Protein AF-0000000084739191 (afdb_homodimer)

Sequence (730 aa):
MHKKDISELDMKRKKHVYAQLKCGALFIYESDQEYDDCKSILPVHNYQISIYSPSEHVTFGRSTFLHLTSSENDEEYYITCERAVDKEDWYFGLIAAATVNDLEPVEMMDSTQFDPVDMQLLISTIQQDADYRQVQWLNAIVGRFFLSMYKTKLIHEYVQDKVSKKIKKANLPGLLGEVHIQSVDIGHSIPFITQPKLLSLTPEGDLLAEAFVDYSGLFRVVIQTDCSYSLIRVPLILSVTLQQLHGKFLFKMKPPPSNRCWIGFYELPNMKWEIIPVISDKQIKLNMITNAIEAKIREFILENMVLPNMDDFPFYPSHGKGGIFGQRVPRPSQSEGKKKQQRGSDVLLTHLIPRIAIERIQLLKMHKKDISELDMKRKKHVYAQLKCGALFIYESDQEYDDCKSILPVHNYQISIYSPSEHVTFGRSTFLHLTSSENDEEYYITCERAVDKEDWYFGLIAAATVNDLEPVEMMDSTQFDPVDMQLLISTIQQDADYRQVQWLNAIVGRFFLSMYKTKLIHEYVQDKVSKKIKKANLPGLLGEVHIQSVDIGHSIPFITQPKLLSLTPEGDLLAEAFVDYSGLFRVVIQTDCSYSLIRVPLILSVTLQQLHGKFLFKMKPPPSNRCWIGFYELPNMKWEIIPVISDKQIKLNMITNAIEAKIREFILENMVLPNMDDFPFYPSHGKGGIFGQRVPRPSQSEGKKKQQRGSDVLLTHLIPRIAIERIQLLK

Organism: Rhizopus delema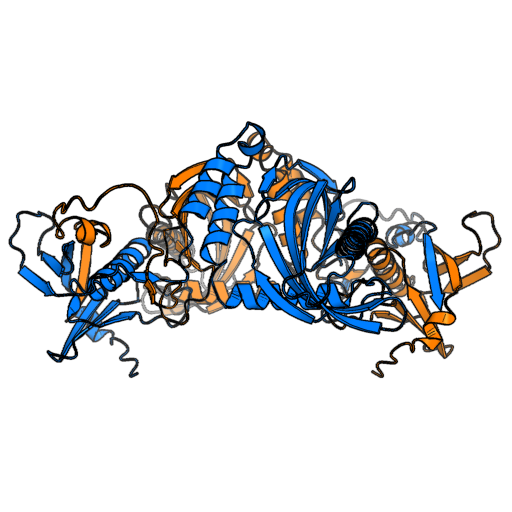r (strain RA 99-880 / ATCC MYA-4621 / FGSC 9543 / NRRL 43880) (NCBI:txid246409)

Foldseek 3Di:
DDPPPCPPVNVVVDDDWDWDDDPLKIFTHRDPPPPGDGPDIGNLLQWDWDWDDPDPVCRLPQSIWIWTAGPVPRDIDTDHDPDSVVSVVVRVSSVVSNPPDVPDPDDDDDQQQADPVLVVVLVVVCPDDPQNVVCSVVSSVVFVVCRNGQRPPVVQVVVVVVVVVVVVVAPDDPQKADKDWDGWRQFSTDKDWTDKDWDDADPQGKTKIKTKIKDARWTKIWIWIWGDDPNDTDIWIKIKTWGIWIFMKMWIDDGPQAQKIKMATQDQIDTDMDMDTDDDPDPPPVVVVVVSRVVSVSVRNCQAHHPVHIDIGGPDDPVPVNGDDDDDDDDPPPDDDDDDPPPDPPVPVVVVDDDDPDDDDDDDD/DDPPPCPPVNVVVDDDWDWDDDPLKIFTHRDPPPPGDGPDIGNLLQWDWDWDDPDPVCRLPQSIWIWTAGPVPRDIDTDHDPDSVVSVVVRVSSVVSNPPDVPDPDDDDDQQQADPVLVVVLVVVCPDDPQNVVCSVVSSVVFVVCRNGQRPPVVQVVVVVVVLVVVVVADDPPQKADKDWDGWRQFSTDKDWTDKDWDDADPQGKTKIKTKIKDARWIKIWIWIWGDDPNDTDIWIKIKTWGIWIFMKMWIDDGPQAQKIKMATQDQIDTDMDMDTDDDPDPPPVVVVVVSRVVSVSVRNCQAHHPVHIDIGGPDDPVPVNGDDDDDDDDPDPDDDDDDPPDDPPVPVVVVDDDDPDDDDDDDD

Structure (mmCIF, N/CA/C/O backbone):
data_AF-0000000084739191-model_v1
#
loop_
_entity.id
_entity.type
_entity.pdbx_description
1 polymer 'SMP-LTD domain-containing protein'
#
loop_
_atom_site.group_PDB
_atom_site.id
_atom_site.type_symbol
_atom_site.label_atom_id
_atom_site.label_alt_id
_atom_site.label_comp_id
_atom_site.label_asym_id
_atom_site.label_entity_id
_atom_site.label_seq_id
_atom_site.pdbx_PDB_ins_code
_atom_site.Cartn_x
_atom_site.Cartn_y
_atom_site.Cartn_z
_atom_site.occupancy
_atom_site.B_iso_or_equiv
_atom_site.auth_seq_id
_atom_site.auth_comp_id
_atom_site.auth_asym_id
_atom_site.auth_atom_id
_atom_site.pdbx_PDB_model_num
ATOM 1 N N . MET A 1 1 ? -2.135 -31.172 14.703 1 27.92 1 MET A N 1
ATOM 2 C CA . MET A 1 1 ? -2.336 -31.625 13.336 1 27.92 1 MET A CA 1
ATOM 3 C C . MET A 1 1 ? -1.02 -32.094 12.719 1 27.92 1 MET A C 1
ATOM 5 O O . MET A 1 1 ? -0.045 -31.344 12.68 1 27.92 1 MET A O 1
ATOM 9 N N . HIS A 1 2 ? -0.715 -33.25 12.656 1 31.91 2 HIS A N 1
ATOM 10 C CA . HIS A 1 2 ? 0.502 -33.906 12.18 1 31.91 2 HIS A CA 1
ATOM 11 C C . HIS A 1 2 ? 0.861 -33.438 10.773 1 31.91 2 HIS A C 1
ATOM 13 O O . HIS A 1 2 ? 0.021 -33.5 9.867 1 31.91 2 HIS A O 1
ATOM 19 N N . LYS A 1 3 ? 1.729 -32.594 10.586 1 43.78 3 LYS A N 1
ATOM 20 C CA . LYS A 1 3 ? 2.471 -32.156 9.406 1 43.78 3 LYS A CA 1
ATOM 21 C C . LYS A 1 3 ? 2.928 -33.344 8.578 1 43.78 3 LYS A C 1
ATOM 23 O O . LYS A 1 3 ? 3.98 -33.938 8.852 1 43.78 3 LYS A O 1
ATOM 28 N N . LYS A 1 4 ? 2.191 -34.281 8.156 1 45.31 4 LYS A N 1
ATOM 29 C CA . LYS A 1 4 ? 2.873 -35.312 7.383 1 45.31 4 LYS A CA 1
ATOM 30 C C . LYS A 1 4 ? 3.514 -34.719 6.129 1 45.31 4 LYS A C 1
ATOM 32 O O . LYS A 1 4 ? 2.814 -34.25 5.238 1 45.31 4 LYS A O 1
ATOM 37 N N . ASP A 1 5 ? 4.617 -34.156 6.273 1 49.94 5 ASP A N 1
ATOM 38 C CA . ASP A 1 5 ? 5.48 -33.844 5.145 1 49.94 5 ASP A CA 1
ATOM 39 C C . ASP A 1 5 ? 5.457 -34.938 4.086 1 49.94 5 ASP A C 1
ATOM 41 O O . ASP A 1 5 ? 5.691 -36.094 4.391 1 49.94 5 ASP A O 1
ATOM 45 N N . ILE A 1 6 ? 4.586 -34.812 3.143 1 55.22 6 ILE A N 1
ATOM 46 C CA . ILE A 1 6 ? 4.625 -35.75 2.045 1 55.22 6 ILE A CA 1
ATOM 47 C C . ILE A 1 6 ? 6.074 -36.031 1.654 1 55.22 6 ILE A C 1
ATOM 49 O O . ILE A 1 6 ? 6.812 -35.125 1.292 1 55.22 6 ILE A O 1
ATOM 53 N N . SER A 1 7 ? 6.645 -37.062 2.193 1 54.34 7 SER A N 1
ATOM 54 C CA . SER A 1 7 ? 8.008 -37.5 1.909 1 54.34 7 SER A CA 1
ATOM 55 C C . SER A 1 7 ? 8.273 -37.531 0.407 1 54.34 7 SER A C 1
ATOM 57 O O . SER A 1 7 ? 7.332 -37.594 -0.389 1 54.34 7 SER A O 1
ATOM 59 N N . GLU A 1 8 ? 9.445 -37.188 -0.06 1 54.12 8 GLU A N 1
ATOM 60 C CA . GLU A 1 8 ? 9.922 -37.344 -1.433 1 54.12 8 GLU A CA 1
ATOM 61 C C . GLU A 1 8 ? 9.438 -38.656 -2.039 1 54.12 8 GLU A C 1
ATOM 63 O O . GLU A 1 8 ? 9.148 -38.75 -3.236 1 54.12 8 GLU A O 1
ATOM 68 N N . LEU A 1 9 ? 9.375 -39.656 -1.271 1 49.91 9 LEU A N 1
ATOM 69 C CA . LEU A 1 9 ? 8.953 -40.969 -1.725 1 49.91 9 LEU A CA 1
ATOM 70 C C . LEU A 1 9 ? 7.48 -40.969 -2.111 1 49.91 9 LEU A C 1
ATOM 72 O O . LEU A 1 9 ? 7.086 -41.625 -3.076 1 49.91 9 LEU A O 1
ATOM 76 N N . ASP A 1 10 ? 6.781 -40.219 -1.425 1 56.94 10 ASP A N 1
ATOM 77 C CA . ASP A 1 10 ? 5.352 -40.156 -1.72 1 56.94 10 ASP A CA 1
ATOM 78 C C . ASP A 1 10 ? 5.098 -39.375 -3.012 1 56.94 10 ASP A C 1
ATOM 80 O O . ASP A 1 10 ? 4.164 -39.688 -3.752 1 56.94 10 ASP A O 1
ATOM 84 N N . MET A 1 11 ? 5.988 -38.562 -3.322 1 58.5 11 MET A N 1
ATOM 85 C CA . MET A 1 11 ? 5.848 -37.719 -4.516 1 58.5 11 MET A CA 1
ATOM 86 C C . MET A 1 11 ? 5.98 -38.562 -5.781 1 58.5 11 MET A C 1
ATOM 88 O O . MET A 1 11 ? 5.41 -38.219 -6.82 1 58.5 11 MET A O 1
ATOM 92 N N . LYS A 1 12 ? 6.805 -39.688 -5.688 1 58.34 12 LYS A N 1
ATOM 93 C CA . LYS A 1 12 ? 7.012 -40.594 -6.828 1 58.34 12 LYS A CA 1
ATOM 94 C C . LYS A 1 12 ? 5.742 -41.375 -7.16 1 58.34 12 LYS A C 1
ATOM 96 O O . LYS A 1 12 ? 5.602 -41.875 -8.266 1 58.34 12 LYS A O 1
ATOM 101 N N . ARG A 1 13 ? 4.836 -41.281 -6.355 1 61.75 13 ARG A N 1
ATOM 102 C CA . ARG A 1 13 ? 3.621 -42.062 -6.57 1 61.75 13 ARG A CA 1
ATOM 103 C C . ARG A 1 13 ? 2.51 -41.188 -7.152 1 61.75 13 ARG A C 1
ATOM 105 O O . ARG A 1 13 ? 1.376 -41.656 -7.309 1 61.75 13 ARG A O 1
ATOM 112 N N . LYS A 1 14 ? 2.873 -40.062 -7.656 1 70 14 LYS A N 1
ATOM 113 C CA . LYS A 1 14 ? 1.876 -39.156 -8.234 1 70 14 LYS A CA 1
ATOM 114 C C . LYS A 1 14 ? 1.436 -39.656 -9.617 1 70 14 LYS A C 1
ATOM 116 O O . LYS A 1 14 ? 2.266 -40.062 -10.43 1 70 14 LYS A O 1
ATOM 121 N N . LYS A 1 15 ? 0.111 -39.781 -9.766 1 79.44 15 LYS A N 1
ATOM 122 C CA . LYS A 1 15 ? -0.451 -40.125 -11.062 1 79.44 15 LYS A CA 1
ATOM 123 C C . LYS A 1 15 ? -1.064 -38.906 -11.742 1 79.44 15 LYS A C 1
ATOM 125 O O . LYS A 1 15 ? -1.77 -38.125 -11.102 1 79.44 15 LYS A O 1
ATOM 130 N N . HIS A 1 16 ? -0.727 -38.719 -12.922 1 83.19 16 HIS A N 1
ATOM 131 C CA . HIS A 1 16 ? -1.353 -37.688 -13.727 1 83.19 16 HIS A CA 1
ATOM 132 C C . HIS A 1 16 ? -2.738 -38.125 -14.195 1 83.19 16 HIS A C 1
ATOM 134 O O . HIS A 1 16 ? -2.896 -39.188 -14.789 1 83.19 16 HIS A O 1
ATOM 140 N N . VAL A 1 17 ? -3.688 -37.344 -13.789 1 83.44 17 VAL A N 1
ATOM 141 C CA . VAL A 1 17 ? -5.055 -37.656 -14.188 1 83.44 17 VAL A CA 1
ATOM 142 C C . VAL A 1 17 ? -5.762 -36.406 -14.664 1 83.44 17 VAL A C 1
ATOM 144 O O . VAL A 1 17 ? -5.246 -35.281 -14.508 1 83.44 17 VAL A O 1
ATOM 147 N N . TYR A 1 18 ? -6.855 -36.625 -15.398 1 85.44 18 TYR A N 1
ATOM 148 C CA . TYR A 1 18 ? -7.766 -35.562 -15.75 1 85.44 18 TYR A CA 1
ATOM 149 C C . TYR A 1 18 ? -8.992 -35.562 -14.844 1 85.44 18 TYR A C 1
ATOM 151 O O . TYR A 1 18 ? -9.531 -36.625 -14.523 1 85.44 18 TYR A O 1
ATOM 159 N N . ALA A 1 19 ? -9.227 -34.375 -14.367 1 87.69 19 ALA A N 1
ATOM 160 C CA . ALA A 1 19 ? -10.328 -34.312 -13.414 1 87.69 19 ALA A CA 1
ATOM 161 C C . ALA A 1 19 ? -11.289 -33.188 -13.758 1 87.69 19 ALA A C 1
ATOM 163 O O . ALA A 1 19 ? -10.906 -32.219 -14.422 1 87.69 19 ALA A O 1
ATOM 164 N N . GLN A 1 20 ? -12.531 -33.406 -13.359 1 87 20 GLN A N 1
ATOM 165 C CA . GLN A 1 20 ? -13.594 -32.406 -13.523 1 87 20 GLN A CA 1
ATOM 166 C C . GLN A 1 20 ? -14.469 -32.344 -12.273 1 87 20 GLN A C 1
ATOM 168 O O . GLN A 1 20 ? -14.781 -33.344 -11.664 1 87 20 GLN A O 1
ATOM 173 N N . LEU A 1 21 ? -14.688 -31.109 -11.93 1 86.94 21 LEU A N 1
ATOM 174 C CA . LEU A 1 21 ? -15.594 -30.906 -10.805 1 86.94 21 LEU A CA 1
ATOM 175 C C . LEU A 1 21 ? -16.984 -30.547 -11.297 1 86.94 21 LEU A C 1
ATOM 177 O O . LEU A 1 21 ? -17.172 -29.5 -11.945 1 86.94 21 LEU A O 1
ATOM 181 N N . LYS A 1 22 ? -17.922 -31.438 -11.047 1 83.12 22 LYS A N 1
ATOM 182 C CA . LYS A 1 22 ? -19.297 -31.234 -11.477 1 83.12 22 LYS A CA 1
ATOM 183 C C . LYS A 1 22 ? -20.281 -31.781 -10.438 1 83.12 22 LYS A C 1
ATOM 185 O O . LYS A 1 22 ? -20.062 -32.844 -9.859 1 83.12 22 LYS A O 1
ATOM 190 N N . CYS A 1 23 ? -21.359 -31.078 -10.219 1 78.06 23 CYS A N 1
ATOM 191 C CA . CYS A 1 23 ? -22.469 -31.484 -9.359 1 78.06 23 CYS A CA 1
ATOM 192 C C . CYS A 1 23 ? -21.953 -31.906 -7.984 1 78.06 23 CYS A C 1
ATOM 194 O O . CYS A 1 23 ? -22.359 -32.938 -7.449 1 78.06 23 CYS A O 1
ATOM 196 N N . GLY A 1 24 ? -20.922 -31.281 -7.492 1 81.94 24 GLY A N 1
ATOM 197 C CA . GLY A 1 24 ? -20.422 -31.516 -6.141 1 81.94 24 GLY A CA 1
ATOM 198 C C . GLY A 1 24 ? -19.5 -32.719 -6.035 1 81.94 24 GLY A C 1
ATOM 199 O O . GLY A 1 24 ? -19.125 -33.125 -4.934 1 81.94 24 GLY A O 1
ATOM 200 N N . ALA A 1 25 ? -19.234 -33.312 -7.156 1 86.75 25 ALA A N 1
ATOM 201 C CA . ALA A 1 25 ? -18.359 -34.5 -7.16 1 86.75 25 ALA A CA 1
ATOM 202 C C . ALA A 1 25 ? -17.156 -34.281 -8.062 1 86.75 25 ALA A C 1
ATOM 204 O O . ALA A 1 25 ? -17.219 -33.5 -9.031 1 86.75 25 ALA A O 1
ATOM 205 N N . LEU A 1 26 ? -16.109 -34.938 -7.676 1 88.62 26 LEU A N 1
ATOM 206 C CA . LEU A 1 26 ? -14.891 -34.906 -8.469 1 88.62 26 LEU A CA 1
ATOM 207 C C . LEU A 1 26 ? -14.805 -36.125 -9.391 1 88.62 26 LEU A C 1
ATOM 209 O O . LEU A 1 26 ? -14.703 -37.25 -8.93 1 88.62 26 LEU A O 1
ATOM 213 N N . PHE A 1 27 ? -14.898 -35.812 -10.703 1 87.25 27 PHE A N 1
ATOM 214 C CA . PHE A 1 27 ? -14.789 -36.875 -11.711 1 87.25 27 PHE A CA 1
ATOM 215 C C . PHE A 1 27 ? -13.352 -37.031 -12.188 1 87.25 27 PHE A C 1
ATOM 217 O O . PHE A 1 27 ? -12.719 -36.062 -12.594 1 87.25 27 PHE A O 1
ATOM 224 N N . ILE A 1 28 ? -12.836 -38.156 -12.102 1 87.06 28 ILE A N 1
ATOM 225 C CA . ILE A 1 28 ? -11.453 -38.438 -12.484 1 87.06 28 ILE A CA 1
ATOM 226 C C . ILE A 1 28 ? -11.422 -39.25 -13.766 1 87.06 28 ILE A C 1
ATOM 228 O O . ILE A 1 28 ? -12.078 -40.312 -13.852 1 87.06 28 ILE A O 1
ATOM 232 N N . TYR A 1 29 ? -10.742 -38.719 -14.734 1 85 29 TYR A N 1
ATOM 233 C CA . TYR A 1 29 ? -10.625 -39.375 -16.031 1 85 29 TYR A CA 1
ATOM 234 C C . TYR A 1 29 ? -9.188 -39.781 -16.312 1 85 29 TYR A C 1
ATOM 236 O O . TYR A 1 29 ? -8.25 -39.188 -15.758 1 85 29 TYR A O 1
ATOM 244 N N . GLU A 1 30 ? -8.953 -40.719 -17.172 1 78.25 30 GLU A N 1
ATOM 245 C CA . GLU A 1 30 ? -7.609 -41.094 -17.594 1 78.25 30 GLU A CA 1
ATOM 246 C C . GLU A 1 30 ? -7.117 -40.219 -18.75 1 78.25 30 GLU A C 1
ATOM 248 O O . GLU A 1 30 ? -5.914 -40.031 -18.906 1 78.25 30 GLU A O 1
ATOM 253 N N . SER A 1 31 ? -8.07 -39.812 -19.594 1 77 31 SER A N 1
ATOM 254 C CA . SER A 1 31 ? -7.711 -38.969 -20.734 1 77 31 SER A CA 1
ATOM 255 C C . SER A 1 31 ? -8.531 -37.688 -20.766 1 77 31 SER A C 1
ATOM 257 O O . SER A 1 31 ? -9.477 -37.531 -19.984 1 77 31 SER A O 1
ATOM 259 N N . ASP A 1 32 ? -8.039 -36.781 -21.531 1 72 32 ASP A N 1
ATOM 260 C CA . ASP A 1 32 ? -8.688 -35.469 -21.625 1 72 32 ASP A CA 1
ATOM 261 C C . ASP A 1 32 ? -9.984 -35.562 -22.422 1 72 32 ASP A C 1
ATOM 263 O O . ASP A 1 32 ? -10.719 -34.562 -22.531 1 72 32 ASP A O 1
ATOM 267 N N . GLN A 1 33 ? -10.281 -36.688 -23.047 1 67.31 33 GLN A N 1
ATOM 268 C CA . GLN A 1 33 ? -11.5 -36.812 -23.844 1 67.31 33 GLN A CA 1
ATOM 269 C C . GLN A 1 33 ? -12.703 -37.094 -22.953 1 67.31 33 GLN A C 1
ATOM 271 O O . GLN A 1 33 ? -12.656 -38 -22.109 1 67.31 33 GLN A O 1
ATOM 276 N N . GLU A 1 34 ? -13.547 -36.125 -22.766 1 60.5 34 GLU A N 1
ATOM 277 C CA . GLU A 1 34 ? -14.742 -36.188 -21.922 1 60.5 34 GLU A CA 1
ATOM 278 C C . GLU A 1 34 ? -15.43 -37.562 -22.031 1 60.5 34 GLU A C 1
ATOM 280 O O . GLU A 1 34 ? -16 -38.031 -21.062 1 60.5 34 GLU A O 1
ATOM 285 N N . TYR A 1 35 ? -15.422 -38 -23.297 1 56.03 35 TYR A N 1
ATOM 286 C CA . TYR A 1 35 ? -16.234 -39.188 -23.578 1 56.03 35 TYR A CA 1
ATOM 287 C C . TYR A 1 35 ? -15.547 -40.438 -23.078 1 56.03 35 TYR A C 1
ATOM 289 O O . TYR A 1 35 ? -16.109 -41.531 -23.172 1 56.03 35 TYR A O 1
ATOM 297 N N . ASP A 1 36 ? -14.352 -40.156 -22.547 1 62.34 36 ASP A N 1
ATOM 298 C CA . ASP A 1 36 ? -13.711 -41.375 -22.062 1 62.34 36 ASP A CA 1
ATOM 299 C C . ASP A 1 36 ? -14.266 -41.781 -20.703 1 62.34 36 ASP A C 1
ATOM 301 O O . ASP A 1 36 ? -14.82 -40.938 -19.969 1 62.34 36 ASP A O 1
ATOM 305 N N . ASP A 1 37 ? -14.258 -43.031 -20.344 1 70.69 37 ASP A N 1
ATOM 306 C CA . ASP A 1 37 ? -14.828 -43.719 -19.172 1 70.69 37 ASP A CA 1
ATOM 307 C C . ASP A 1 37 ? -14.289 -43.094 -17.875 1 70.69 37 ASP A C 1
ATOM 309 O O . ASP A 1 37 ? -13.07 -43 -17.688 1 70.69 37 ASP A O 1
ATOM 313 N N . CYS A 1 38 ? -15.117 -42.375 -17.203 1 79.56 38 CYS A N 1
ATOM 314 C CA . CYS A 1 38 ? -14.867 -41.906 -15.844 1 79.56 38 CYS A CA 1
ATOM 315 C C . CYS A 1 38 ? -14.336 -43.062 -14.984 1 79.56 38 CYS A C 1
ATOM 317 O O . CYS A 1 38 ? -14.992 -44.094 -14.852 1 79.56 38 CYS A O 1
ATOM 319 N N . LYS A 1 39 ? -13.125 -42.938 -14.547 1 82 39 LYS A N 1
ATOM 320 C CA . LYS A 1 39 ? -12.492 -44 -13.758 1 82 39 LYS A CA 1
ATOM 321 C C . LYS A 1 39 ? -13.047 -44.031 -12.336 1 82 39 LYS A C 1
ATOM 323 O O . LYS A 1 39 ? -13.273 -45.094 -11.773 1 82 39 LYS A O 1
ATOM 328 N N . SER A 1 40 ? -13.141 -42.844 -11.828 1 86 40 SER A N 1
ATOM 329 C CA . SER A 1 40 ? -13.586 -42.781 -10.438 1 86 40 SER A CA 1
ATOM 330 C C . SER A 1 40 ? -14.352 -41.5 -10.156 1 86 40 SER A C 1
ATOM 332 O O . SER A 1 40 ? -14.125 -40.469 -10.812 1 86 40 SER A O 1
ATOM 334 N N . ILE A 1 41 ? -15.266 -41.594 -9.266 1 87.44 41 ILE A N 1
ATOM 335 C CA . ILE A 1 41 ? -16.031 -40.469 -8.812 1 87.44 41 ILE A CA 1
ATOM 336 C C . ILE A 1 41 ? -15.883 -40.312 -7.301 1 87.44 41 ILE A C 1
ATOM 338 O O . ILE A 1 41 ? -16.141 -41.25 -6.543 1 87.44 41 ILE A O 1
ATOM 342 N N . LEU A 1 42 ? -15.422 -39.188 -6.93 1 87.75 42 LEU A N 1
ATOM 343 C CA . LEU A 1 42 ? -15.281 -38.906 -5.504 1 87.75 42 LEU A CA 1
ATOM 344 C C . LEU A 1 42 ? -16.344 -37.906 -5.031 1 87.75 42 LEU A C 1
ATOM 346 O O . LEU A 1 42 ? -16.359 -36.75 -5.445 1 87.75 42 LEU A O 1
ATOM 350 N N . PRO A 1 43 ? -17.25 -38.375 -4.207 1 88.31 43 PRO A N 1
ATOM 351 C CA . PRO A 1 43 ? -18.203 -37.438 -3.633 1 88.31 43 PRO A CA 1
ATOM 352 C C . PRO A 1 43 ? -17.547 -36.469 -2.66 1 88.31 43 PRO A C 1
ATOM 354 O O . PRO A 1 43 ? -17.328 -36.812 -1.497 1 88.31 43 PRO A O 1
ATOM 357 N N . VAL A 1 44 ? -17.391 -35.25 -3.031 1 88.75 44 VAL A N 1
ATOM 358 C CA . VAL A 1 44 ? -16.578 -34.281 -2.328 1 88.75 44 VAL A CA 1
ATOM 359 C C . VAL A 1 44 ? -17.25 -33.906 -1.01 1 88.75 44 VAL A C 1
ATOM 361 O O . VAL A 1 44 ? -16.578 -33.469 -0.061 1 88.75 44 VAL A O 1
ATOM 364 N N . HIS A 1 45 ? -18.562 -34.031 -0.928 1 86.5 45 HIS A N 1
ATOM 365 C CA . HIS A 1 45 ? -19.297 -33.656 0.274 1 86.5 45 HIS A CA 1
ATOM 366 C C . HIS A 1 45 ? -18.859 -34.5 1.469 1 86.5 45 HIS A C 1
ATOM 368 O O . HIS A 1 45 ? -19.094 -34.125 2.619 1 86.5 45 HIS A O 1
ATOM 374 N N . ASN A 1 46 ? -18.266 -35.656 1.225 1 87.12 46 ASN A N 1
ATOM 375 C CA . ASN A 1 46 ? -17.828 -36.562 2.295 1 87.12 46 ASN A CA 1
ATOM 376 C C . ASN A 1 46 ? -16.406 -36.25 2.732 1 87.12 46 ASN A C 1
ATOM 378 O O . ASN A 1 46 ? -15.859 -36.906 3.615 1 87.12 46 ASN A O 1
ATOM 382 N N . TYR A 1 47 ? -15.883 -35.281 2.148 1 90.31 47 TYR A N 1
ATOM 383 C CA . TYR A 1 47 ? -14.477 -35 2.422 1 90.31 47 TYR A CA 1
ATOM 384 C C . TYR A 1 47 ? -14.281 -33.625 3.029 1 90.31 47 TYR A C 1
ATOM 386 O O . TYR A 1 47 ? -15.047 -32.688 2.742 1 90.31 47 TYR A O 1
ATOM 394 N N . GLN A 1 48 ? -13.258 -33.562 3.908 1 90.81 48 GLN A N 1
ATOM 395 C CA . GLN A 1 48 ? -12.758 -32.25 4.383 1 90.81 48 GLN A CA 1
ATOM 396 C C . GLN A 1 48 ? -11.578 -31.781 3.539 1 90.81 48 GLN A C 1
ATOM 398 O O . GLN A 1 48 ? -10.625 -32.531 3.314 1 90.81 48 GLN A O 1
ATOM 403 N N . ILE A 1 49 ? -11.766 -30.609 3.074 1 92.62 49 ILE A N 1
ATOM 404 C CA . ILE A 1 49 ? -10.742 -30.062 2.188 1 92.62 49 ILE A CA 1
ATOM 405 C C . ILE A 1 49 ? -9.836 -29.125 2.969 1 92.62 49 ILE A C 1
ATOM 407 O O . ILE A 1 49 ? -10.32 -28.25 3.701 1 92.62 49 ILE A O 1
ATOM 411 N N . SER A 1 50 ? -8.531 -29.281 2.826 1 92.19 50 SER A N 1
ATOM 412 C CA . SER A 1 50 ? -7.574 -28.406 3.496 1 92.19 50 SER A CA 1
ATOM 413 C C . SER A 1 50 ? -6.32 -28.219 2.648 1 92.19 50 SER A C 1
ATOM 415 O O . SER A 1 50 ? -6.109 -28.938 1.667 1 92.19 50 SER A O 1
ATOM 417 N N . ILE A 1 51 ? -5.625 -27.172 2.945 1 91.38 51 ILE A N 1
ATOM 418 C CA . ILE A 1 51 ? -4.367 -26.875 2.268 1 91.38 51 ILE A CA 1
ATOM 419 C C . ILE A 1 51 ? -3.281 -26.578 3.301 1 91.38 51 ILE A C 1
ATOM 421 O O . ILE A 1 51 ? -3.553 -25.984 4.344 1 91.38 51 ILE A O 1
ATOM 425 N N . TYR A 1 52 ? -2.209 -27.141 3.045 1 82.56 52 TYR A N 1
ATOM 426 C CA . TYR A 1 52 ? -1.089 -26.781 3.912 1 82.56 52 TYR A CA 1
ATOM 427 C C . TYR A 1 52 ? -0.399 -25.516 3.428 1 82.56 52 TYR A C 1
ATOM 429 O O . TYR A 1 52 ? 0.187 -25.5 2.344 1 82.56 52 TYR A O 1
ATOM 437 N N . SER A 1 53 ? -0.567 -24.5 4.145 1 79.75 53 SER A N 1
ATOM 438 C CA . SER A 1 53 ? -0.026 -23.188 3.768 1 79.75 53 SER A CA 1
ATOM 439 C C . SER A 1 53 ? 0.903 -22.641 4.848 1 79.75 53 SER A C 1
ATOM 441 O O . SER A 1 53 ? 0.469 -21.906 5.734 1 79.75 53 SER A O 1
ATOM 443 N N . PRO A 1 54 ? 2.238 -22.984 4.777 1 75.19 54 PRO A N 1
ATOM 444 C CA . PRO A 1 54 ? 3.158 -22.453 5.785 1 75.19 54 PRO A CA 1
ATOM 445 C C . PRO A 1 54 ? 3.312 -20.938 5.703 1 75.19 54 PRO A C 1
ATOM 447 O O . PRO A 1 54 ? 3.58 -20.281 6.715 1 75.19 54 PRO A O 1
ATOM 450 N N . SER A 1 55 ? 3.205 -20.406 4.508 1 81.88 55 SER A N 1
ATOM 451 C CA . SER A 1 55 ? 3.279 -18.969 4.289 1 81.88 55 SER A CA 1
ATOM 452 C C . SER A 1 55 ? 2.363 -18.531 3.148 1 81.88 55 SER A C 1
ATOM 454 O O . SER A 1 55 ? 2.082 -19.328 2.24 1 81.88 55 SER A O 1
ATOM 456 N N . GLU A 1 56 ? 1.922 -17.266 3.213 1 84.12 56 GLU A N 1
ATOM 457 C CA . GLU A 1 56 ? 0.991 -16.75 2.215 1 84.12 56 GLU A CA 1
ATOM 458 C C . GLU A 1 56 ? 1.607 -16.781 0.82 1 84.12 56 GLU A C 1
ATOM 460 O O . GLU A 1 56 ? 0.901 -16.969 -0.173 1 84.12 56 GLU A O 1
ATOM 465 N N . HIS A 1 57 ? 2.873 -16.766 0.788 1 77.06 57 HIS A N 1
ATOM 466 C CA . HIS A 1 57 ? 3.539 -16.578 -0.498 1 77.06 57 HIS A CA 1
ATOM 467 C C . HIS A 1 57 ? 3.711 -17.906 -1.219 1 77.06 57 HIS A C 1
ATOM 469 O O . HIS A 1 57 ? 3.992 -17.938 -2.42 1 77.06 57 HIS A O 1
ATOM 475 N N . VAL A 1 58 ? 3.449 -19.016 -0.484 1 80.69 58 VAL A N 1
ATOM 476 C CA . VAL A 1 58 ? 3.645 -20.312 -1.115 1 80.69 58 VAL A CA 1
ATOM 477 C C . VAL A 1 58 ? 2.348 -21.125 -1.054 1 80.69 58 VAL A C 1
ATOM 479 O O . VAL A 1 58 ? 2.35 -22.328 -1.287 1 80.69 58 VAL A O 1
ATOM 482 N N . THR A 1 59 ? 1.337 -20.453 -0.793 1 88 59 THR A N 1
ATOM 483 C CA . THR A 1 59 ? 0.082 -21.156 -0.533 1 88 59 THR A CA 1
ATOM 484 C C . THR A 1 59 ? -0.324 -22 -1.733 1 88 59 THR A C 1
ATOM 486 O O . THR A 1 59 ? -0.668 -23.172 -1.581 1 88 59 THR A O 1
ATOM 489 N N . PHE A 1 60 ? -0.194 -21.5 -2.92 1 90.31 60 PHE A N 1
ATOM 490 C CA . PHE A 1 60 ? -0.631 -22.25 -4.094 1 90.31 60 PHE A CA 1
ATOM 491 C C . PHE A 1 60 ? 0.555 -22.594 -4.984 1 90.31 60 PHE A C 1
ATOM 493 O O . PHE A 1 60 ? 0.393 -22.812 -6.188 1 90.31 60 PHE A O 1
ATOM 500 N N . GLY A 1 61 ? 1.639 -22.656 -4.324 1 84.06 61 GLY A N 1
ATOM 501 C CA . GLY A 1 61 ? 2.842 -23 -5.062 1 84.06 61 GLY A CA 1
ATOM 502 C C . GLY A 1 61 ? 2.83 -24.422 -5.582 1 84.06 61 GLY A C 1
ATOM 503 O O . GLY A 1 61 ? 1.974 -25.234 -5.195 1 84.06 61 GLY A O 1
ATOM 504 N N . ARG A 1 62 ? 3.736 -24.766 -6.332 1 77.31 62 ARG A N 1
ATOM 505 C CA . ARG A 1 62 ? 3.816 -26.062 -6.992 1 77.31 62 ARG A CA 1
ATOM 506 C C . ARG A 1 62 ? 4.02 -27.188 -5.977 1 77.31 62 ARG A C 1
ATOM 508 O O . ARG A 1 62 ? 3.557 -28.312 -6.18 1 77.31 62 ARG A O 1
ATOM 515 N N . SER A 1 63 ? 4.625 -26.844 -4.918 1 77.94 63 SER A N 1
ATOM 516 C CA . SER A 1 63 ? 4.957 -27.859 -3.928 1 77.94 63 SER A CA 1
ATOM 517 C C . SER A 1 63 ? 3.811 -28.062 -2.939 1 77.94 63 SER A C 1
ATOM 519 O O . SER A 1 63 ? 3.854 -28.969 -2.111 1 77.94 63 SER A O 1
ATOM 521 N N . THR A 1 64 ? 2.855 -27.297 -3.055 1 85.62 64 THR A N 1
ATOM 522 C CA . THR A 1 64 ? 1.74 -27.391 -2.119 1 85.62 64 THR A CA 1
ATOM 523 C C . THR A 1 64 ? 0.665 -28.328 -2.654 1 85.62 64 THR A C 1
ATOM 525 O O . THR A 1 64 ? 0.4 -28.359 -3.859 1 85.62 64 THR A O 1
ATOM 528 N N . PHE A 1 65 ? 0.066 -29.109 -1.733 1 88.88 65 PHE A N 1
ATOM 529 C CA . PHE A 1 65 ? -0.968 -30.078 -2.109 1 88.88 65 PHE A CA 1
ATOM 530 C C . PHE A 1 65 ? -2.293 -29.734 -1.438 1 88.88 65 PHE A C 1
ATOM 532 O O . PHE A 1 65 ? -2.314 -29.281 -0.292 1 88.88 65 PHE A O 1
ATOM 539 N N . LEU A 1 66 ? -3.309 -29.953 -2.199 1 92.19 66 LEU A N 1
ATOM 540 C CA . LEU A 1 66 ? -4.641 -29.969 -1.607 1 92.19 66 LEU A CA 1
ATOM 541 C C . LEU A 1 66 ? -4.926 -31.297 -0.929 1 92.19 66 LEU A C 1
ATOM 543 O O . LEU A 1 66 ? -4.629 -32.375 -1.488 1 92.19 66 LEU A O 1
ATOM 547 N N . HIS A 1 67 ? -5.457 -31.203 0.219 1 92.75 67 HIS A N 1
ATOM 548 C CA . HIS A 1 67 ? -5.66 -32.406 1.019 1 92.75 67 HIS A CA 1
ATOM 549 C C . HIS A 1 67 ? -7.148 -32.688 1.223 1 92.75 67 HIS A C 1
ATOM 551 O O . HIS A 1 67 ? -7.883 -31.828 1.719 1 92.75 67 HIS A O 1
ATOM 557 N N . LEU A 1 68 ? -7.586 -33.844 0.742 1 91.5 68 LEU A N 1
ATOM 558 C CA . LEU A 1 68 ? -8.945 -34.312 0.96 1 91.5 68 LEU A CA 1
ATOM 559 C C . LEU A 1 68 ? -8.969 -35.469 1.958 1 91.5 68 LEU A C 1
ATOM 561 O O . LEU A 1 68 ? -8.32 -36.5 1.737 1 91.5 68 LEU A O 1
ATOM 565 N N . THR A 1 69 ? -9.656 -35.219 3.043 1 91.75 69 THR A N 1
ATOM 566 C CA . THR A 1 69 ? -9.719 -36.25 4.07 1 91.75 69 THR A CA 1
ATOM 567 C C . THR A 1 69 ? -11.172 -36.625 4.363 1 91.75 69 THR A C 1
ATOM 569 O O . THR A 1 69 ? -12.031 -35.75 4.477 1 91.75 69 THR A O 1
ATOM 572 N N . SER A 1 70 ? -11.398 -37.906 4.352 1 88.62 70 SER A N 1
ATOM 573 C CA . SER A 1 70 ? -12.719 -38.406 4.715 1 88.62 70 SER A CA 1
ATOM 574 C C . SER A 1 70 ? -12.695 -39.062 6.078 1 88.62 70 SER A C 1
ATOM 576 O O . SER A 1 70 ? -11.867 -39.969 6.32 1 88.62 70 SER A O 1
ATOM 578 N N . SER A 1 71 ? -13.477 -38.625 6.973 1 78.69 71 SER A N 1
ATOM 579 C CA . SER A 1 71 ? -13.555 -39.25 8.289 1 78.69 71 SER A CA 1
ATOM 580 C C . SER A 1 71 ? -14.312 -40.594 8.227 1 78.69 71 SER A C 1
ATOM 582 O O . SER A 1 71 ? -14.086 -41.469 9.047 1 78.69 71 SER A O 1
ATOM 584 N N . GLU A 1 72 ? -15.219 -40.75 7.266 1 81.06 72 GLU A N 1
ATOM 585 C CA . GLU A 1 72 ? -16.078 -41.906 7.172 1 81.06 72 GLU A CA 1
ATOM 586 C C . GLU A 1 72 ? -15.305 -43.125 6.652 1 81.06 72 GLU A C 1
ATOM 588 O O . GLU A 1 72 ? -15.453 -44.219 7.172 1 81.06 72 GLU A O 1
ATOM 593 N N . ASN A 1 73 ? -14.484 -42.938 5.668 1 78.81 73 ASN A N 1
ATOM 594 C CA . ASN A 1 73 ? -13.828 -44.062 5 1 78.81 73 ASN A CA 1
ATOM 595 C C . ASN A 1 73 ? -12.328 -44.094 5.277 1 78.81 73 ASN A C 1
ATOM 597 O O . ASN A 1 73 ? -11.609 -44.938 4.762 1 78.81 73 ASN A O 1
ATOM 601 N N . ASP A 1 74 ? -11.797 -43.25 6.098 1 81.94 74 ASP A N 1
ATOM 602 C CA . ASP A 1 74 ? -10.375 -43.125 6.418 1 81.94 74 ASP A CA 1
ATOM 603 C C . ASP A 1 74 ? -9.531 -43 5.148 1 81.94 74 ASP A C 1
ATOM 605 O O . ASP A 1 74 ? -8.484 -43.656 5.035 1 81.94 74 ASP A O 1
ATOM 609 N N . GLU A 1 75 ? -10.109 -42.438 4.117 1 86.69 75 GLU A N 1
ATOM 610 C CA . GLU A 1 75 ? -9.383 -42.219 2.867 1 86.69 75 GLU A CA 1
ATOM 611 C C . GLU A 1 75 ? -8.812 -40.812 2.801 1 86.69 75 GLU A C 1
ATOM 613 O O . GLU A 1 75 ? -9.422 -39.875 3.316 1 86.69 75 GLU A O 1
ATOM 618 N N . GLU A 1 76 ? -7.582 -40.75 2.227 1 88.38 76 GLU A N 1
ATOM 619 C CA . GLU A 1 76 ? -6.918 -39.469 2.049 1 88.38 76 GLU A CA 1
ATOM 620 C C . GLU A 1 76 ? -6.422 -39.312 0.615 1 88.38 76 GLU A C 1
ATOM 622 O O . GLU A 1 76 ? -5.883 -40.25 0.023 1 88.38 76 GLU A O 1
ATOM 627 N N . TYR A 1 77 ? -6.754 -38.188 0.059 1 88.25 77 TYR A N 1
ATOM 628 C CA . TYR A 1 77 ? -6.277 -37.844 -1.279 1 88.25 77 TYR A CA 1
ATOM 629 C C . TYR A 1 77 ? -5.492 -36.531 -1.271 1 88.25 77 TYR A C 1
ATOM 631 O O . TYR A 1 77 ? -5.797 -35.625 -0.498 1 88.25 77 TYR A O 1
ATOM 639 N N . TYR A 1 78 ? -4.457 -36.5 -2.086 1 89.38 78 TYR A N 1
ATOM 640 C CA . TYR A 1 78 ? -3.682 -35.281 -2.311 1 89.38 78 TYR A CA 1
ATOM 641 C C . TYR A 1 78 ? -3.727 -34.875 -3.777 1 89.38 78 TYR A C 1
ATOM 643 O O . TYR A 1 78 ? -3.51 -35.688 -4.668 1 89.38 78 TYR A O 1
ATOM 651 N N . ILE A 1 79 ? -4.086 -33.594 -3.951 1 89.31 79 ILE A N 1
ATOM 652 C CA . ILE A 1 79 ? -4.223 -33.094 -5.309 1 89.31 79 ILE A CA 1
ATOM 653 C C . ILE A 1 79 ? -3.256 -31.922 -5.523 1 89.31 79 ILE A C 1
ATOM 655 O O . ILE A 1 79 ? -3.088 -31.078 -4.641 1 89.31 79 ILE A O 1
ATOM 659 N N . THR A 1 80 ? -2.586 -31.891 -6.668 1 87.62 80 THR A N 1
ATOM 660 C CA . THR A 1 80 ? -1.775 -30.734 -7.039 1 87.62 80 THR A CA 1
ATOM 661 C C . THR A 1 80 ? -1.952 -30.406 -8.516 1 87.62 80 THR A C 1
ATOM 663 O O . THR A 1 80 ? -2.414 -31.25 -9.297 1 87.62 80 THR A O 1
ATOM 666 N N . CYS A 1 81 ? -1.744 -29.125 -8.805 1 85.56 81 CYS A N 1
ATOM 667 C CA . CYS A 1 81 ? -1.85 -28.594 -10.164 1 85.56 81 CYS A CA 1
ATOM 668 C C . CYS A 1 81 ? -0.518 -28.031 -10.633 1 85.56 81 CYS A C 1
ATOM 670 O O . CYS A 1 81 ? 0.324 -27.656 -9.812 1 85.56 81 CYS A O 1
ATOM 672 N N . GLU A 1 82 ? -0.454 -28.031 -11.93 1 83.12 82 GLU A N 1
ATOM 673 C CA . GLU A 1 82 ? 0.763 -27.469 -12.508 1 83.12 82 GLU A CA 1
ATOM 674 C C . GLU A 1 82 ? 0.833 -25.953 -12.297 1 83.12 82 GLU A C 1
ATOM 676 O O . GLU A 1 82 ? 1.901 -25.406 -12 1 83.12 82 GLU A O 1
ATOM 681 N N . ARG A 1 83 ? -0.292 -25.375 -12.414 1 89.19 83 ARG A N 1
ATOM 682 C CA . ARG A 1 83 ? -0.336 -23.922 -12.289 1 89.19 83 ARG A CA 1
ATOM 683 C C . ARG A 1 83 ? -0.99 -23.5 -10.977 1 89.19 83 ARG A C 1
ATOM 685 O O . ARG A 1 83 ? -2.051 -24.016 -10.617 1 89.19 83 ARG A O 1
ATOM 692 N N . ALA A 1 84 ? -0.299 -22.531 -10.383 1 91.19 84 ALA A N 1
ATOM 693 C CA . ALA A 1 84 ? -0.796 -22.047 -9.094 1 91.19 84 ALA A CA 1
ATOM 694 C C . ALA A 1 84 ? -2.18 -21.422 -9.242 1 91.19 84 ALA A C 1
ATOM 696 O O . ALA A 1 84 ? -3.043 -21.594 -8.383 1 91.19 84 ALA A O 1
ATOM 697 N N . VAL A 1 85 ? -2.354 -20.688 -10.312 1 93.25 85 VAL A N 1
ATOM 698 C CA . VAL A 1 85 ? -3.605 -19.984 -10.555 1 93.25 85 VAL A CA 1
ATOM 699 C C . VAL A 1 85 ? -4.754 -20.984 -10.656 1 93.25 85 VAL A C 1
ATOM 701 O O . VAL A 1 85 ? -5.848 -20.734 -10.148 1 93.25 85 VAL A O 1
ATOM 704 N N . ASP A 1 86 ? -4.574 -22.141 -11.25 1 92.81 86 ASP A N 1
ATOM 705 C CA . ASP A 1 86 ? -5.578 -23.203 -11.375 1 92.81 86 ASP A CA 1
ATOM 706 C C . ASP A 1 86 ? -5.801 -23.906 -10.039 1 92.81 86 ASP A C 1
ATOM 708 O O . ASP A 1 86 ? -6.922 -24.312 -9.727 1 92.81 86 ASP A O 1
ATOM 712 N N . LYS A 1 87 ? -4.719 -24.078 -9.352 1 92.75 87 LYS A N 1
ATOM 713 C CA . LYS A 1 87 ? -4.816 -24.734 -8.055 1 92.75 87 LYS A CA 1
ATOM 714 C C . LYS A 1 87 ? -5.77 -23.984 -7.125 1 92.75 87 LYS A C 1
ATOM 716 O O . LYS A 1 87 ? -6.52 -24.609 -6.367 1 92.75 87 LYS A O 1
ATOM 721 N N . GLU A 1 88 ? -5.664 -22.641 -7.137 1 94.06 88 GLU A N 1
ATOM 722 C CA . GLU A 1 88 ? -6.602 -21.859 -6.344 1 94.06 88 GLU A CA 1
ATOM 723 C C . GLU A 1 88 ? -8.047 -22.172 -6.727 1 94.06 88 GLU A C 1
ATOM 725 O O . GLU A 1 88 ? -8.898 -22.328 -5.855 1 94.06 88 GLU A O 1
ATOM 730 N N . ASP A 1 89 ? -8.289 -22.266 -8.047 1 93.31 89 ASP A N 1
ATOM 731 C CA . ASP A 1 89 ? -9.633 -22.578 -8.523 1 93.31 89 ASP A CA 1
ATOM 732 C C . ASP A 1 89 ? -10.102 -23.938 -8.016 1 93.31 89 ASP A C 1
ATOM 734 O O . ASP A 1 89 ? -11.242 -24.094 -7.582 1 93.31 89 ASP A O 1
ATOM 738 N N . TRP A 1 90 ? -9.227 -24.844 -8.094 1 92.12 90 TRP A N 1
ATOM 739 C CA . TRP A 1 90 ? -9.547 -26.188 -7.617 1 92.12 90 TRP A CA 1
ATOM 740 C C . TRP A 1 90 ? -9.844 -26.188 -6.121 1 92.12 90 TRP A C 1
ATOM 742 O O . TRP A 1 90 ? -10.812 -26.797 -5.676 1 92.12 90 TRP A O 1
ATOM 752 N N . TYR A 1 91 ? -9.047 -25.516 -5.441 1 93.75 91 TYR A N 1
ATOM 753 C CA . TYR A 1 91 ? -9.203 -25.469 -3.99 1 93.75 91 TYR A CA 1
ATOM 754 C C . TYR A 1 91 ? -10.555 -24.891 -3.6 1 93.75 91 TYR A C 1
ATOM 756 O O . TYR A 1 91 ? -11.32 -25.516 -2.867 1 93.75 91 TYR A O 1
ATOM 764 N N . PHE A 1 92 ? -10.828 -23.75 -4.113 1 92.81 92 PHE A N 1
ATOM 765 C CA . PHE A 1 92 ? -12.086 -23.094 -3.762 1 92.81 92 PHE A CA 1
ATOM 766 C C . PHE A 1 92 ? -13.273 -23.844 -4.348 1 92.81 92 PHE A C 1
ATOM 768 O O . PHE A 1 92 ? -14.352 -23.875 -3.742 1 92.81 92 PHE A O 1
ATOM 775 N N . GLY A 1 93 ? -13.062 -24.406 -5.508 1 91 93 GLY A N 1
ATOM 776 C CA . GLY A 1 93 ? -14.117 -25.25 -6.074 1 91 93 GLY A CA 1
ATOM 777 C C . GLY A 1 93 ? -14.445 -26.453 -5.215 1 91 93 GLY A C 1
ATOM 778 O O . GLY A 1 93 ? -15.617 -26.781 -5.02 1 91 93 GLY A O 1
ATOM 779 N N . LEU A 1 94 ? -13.453 -27.078 -4.758 1 91.38 94 LEU A N 1
ATOM 780 C CA . LEU A 1 94 ? -13.625 -28.25 -3.906 1 91.38 94 LEU A CA 1
ATOM 781 C C . LEU A 1 94 ? -14.297 -27.875 -2.59 1 91.38 94 LEU A C 1
ATOM 783 O O . LEU A 1 94 ? -15.172 -28.594 -2.105 1 91.38 94 LEU A O 1
ATOM 787 N N . ILE A 1 95 ? -13.859 -26.766 -2.066 1 90.81 95 ILE A N 1
ATOM 788 C CA . ILE A 1 95 ? -14.461 -26.281 -0.824 1 90.81 95 ILE A CA 1
ATOM 789 C C . ILE A 1 95 ? -15.945 -26.031 -1.04 1 90.81 95 ILE A C 1
ATOM 791 O O . ILE A 1 95 ? -16.781 -26.422 -0.218 1 90.81 95 ILE A O 1
ATOM 795 N N . ALA A 1 96 ? -16.266 -25.344 -2.059 1 87.5 96 ALA A N 1
ATOM 796 C CA . ALA A 1 96 ? -17.656 -25.047 -2.379 1 87.5 96 ALA A CA 1
ATOM 797 C C . ALA A 1 96 ? -18.469 -26.328 -2.549 1 87.5 96 ALA A C 1
ATOM 799 O O . ALA A 1 96 ? -19.609 -26.406 -2.07 1 87.5 96 ALA A O 1
ATOM 800 N N . ALA A 1 97 ? -17.906 -27.281 -3.217 1 86.5 97 ALA A N 1
ATOM 801 C CA . ALA A 1 97 ? -18.578 -28.562 -3.455 1 86.5 97 ALA A CA 1
ATOM 802 C C . ALA A 1 97 ? -18.797 -29.328 -2.15 1 86.5 97 ALA A C 1
ATOM 804 O O . ALA A 1 97 ? -19.797 -30.016 -1.984 1 86.5 97 ALA A O 1
ATOM 805 N N . ALA A 1 98 ? -17.875 -29.172 -1.305 1 87.38 98 ALA A N 1
ATOM 806 C CA . ALA A 1 98 ? -17.953 -29.875 -0.032 1 87.38 98 ALA A CA 1
ATOM 807 C C . ALA A 1 98 ? -18.984 -29.25 0.893 1 87.38 98 ALA A C 1
ATOM 809 O O . ALA A 1 98 ? -19.547 -29.922 1.764 1 87.38 98 ALA A O 1
ATOM 810 N N . THR A 1 99 ? -19.141 -28 0.785 1 80.31 99 THR A N 1
ATOM 811 C CA . THR A 1 99 ? -20.016 -27.266 1.693 1 80.31 99 THR A CA 1
ATOM 812 C C . THR A 1 99 ? -21.453 -27.297 1.201 1 80.31 99 THR A C 1
ATOM 814 O O . THR A 1 99 ? -22.391 -27.109 1.984 1 80.31 99 THR A O 1
ATOM 817 N N . VAL A 1 100 ? -21.656 -27.5 -0.093 1 68.56 100 VAL A N 1
ATOM 818 C CA . VAL A 1 100 ? -23 -27.5 -0.646 1 68.56 100 VAL A CA 1
ATOM 819 C C . VAL A 1 100 ? -23.828 -28.625 -0.026 1 68.56 100 VAL A C 1
ATOM 821 O O . VAL A 1 100 ? -23.422 -29.781 -0.06 1 68.56 100 VAL A O 1
ATOM 824 N N . ASN A 1 101 ? -24.469 -28.25 1.071 1 60.97 101 ASN A N 1
ATOM 825 C CA . ASN A 1 101 ? -25.453 -29.172 1.626 1 60.97 101 ASN A CA 1
ATOM 826 C C . ASN A 1 101 ? -26.844 -28.922 1.054 1 60.97 101 ASN A C 1
ATOM 828 O O . ASN A 1 101 ? -27.438 -27.859 1.274 1 60.97 101 ASN A O 1
ATOM 832 N N . ASP A 1 102 ? -27.172 -29.766 0.014 1 55.44 102 ASP A N 1
ATOM 833 C CA . ASP A 1 102 ? -28.469 -29.688 -0.669 1 55.44 102 ASP A CA 1
ATOM 834 C C . ASP A 1 102 ? -29.609 -29.609 0.333 1 55.44 102 ASP A C 1
ATOM 836 O O . ASP A 1 102 ? -30.734 -29.234 -0.023 1 55.44 102 ASP A O 1
ATOM 840 N N . LEU A 1 103 ? -29.25 -29.969 1.581 1 56.38 103 LEU A N 1
ATOM 841 C CA . LEU A 1 103 ? -30.391 -30.062 2.492 1 56.38 103 LEU A CA 1
ATOM 842 C C . LEU A 1 103 ? -30.672 -28.719 3.158 1 56.38 103 LEU A C 1
ATOM 844 O O . LEU A 1 103 ? -31.656 -28.578 3.891 1 56.38 103 LEU A O 1
ATOM 848 N N . GLU A 1 104 ? -29.75 -27.734 2.91 1 60.81 104 GLU A N 1
ATOM 849 C CA . GLU A 1 104 ? -30.016 -26.484 3.619 1 60.81 104 GLU A CA 1
ATOM 850 C C . GLU A 1 104 ? -31.031 -25.641 2.867 1 60.81 104 GLU A C 1
ATOM 852 O O . GLU A 1 104 ? -30.875 -25.375 1.674 1 60.81 104 GLU A O 1
ATOM 857 N N . PRO A 1 105 ? -32.25 -25.391 3.4 1 61.81 105 PRO A N 1
ATOM 858 C CA . PRO A 1 105 ? -33.344 -24.625 2.789 1 61.81 105 PRO A CA 1
ATOM 859 C C . PRO A 1 105 ? -32.938 -23.203 2.418 1 61.81 105 PRO A C 1
ATOM 861 O O . PRO A 1 105 ? -33.531 -22.609 1.514 1 61.81 105 PRO A O 1
ATOM 864 N N . VAL A 1 106 ? -31.891 -22.656 3.162 1 66.25 106 VAL A N 1
ATOM 865 C CA . VAL A 1 106 ? -31.516 -21.266 2.941 1 66.25 106 VAL A CA 1
ATOM 866 C C . VAL A 1 106 ? -30.109 -21.203 2.357 1 66.25 106 VAL A C 1
ATOM 868 O O . VAL A 1 106 ? -29.219 -21.938 2.787 1 66.25 106 VAL A O 1
ATOM 871 N N . GLU A 1 107 ? -30.047 -20.453 1.239 1 76 107 GLU A N 1
ATOM 872 C CA . GLU A 1 107 ? -28.734 -20.234 0.642 1 76 107 GLU A CA 1
ATOM 873 C C . GLU A 1 107 ? -27.797 -19.5 1.599 1 76 107 GLU A C 1
ATOM 875 O O . GLU A 1 107 ? -28.141 -18.422 2.09 1 76 107 GLU A O 1
ATOM 880 N N . MET A 1 108 ? -26.766 -20.094 1.912 1 80.94 108 MET A N 1
ATOM 881 C CA . MET A 1 108 ? -25.812 -19.5 2.838 1 80.94 108 MET A CA 1
ATOM 882 C C . MET A 1 108 ? -24.672 -18.828 2.082 1 80.94 108 MET A C 1
ATOM 884 O O . MET A 1 108 ? -24.328 -19.234 0.966 1 80.94 108 MET A O 1
ATOM 888 N N . MET A 1 109 ? -24.234 -17.719 2.615 1 82.12 109 MET A N 1
ATOM 889 C CA . MET A 1 109 ? -23.078 -17.031 2.031 1 82.12 109 MET A CA 1
ATOM 890 C C . MET A 1 109 ? -22.047 -16.688 3.104 1 82.12 109 MET A C 1
ATOM 892 O O . MET A 1 109 ? -22.359 -16.688 4.293 1 82.12 109 MET A O 1
ATOM 896 N N . ASP A 1 110 ? -20.875 -16.516 2.621 1 90.19 110 ASP A N 1
ATOM 897 C CA . ASP A 1 110 ? -19.812 -16.094 3.525 1 90.19 110 ASP A CA 1
ATOM 898 C C . ASP A 1 110 ? -19.969 -14.617 3.889 1 90.19 110 ASP A C 1
ATOM 900 O O . ASP A 1 110 ? -20.156 -13.773 3.012 1 90.19 110 ASP A O 1
ATOM 904 N N . SER A 1 111 ? -19.797 -14.234 5.102 1 90.81 111 SER A N 1
ATOM 905 C CA . SER A 1 111 ? -20.047 -12.891 5.617 1 90.81 111 SER A CA 1
ATOM 906 C C . SER A 1 111 ? -19.016 -11.898 5.098 1 90.81 111 SER A C 1
ATOM 908 O O . SER A 1 111 ? -19.234 -10.688 5.133 1 90.81 111 SER A O 1
ATOM 910 N N . THR A 1 112 ? -17.891 -12.406 4.605 1 92.62 112 THR A N 1
ATOM 911 C CA . THR A 1 112 ? -16.812 -11.508 4.191 1 92.62 112 THR A CA 1
ATOM 912 C C . THR A 1 112 ? -16.938 -11.172 2.709 1 92.62 112 THR A C 1
ATOM 914 O O . THR A 1 112 ? -16.234 -10.289 2.209 1 92.62 112 THR A O 1
ATOM 917 N N . GLN A 1 113 ? -17.812 -11.836 2.068 1 92.88 113 GLN A N 1
ATOM 918 C CA . GLN A 1 113 ? -18.016 -11.539 0.653 1 92.88 113 GLN A CA 1
ATOM 919 C C . GLN A 1 113 ? -18.688 -10.188 0.463 1 92.88 113 GLN A C 1
ATOM 921 O O . GLN A 1 113 ? -19.547 -9.797 1.261 1 92.88 113 GLN A O 1
ATOM 926 N N . PHE A 1 114 ? -18.297 -9.523 -0.582 1 95.06 114 PHE A N 1
ATOM 927 C CA . PHE A 1 114 ? -18.859 -8.195 -0.813 1 95.06 114 PHE A CA 1
ATOM 928 C C . PHE A 1 114 ? -20.328 -8.297 -1.196 1 95.06 114 PHE A C 1
ATOM 930 O O . PHE A 1 114 ? -20.766 -9.32 -1.713 1 95.06 114 PHE A O 1
ATOM 937 N N . ASP A 1 115 ? -21.047 -7.211 -0.969 1 93.62 115 ASP A N 1
ATOM 938 C CA . ASP A 1 115 ? -22.438 -7.105 -1.403 1 93.62 115 ASP A CA 1
ATOM 939 C C . ASP A 1 115 ? -22.531 -6.887 -2.912 1 93.62 115 ASP A C 1
ATOM 941 O O . ASP A 1 115 ? -21.859 -6.008 -3.457 1 93.62 115 ASP A O 1
ATOM 945 N N . PRO A 1 116 ? -23.344 -7.688 -3.561 1 93.62 116 PRO A N 1
ATOM 946 C CA . PRO A 1 116 ? -23.484 -7.531 -5.012 1 93.62 116 PRO A CA 1
ATOM 947 C C . PRO A 1 116 ? -23.844 -6.105 -5.418 1 93.62 116 PRO A C 1
ATOM 949 O O . PRO A 1 116 ? -23.375 -5.625 -6.457 1 93.62 116 PRO A O 1
ATOM 952 N N . VAL A 1 117 ? -24.578 -5.438 -4.602 1 94.5 117 VAL A N 1
ATOM 953 C CA . VAL A 1 117 ? -24.969 -4.066 -4.902 1 94.5 117 VAL A CA 1
ATOM 954 C C . VAL A 1 117 ? -23.75 -3.158 -4.91 1 94.5 117 VAL A C 1
ATOM 956 O O . VAL A 1 117 ? -23.641 -2.252 -5.738 1 94.5 117 VAL A O 1
ATOM 959 N N . ASP A 1 118 ? -22.875 -3.395 -3.994 1 95.94 118 ASP A N 1
ATOM 960 C CA . ASP A 1 118 ? -21.656 -2.582 -3.922 1 95.94 118 ASP A CA 1
ATOM 961 C C . ASP A 1 118 ? -20.781 -2.797 -5.152 1 95.94 118 ASP A C 1
ATOM 963 O O . ASP A 1 118 ? -20.203 -1.845 -5.68 1 95.94 118 ASP A O 1
ATOM 967 N N . MET A 1 119 ? -20.688 -4.023 -5.602 1 96.25 119 MET A N 1
ATOM 968 C CA . MET A 1 119 ? -19.922 -4.336 -6.812 1 96.25 119 MET A CA 1
ATOM 969 C C . MET A 1 119 ? -20.562 -3.674 -8.031 1 96.25 119 MET A C 1
ATOM 971 O O . MET A 1 119 ? -19.859 -3.119 -8.875 1 96.25 119 MET A O 1
ATOM 975 N N . GLN A 1 120 ? -21.828 -3.742 -8.086 1 95.62 120 GLN A N 1
ATOM 976 C CA . GLN A 1 120 ? -22.531 -3.102 -9.188 1 95.62 120 GLN A CA 1
ATOM 977 C C . GLN A 1 120 ? -22.297 -1.594 -9.195 1 95.62 120 GLN A C 1
ATOM 979 O O . GLN A 1 120 ? -22.141 -0.987 -10.258 1 95.62 120 GLN A O 1
ATOM 984 N N . LEU A 1 121 ? -22.281 -1.055 -8.039 1 94.62 121 LEU A N 1
ATOM 985 C CA . LEU A 1 121 ? -22.016 0.374 -7.918 1 94.62 121 LEU A CA 1
ATOM 986 C C . LEU A 1 121 ? -20.609 0.708 -8.406 1 94.62 121 LEU A C 1
ATOM 988 O O . LEU A 1 121 ? -20.422 1.7 -9.117 1 94.62 121 LEU A O 1
ATOM 992 N N . LEU A 1 122 ? -19.672 -0.058 -8.062 1 95.5 122 LEU A N 1
ATOM 993 C CA . LEU A 1 122 ? -18.312 0.135 -8.531 1 95.5 122 LEU A CA 1
ATOM 994 C C . LEU A 1 122 ? -18.25 0.082 -10.055 1 95.5 122 LEU A C 1
ATOM 996 O O . LEU A 1 122 ? -17.688 0.978 -10.695 1 95.5 122 LEU A O 1
ATOM 1000 N N . ILE A 1 123 ? -18.875 -0.935 -10.609 1 95.44 123 ILE A N 1
ATOM 1001 C CA . ILE A 1 123 ? -18.875 -1.131 -12.062 1 95.44 123 ILE A CA 1
ATOM 1002 C C . ILE A 1 123 ? -19.5 0.075 -12.75 1 95.44 123 ILE A C 1
ATOM 1004 O O . ILE A 1 123 ? -18.969 0.593 -13.727 1 95.44 123 ILE A O 1
ATOM 1008 N N . SER A 1 124 ? -20.562 0.534 -12.211 1 92.56 124 SER A N 1
ATOM 1009 C CA . SER A 1 124 ? -21.281 1.667 -12.797 1 92.56 124 SER A CA 1
ATOM 1010 C C . SER A 1 124 ? -20.469 2.951 -12.672 1 92.56 124 SER A C 1
ATOM 1012 O O . SER A 1 124 ? -20.438 3.766 -13.602 1 92.56 124 SER A O 1
ATOM 1014 N N . THR A 1 125 ? -19.844 3.109 -11.57 1 89.94 125 THR A N 1
ATOM 1015 C CA . THR A 1 125 ? -19.094 4.332 -11.305 1 89.94 125 THR A CA 1
ATOM 1016 C C . THR A 1 125 ? -17.906 4.453 -12.242 1 89.94 125 THR A C 1
ATOM 1018 O O . THR A 1 125 ? -17.625 5.527 -12.781 1 89.94 125 THR A O 1
ATOM 1021 N N . ILE A 1 126 ? -17.203 3.404 -12.453 1 90.12 126 ILE A N 1
ATOM 1022 C CA . ILE A 1 126 ? -15.984 3.473 -13.25 1 90.12 126 ILE A CA 1
ATOM 1023 C C . ILE A 1 126 ? -16.328 3.652 -14.719 1 90.12 126 ILE A C 1
ATOM 1025 O O . ILE A 1 126 ? -15.477 4.016 -15.531 1 90.12 126 ILE A O 1
ATOM 1029 N N . GLN A 1 127 ? -17.516 3.287 -15.086 1 86.81 127 GLN A N 1
ATOM 1030 C CA . GLN A 1 127 ? -17.938 3.426 -16.469 1 86.81 127 GLN A CA 1
ATOM 1031 C C . GLN A 1 127 ? -18.516 4.816 -16.734 1 86.81 127 GLN A C 1
ATOM 1033 O O . GLN A 1 127 ? -18.891 5.133 -17.875 1 86.81 127 GLN A O 1
ATOM 1038 N N . GLN A 1 128 ? -18.594 5.453 -15.703 1 78.31 128 GLN A N 1
ATOM 1039 C CA . GLN A 1 128 ? -19.188 6.781 -15.836 1 78.31 128 GLN A CA 1
ATOM 1040 C C . GLN A 1 128 ? -18.391 7.641 -16.812 1 78.31 128 GLN A C 1
ATOM 1042 O O . GLN A 1 128 ? -17.438 7.16 -17.438 1 78.31 128 GLN A O 1
ATOM 1047 N N . ASP A 1 129 ? -18.391 8.984 -16.781 1 67.19 129 ASP A N 1
ATOM 1048 C CA . ASP A 1 129 ? -18.047 10.008 -17.766 1 67.19 129 ASP A CA 1
ATOM 1049 C C . ASP A 1 129 ? -16.547 9.969 -18.078 1 67.19 129 ASP A C 1
ATOM 1051 O O . ASP A 1 129 ? -15.812 9.148 -17.531 1 67.19 129 ASP A O 1
ATOM 1055 N N . ALA A 1 130 ? -16.188 10.836 -18.969 1 68.31 130 ALA A N 1
ATOM 1056 C CA . ALA A 1 130 ? -14.883 10.969 -19.609 1 68.31 130 ALA A CA 1
ATOM 1057 C C . ALA A 1 130 ? -13.773 11.133 -18.578 1 68.31 130 ALA A C 1
ATOM 1059 O O . ALA A 1 130 ? -12.672 10.602 -18.75 1 68.31 130 ALA A O 1
ATOM 1060 N N . ASP A 1 131 ? -14.133 11.633 -17.469 1 71.12 131 ASP A N 1
ATOM 1061 C CA . ASP A 1 131 ? -13.117 11.914 -16.453 1 71.12 131 ASP A CA 1
ATOM 1062 C C . ASP A 1 131 ? -12.594 10.625 -15.828 1 71.12 131 ASP A C 1
ATOM 1064 O O . ASP A 1 131 ? -11.438 10.562 -15.406 1 71.12 131 ASP A O 1
ATOM 1068 N N . TYR A 1 132 ? -13.391 9.672 -15.898 1 72.81 132 TYR A N 1
ATOM 1069 C CA . TYR A 1 132 ? -13.031 8.422 -15.242 1 72.81 132 TYR A CA 1
ATOM 1070 C C . TYR A 1 132 ? -12.273 7.5 -16.188 1 72.81 132 TYR A C 1
ATOM 1072 O O . TYR A 1 132 ? -11.586 6.574 -15.758 1 72.81 132 TYR A O 1
ATOM 1080 N N . ARG A 1 133 ? -12.32 7.805 -17.359 1 78.25 133 ARG A N 1
ATOM 1081 C CA . ARG A 1 133 ? -11.797 6.875 -18.359 1 78.25 133 ARG A CA 1
ATOM 1082 C C . ARG A 1 133 ? -10.281 6.746 -18.25 1 78.25 133 ARG A C 1
ATOM 1084 O O . ARG A 1 133 ? -9.734 5.645 -18.359 1 78.25 133 ARG A O 1
ATOM 1091 N N . GLN A 1 134 ? -9.688 7.859 -17.938 1 83.62 134 GLN A N 1
ATOM 1092 C CA . GLN A 1 134 ? -8.227 7.871 -17.891 1 83.62 134 GLN A CA 1
ATOM 1093 C C . GLN A 1 134 ? -7.707 7.031 -16.719 1 83.62 134 GLN A C 1
ATOM 1095 O O . GLN A 1 134 ? -6.645 6.418 -16.812 1 83.62 134 GLN A O 1
ATOM 1100 N N . VAL A 1 135 ? -8.516 7.008 -15.68 1 91 135 VAL A N 1
ATOM 1101 C CA . VAL A 1 135 ? -8.039 6.305 -14.492 1 91 135 VAL A CA 1
ATOM 1102 C C . VAL A 1 135 ? -9.008 5.176 -14.141 1 91 135 VAL A C 1
ATOM 1104 O O . VAL A 1 135 ? -9.078 4.742 -12.992 1 91 135 VAL A O 1
ATOM 1107 N N . GLN A 1 136 ? -9.719 4.738 -15.109 1 93.69 136 GLN A N 1
ATOM 1108 C CA . GLN A 1 136 ? -10.688 3.66 -14.914 1 93.69 136 GLN A CA 1
ATOM 1109 C C . GLN A 1 136 ? -10.023 2.428 -14.305 1 93.69 136 GLN A C 1
ATOM 1111 O O . GLN A 1 136 ? -10.562 1.822 -13.375 1 93.69 136 GLN A O 1
ATOM 1116 N N . TRP A 1 137 ? -8.883 2.082 -14.867 1 94.94 137 TRP A N 1
ATOM 1117 C CA . TRP A 1 137 ? -8.156 0.91 -14.398 1 94.94 137 TRP A CA 1
ATOM 1118 C C . TRP A 1 137 ? -7.773 1.058 -12.922 1 94.94 137 TRP A C 1
ATOM 1120 O O . TRP A 1 137 ? -7.926 0.119 -12.141 1 94.94 137 TRP A O 1
ATOM 1130 N N . LEU A 1 138 ? -7.344 2.203 -12.586 1 95.31 138 LEU A N 1
ATOM 1131 C CA . LEU A 1 138 ? -6.891 2.449 -11.219 1 95.31 138 LEU A CA 1
ATOM 1132 C C . LEU A 1 138 ? -8.055 2.383 -10.242 1 95.31 138 LEU A C 1
ATOM 1134 O O . LEU A 1 138 ? -7.973 1.71 -9.211 1 95.31 138 LEU A O 1
ATOM 1138 N N . ASN A 1 139 ? -9.109 3.064 -10.547 1 95.31 139 ASN A N 1
ATOM 1139 C CA . ASN A 1 139 ? -10.281 3.082 -9.672 1 95.31 139 ASN A CA 1
ATOM 1140 C C . ASN A 1 139 ? -10.914 1.699 -9.555 1 95.31 139 ASN A C 1
ATOM 1142 O O . ASN A 1 139 ? -11.43 1.333 -8.5 1 95.31 139 ASN A O 1
ATOM 1146 N N . ALA A 1 140 ? -10.844 0.94 -10.641 1 97 140 ALA A N 1
ATOM 1147 C CA . ALA A 1 140 ? -11.352 -0.429 -10.617 1 97 140 ALA A CA 1
ATOM 1148 C C . ALA A 1 140 ? -10.539 -1.301 -9.664 1 97 140 ALA A C 1
ATOM 1150 O O . ALA A 1 140 ? -11.094 -2.016 -8.828 1 97 140 ALA A O 1
ATOM 1151 N N . ILE A 1 141 ? -9.258 -1.158 -9.797 1 97.56 141 ILE A N 1
ATOM 1152 C CA . ILE A 1 141 ? -8.359 -1.993 -9 1 97.56 141 ILE A CA 1
ATOM 1153 C C . ILE A 1 141 ? -8.484 -1.623 -7.527 1 97.56 141 ILE A C 1
ATOM 1155 O O . ILE A 1 141 ? -8.664 -2.496 -6.676 1 97.56 141 ILE A O 1
ATOM 1159 N N . VAL A 1 142 ? -8.461 -0.368 -7.219 1 96.75 142 VAL A N 1
ATOM 1160 C CA . VAL A 1 142 ? -8.5 0.093 -5.836 1 96.75 142 VAL A CA 1
ATOM 1161 C C . VAL A 1 142 ? -9.867 -0.207 -5.23 1 96.75 142 VAL A C 1
ATOM 1163 O O . VAL A 1 142 ? -9.961 -0.657 -4.086 1 96.75 142 VAL A O 1
ATOM 1166 N N . GLY A 1 143 ? -10.883 0.073 -5.98 1 97.12 143 GLY A N 1
ATOM 1167 C CA . GLY A 1 143 ? -12.227 -0.248 -5.516 1 97.12 143 GLY A CA 1
ATOM 1168 C C . GLY A 1 143 ? -12.422 -1.728 -5.246 1 97.12 143 GLY A C 1
ATOM 1169 O O . GLY A 1 143 ? -13 -2.105 -4.227 1 97.12 143 GLY A O 1
ATOM 1170 N N . ARG A 1 144 ? -11.914 -2.547 -6.133 1 97.75 144 ARG A N 1
ATOM 1171 C CA . ARG A 1 144 ? -12.047 -3.992 -5.977 1 97.75 144 ARG A CA 1
ATOM 1172 C C . ARG A 1 144 ? -11.242 -4.488 -4.781 1 97.75 144 ARG A C 1
ATOM 1174 O O . ARG A 1 144 ? -11.672 -5.395 -4.066 1 97.75 144 ARG A O 1
ATOM 1181 N N . PHE A 1 145 ? -10.102 -3.9 -4.617 1 97.25 145 PHE A N 1
ATOM 1182 C CA . PHE A 1 145 ? -9.289 -4.203 -3.445 1 97.25 145 PHE A CA 1
ATOM 1183 C C . PHE A 1 145 ? -10.047 -3.896 -2.162 1 97.25 145 PHE A C 1
ATOM 1185 O O . PHE A 1 145 ? -10.062 -4.707 -1.233 1 97.25 145 PHE A O 1
ATOM 1192 N N . PHE A 1 146 ? -10.688 -2.822 -2.168 1 96.94 146 PHE A N 1
ATOM 1193 C CA . PHE A 1 146 ? -11.453 -2.395 -1.004 1 96.94 146 PHE A CA 1
ATOM 1194 C C . PHE A 1 146 ? -12.586 -3.365 -0.717 1 96.94 146 PHE A C 1
ATOM 1196 O O . PHE A 1 146 ? -12.758 -3.816 0.418 1 96.94 146 PHE A O 1
ATOM 1203 N N . LEU A 1 147 ? -13.297 -3.721 -1.733 1 97.31 147 LEU A N 1
ATOM 1204 C CA . LEU A 1 147 ? -14.461 -4.586 -1.577 1 97.31 147 LEU A CA 1
ATOM 1205 C C . LEU A 1 147 ? -14.047 -5.973 -1.104 1 97.31 147 LEU A C 1
ATOM 1207 O O . LEU A 1 147 ? -14.852 -6.699 -0.517 1 97.31 147 LEU A O 1
ATOM 1211 N N . SER A 1 148 ? -12.781 -6.332 -1.333 1 96.69 148 SER A N 1
ATOM 1212 C CA . SER A 1 148 ? -12.297 -7.637 -0.897 1 96.69 148 SER A CA 1
ATOM 1213 C C . SER A 1 148 ? -12.141 -7.691 0.619 1 96.69 148 SER A C 1
ATOM 1215 O O . SER A 1 148 ? -12.211 -8.766 1.216 1 96.69 148 SER A O 1
ATOM 1217 N N . MET A 1 149 ? -12.055 -6.516 1.229 1 96.31 149 MET A N 1
ATOM 1218 C CA . MET A 1 149 ? -11.609 -6.57 2.617 1 96.31 149 MET A CA 1
ATOM 1219 C C . MET A 1 149 ? -12.539 -5.773 3.521 1 96.31 149 MET A C 1
ATOM 1221 O O . MET A 1 149 ? -12.469 -5.883 4.746 1 96.31 149 MET A O 1
ATOM 1225 N N . TYR A 1 150 ? -13.445 -4.977 3.033 1 95.25 150 TYR A N 1
ATOM 1226 C CA . TYR A 1 150 ? -14.141 -3.957 3.814 1 95.25 150 TYR A CA 1
ATOM 1227 C C . TYR A 1 150 ? -15.07 -4.594 4.84 1 95.25 150 TYR A C 1
ATOM 1229 O O . TYR A 1 150 ? -15.5 -3.936 5.789 1 95.25 150 TYR A O 1
ATOM 1237 N N . LYS A 1 151 ? -15.297 -5.93 4.75 1 94.94 151 LYS A N 1
ATOM 1238 C CA . LYS A 1 151 ? -16.172 -6.617 5.703 1 94.94 151 LYS A CA 1
ATOM 1239 C C . LYS A 1 151 ? -15.352 -7.5 6.645 1 94.94 151 LYS A C 1
ATOM 1241 O O . LYS A 1 151 ? -15.922 -8.25 7.441 1 94.94 151 LYS A O 1
ATOM 1246 N N . THR A 1 152 ? -14.109 -7.441 6.57 1 94.88 152 THR A N 1
ATOM 1247 C CA . THR A 1 152 ? -13.25 -8.273 7.414 1 94.88 152 THR A CA 1
ATOM 1248 C C . THR A 1 152 ? -13.023 -7.605 8.766 1 94.88 152 THR A C 1
ATOM 1250 O O . THR A 1 152 ? -13.055 -6.379 8.875 1 94.88 152 THR A O 1
ATOM 1253 N N . LYS A 1 153 ? -12.758 -8.422 9.711 1 92.25 153 LYS A N 1
ATOM 1254 C CA . LYS A 1 153 ? -12.523 -7.938 11.062 1 92.25 153 LYS A CA 1
ATOM 1255 C C . LYS A 1 153 ? -11.258 -7.082 11.133 1 92.25 153 LYS A C 1
ATOM 1257 O O . LYS A 1 153 ? -11.234 -6.055 11.812 1 92.25 153 LYS A O 1
ATOM 1262 N N . LEU A 1 154 ? -10.289 -7.457 10.445 1 91.75 154 LEU A N 1
ATOM 1263 C CA . LEU A 1 154 ? -9 -6.77 10.469 1 91.75 154 LEU A CA 1
ATOM 1264 C C . LEU A 1 154 ? -9.156 -5.32 10.023 1 91.75 154 LEU A C 1
ATOM 1266 O O . LEU A 1 154 ? -8.656 -4.406 10.68 1 91.75 154 LEU A O 1
ATOM 1270 N N . ILE A 1 155 ? -9.797 -5.059 8.938 1 92.81 155 ILE A N 1
ATOM 1271 C CA . ILE A 1 155 ? -9.953 -3.705 8.414 1 92.81 155 ILE A CA 1
ATOM 1272 C C . ILE A 1 155 ? -10.852 -2.891 9.344 1 92.81 155 ILE A C 1
ATOM 1274 O O . ILE A 1 155 ? -10.617 -1.698 9.547 1 92.81 155 ILE A O 1
ATOM 1278 N N . HIS A 1 156 ? -11.852 -3.486 9.93 1 92.81 156 HIS A N 1
ATOM 1279 C CA . HIS A 1 156 ? -12.734 -2.791 10.859 1 92.81 156 HIS A CA 1
ATOM 1280 C C . HIS A 1 156 ? -11.977 -2.32 12.094 1 92.81 156 HIS A C 1
ATOM 1282 O O . HIS A 1 156 ? -12.125 -1.174 12.523 1 92.81 156 HIS A O 1
ATOM 1288 N N . GLU A 1 157 ? -11.195 -3.229 12.578 1 91.88 157 GLU A N 1
ATOM 1289 C CA . GLU A 1 157 ? -10.398 -2.875 13.742 1 91.88 157 GLU A CA 1
ATOM 1290 C C . GLU A 1 157 ? -9.398 -1.765 13.414 1 91.88 157 GLU A C 1
ATOM 1292 O O . GLU A 1 157 ? -9.227 -0.828 14.195 1 91.88 157 GLU A O 1
ATOM 1297 N N . TYR A 1 158 ? -8.828 -1.858 12.344 1 90.88 158 TYR A N 1
ATOM 1298 C CA . TYR A 1 158 ? -7.859 -0.86 11.898 1 90.88 158 TYR A CA 1
ATOM 1299 C C . TYR A 1 158 ? -8.508 0.513 11.773 1 90.88 158 TYR A C 1
ATOM 1301 O O . TYR A 1 158 ? -7.988 1.501 12.297 1 90.88 158 TYR A O 1
ATOM 1309 N N . VAL A 1 159 ? -9.625 0.591 11.109 1 91.62 159 VAL A N 1
ATOM 1310 C CA . VAL A 1 159 ? -10.32 1.852 10.859 1 91.62 159 VAL A CA 1
ATOM 1311 C C . VAL A 1 159 ? -10.844 2.414 12.18 1 91.62 159 VAL A C 1
ATOM 1313 O O . VAL A 1 159 ? -10.75 3.619 12.43 1 91.62 159 VAL A O 1
ATOM 1316 N N . GLN A 1 160 ? -11.367 1.585 13 1 90.5 160 GLN A N 1
ATOM 1317 C CA . GLN A 1 160 ? -11.852 2.016 14.312 1 90.5 160 GLN A CA 1
ATOM 1318 C C . GLN A 1 160 ? -10.727 2.656 15.125 1 90.5 160 GLN A C 1
ATOM 1320 O O . GLN A 1 160 ? -10.922 3.709 15.734 1 90.5 160 GLN A O 1
ATOM 1325 N N . ASP A 1 161 ? -9.617 2.016 15.117 1 87.44 161 ASP A N 1
ATOM 1326 C CA . ASP A 1 161 ? -8.461 2.541 15.828 1 87.44 161 ASP A CA 1
ATOM 1327 C C . ASP A 1 161 ? -8.031 3.891 15.266 1 87.44 161 ASP A C 1
ATOM 1329 O O . ASP A 1 161 ? -7.77 4.832 16.016 1 87.44 161 ASP A O 1
ATOM 1333 N N . LYS A 1 162 ? -7.988 3.988 14 1 84.5 162 LYS A N 1
ATOM 1334 C CA . LYS A 1 162 ? -7.574 5.219 13.328 1 84.5 162 LYS A CA 1
ATOM 1335 C C . LYS A 1 162 ? -8.539 6.363 13.641 1 84.5 162 LYS A C 1
ATOM 1337 O O . LYS A 1 162 ? -8.109 7.48 13.93 1 84.5 162 LYS A O 1
ATOM 1342 N N . VAL A 1 163 ? -9.789 6.117 13.578 1 87.31 163 VAL A N 1
ATOM 1343 C CA . VAL A 1 163 ? -10.812 7.121 13.836 1 87.31 163 VAL A CA 1
ATOM 1344 C C . VAL A 1 163 ? -10.75 7.566 15.297 1 87.31 163 VAL A C 1
ATOM 1346 O O . VAL A 1 163 ? -10.852 8.758 15.594 1 87.31 163 VAL A O 1
ATOM 1349 N N . SER A 1 164 ? -10.586 6.629 16.172 1 85.25 164 SER A N 1
ATOM 1350 C CA . SER A 1 164 ? -10.5 6.938 17.594 1 85.25 164 SER A CA 1
ATOM 1351 C C . SER A 1 164 ? -9.336 7.875 17.875 1 85.25 164 SER A C 1
ATOM 1353 O O . SER A 1 164 ? -9.492 8.852 18.625 1 85.25 164 SER A O 1
ATOM 1355 N N . LYS A 1 165 ? -8.266 7.645 17.281 1 77.12 165 LYS A N 1
ATOM 1356 C CA . LYS A 1 165 ? -7.074 8.461 17.484 1 77.12 165 LYS A CA 1
ATOM 1357 C C . LYS A 1 165 ? -7.266 9.867 16.922 1 77.12 165 LYS A C 1
ATOM 1359 O O . LYS A 1 165 ? -6.867 10.852 17.531 1 77.12 165 LYS A O 1
ATOM 1364 N N . LYS A 1 166 ? -7.934 9.938 15.789 1 76.5 166 LYS A N 1
ATOM 1365 C CA . LYS A 1 166 ? -8.141 11.227 15.141 1 76.5 166 LYS A CA 1
ATOM 1366 C C . LYS A 1 166 ? -9.133 12.078 15.922 1 76.5 166 LYS A C 1
ATOM 1368 O O . LYS A 1 166 ? -8.977 13.297 16.016 1 76.5 166 LYS A O 1
ATOM 1373 N N . ILE A 1 167 ? -10.141 11.492 16.469 1 79.38 167 ILE A N 1
ATOM 1374 C CA . ILE A 1 167 ? -11.172 12.219 17.203 1 79.38 167 ILE A CA 1
ATOM 1375 C C . ILE A 1 167 ? -10.578 12.781 18.5 1 79.38 167 ILE A C 1
ATOM 1377 O O . ILE A 1 167 ? -10.922 13.883 18.922 1 79.38 167 ILE A O 1
ATOM 1381 N N . LYS A 1 168 ? -9.734 12.062 19.047 1 73.56 168 LYS A N 1
ATOM 1382 C CA . LYS A 1 168 ? -9.102 12.523 20.281 1 73.56 168 LYS A CA 1
ATOM 1383 C C . LYS A 1 168 ? -8.242 13.758 20.031 1 73.56 168 LYS A C 1
ATOM 1385 O O . LYS A 1 168 ? -8.078 14.594 20.922 1 73.56 168 LYS A O 1
ATOM 1390 N N . LYS A 1 169 ? -7.891 13.898 18.828 1 67.75 169 LYS A N 1
ATOM 1391 C CA . LYS A 1 169 ? -7.031 15.023 18.469 1 67.75 169 LYS A CA 1
ATOM 1392 C C . LYS A 1 169 ? -7.855 16.25 18.094 1 67.75 169 LYS A C 1
ATOM 1394 O O . LYS A 1 169 ? -7.34 17.359 18.062 1 67.75 169 LYS A O 1
ATOM 1399 N N . ALA A 1 170 ? -9.109 15.953 17.797 1 69.88 170 ALA A N 1
ATOM 1400 C CA . ALA A 1 170 ? -9.961 17.031 17.312 1 69.88 170 ALA A CA 1
ATOM 1401 C C . ALA A 1 170 ? -10.477 17.891 18.453 1 69.88 170 ALA A C 1
ATOM 1403 O O . ALA A 1 170 ? -10.766 17.391 19.547 1 69.88 170 ALA A O 1
ATOM 1404 N N . ASN A 1 171 ? -10.258 19.219 18.375 1 68.38 171 ASN A N 1
ATOM 1405 C CA . ASN A 1 171 ? -10.859 20.141 19.344 1 68.38 171 ASN A CA 1
ATOM 1406 C C . ASN A 1 171 ? -12.383 20.141 19.219 1 68.38 171 ASN A C 1
ATOM 1408 O O . ASN A 1 171 ? -12.938 20.719 18.281 1 68.38 171 ASN A O 1
ATOM 1412 N N . LEU A 1 172 ? -12.992 19.422 20.062 1 72.38 172 LEU A N 1
ATOM 1413 C CA . LEU A 1 172 ? -14.453 19.312 20.016 1 72.38 172 LEU A CA 1
ATOM 1414 C C . LEU A 1 172 ? -15.109 20.547 20.641 1 72.38 172 LEU A C 1
ATOM 1416 O O . LEU A 1 172 ? -14.5 21.219 21.469 1 72.38 172 LEU A O 1
ATOM 1420 N N . PRO A 1 173 ? -16.328 20.797 20.078 1 70.25 173 PRO A N 1
ATOM 1421 C CA . PRO A 1 173 ? -17.047 21.922 20.688 1 70.25 173 PRO A CA 1
ATOM 1422 C C . PRO A 1 173 ? -17.156 21.797 22.203 1 70.25 173 PRO A C 1
ATOM 1424 O O . PRO A 1 173 ? -17.25 20.688 22.734 1 70.25 173 PRO A O 1
ATOM 1427 N N . GLY A 1 174 ? -17.062 22.969 22.797 1 71.69 174 GLY A N 1
ATOM 1428 C CA . GLY A 1 174 ? -17.078 23.016 24.25 1 71.69 174 GLY A CA 1
ATOM 1429 C C . GLY A 1 174 ? -18.312 22.391 24.859 1 71.69 174 GLY A C 1
ATOM 1430 O O . GLY A 1 174 ? -18.281 21.922 26 1 71.69 174 GLY A O 1
ATOM 1431 N N . LEU A 1 175 ? -19.328 22.359 24.078 1 75 175 LEU A N 1
ATOM 1432 C CA . LEU A 1 175 ? -20.562 21.828 24.625 1 75 175 LEU A CA 1
ATOM 1433 C C . LEU A 1 175 ? -20.516 20.297 24.672 1 75 175 LEU A C 1
ATOM 1435 O O . LEU A 1 175 ? -21.312 19.672 25.375 1 75 175 LEU A O 1
ATOM 1439 N N . LEU A 1 176 ? -19.547 19.766 24 1 76.81 176 LEU A N 1
ATOM 1440 C CA . LEU A 1 176 ? -19.484 18.297 23.938 1 76.81 176 LEU A CA 1
ATOM 1441 C C . LEU A 1 176 ? -18.422 17.766 24.906 1 76.81 176 LEU A C 1
ATOM 1443 O O . LEU A 1 176 ? -17.359 18.375 25.062 1 76.81 176 LEU A O 1
ATOM 1447 N N . GLY A 1 177 ? -18.844 16.812 25.625 1 78 177 GLY A N 1
ATOM 1448 C CA . GLY A 1 177 ? -17.891 16.125 26.469 1 78 177 GLY A CA 1
ATOM 1449 C C . GLY A 1 177 ? -16.984 15.172 25.703 1 78 177 GLY A C 1
ATOM 1450 O O . GLY A 1 177 ? -16.719 15.383 24.516 1 78 177 GLY A O 1
ATOM 1451 N N . GLU A 1 178 ? -16.469 14.219 26.469 1 82.19 178 GLU A N 1
ATOM 1452 C CA . GLU A 1 178 ? -15.609 13.203 25.875 1 82.19 178 GLU A CA 1
ATOM 1453 C C . GLU A 1 178 ? -16.359 12.352 24.875 1 82.19 178 GLU A C 1
ATOM 1455 O O . GLU A 1 178 ? -17.516 11.969 25.109 1 82.19 178 GLU A O 1
ATOM 1460 N N . VAL A 1 179 ? -15.742 12.125 23.844 1 85.75 179 VAL A N 1
ATOM 1461 C CA . VAL A 1 179 ? -16.391 11.391 22.766 1 85.75 179 VAL A CA 1
ATOM 1462 C C . VAL A 1 179 ? -15.93 9.93 22.797 1 85.75 179 VAL A C 1
ATOM 1464 O O . VAL A 1 179 ? -14.727 9.656 22.844 1 85.75 179 VAL A O 1
ATOM 1467 N N . HIS A 1 180 ? -16.891 9.062 22.844 1 88.44 180 HIS A N 1
ATOM 1468 C CA . HIS A 1 180 ? -16.641 7.633 22.75 1 88.44 180 HIS A CA 1
ATOM 1469 C C . HIS A 1 180 ? -17.234 7.047 21.469 1 88.44 180 HIS A C 1
ATOM 1471 O O . HIS A 1 180 ? -18.406 7.289 21.156 1 88.44 180 HIS A O 1
ATOM 1477 N N . ILE A 1 181 ? -16.406 6.25 20.844 1 91 181 ILE A N 1
ATOM 1478 C CA . ILE A 1 181 ? -16.875 5.641 19.609 1 91 181 ILE A CA 1
ATOM 1479 C C . ILE A 1 181 ? -17.609 4.344 19.922 1 91 181 ILE A C 1
ATOM 1481 O O . ILE A 1 181 ? -17.078 3.457 20.594 1 91 181 ILE A O 1
ATOM 1485 N N . GLN A 1 182 ? -18.797 4.23 19.438 1 91.31 182 GLN A N 1
ATOM 1486 C CA . GLN A 1 182 ? -19.594 3.027 19.641 1 91.31 182 GLN A CA 1
ATOM 1487 C C . GLN A 1 182 ? -19.406 2.043 18.484 1 91.31 182 GLN A C 1
ATOM 1489 O O . GLN A 1 182 ? -19.25 0.841 18.703 1 91.31 182 GLN A O 1
ATOM 1494 N N . SER A 1 183 ? -19.453 2.547 17.328 1 92.06 183 SER A N 1
ATOM 1495 C CA . SER A 1 183 ? -19.297 1.688 16.156 1 92.06 183 SER A CA 1
ATOM 1496 C C . SER A 1 183 ? -18.859 2.49 14.945 1 92.06 183 SER A C 1
ATOM 1498 O O . SER A 1 183 ? -19.062 3.703 14.883 1 92.06 183 SER A O 1
ATOM 1500 N N . VAL A 1 184 ? -18.203 1.773 14.102 1 94.44 184 VAL A N 1
ATOM 1501 C CA . VAL A 1 184 ? -17.766 2.359 12.836 1 94.44 184 VAL A CA 1
ATOM 1502 C C . VAL A 1 184 ? -18.234 1.491 11.672 1 94.44 184 VAL A C 1
ATOM 1504 O O . VAL A 1 184 ? -18.062 0.27 11.695 1 94.44 184 VAL A O 1
ATOM 1507 N N . ASP A 1 185 ? -18.891 2.109 10.742 1 95 185 ASP A N 1
ATOM 1508 C CA . ASP A 1 185 ? -19.234 1.484 9.469 1 95 185 ASP A CA 1
ATOM 1509 C C . ASP A 1 185 ? -18.375 2.049 8.328 1 95 185 ASP A C 1
ATOM 1511 O O . ASP A 1 185 ? -18.5 3.225 7.98 1 95 185 ASP A O 1
ATOM 1515 N N . ILE A 1 186 ? -17.594 1.227 7.703 1 94.56 186 ILE A N 1
ATOM 1516 C CA . ILE A 1 186 ? -16.594 1.65 6.742 1 94.56 186 ILE A CA 1
ATOM 1517 C C . ILE A 1 186 ? -17.25 2.082 5.441 1 94.56 186 ILE A C 1
ATOM 1519 O O . ILE A 1 186 ? -16.656 2.799 4.637 1 94.56 186 ILE A O 1
ATOM 1523 N N . GLY A 1 187 ? -18.453 1.719 5.246 1 94.62 187 GLY A N 1
ATOM 1524 C CA . GLY A 1 187 ? -19.156 2.102 4.035 1 94.62 187 GLY A CA 1
ATOM 1525 C C . GLY A 1 187 ? -18.984 1.108 2.902 1 94.62 187 GLY A C 1
ATOM 1526 O O . GLY A 1 187 ? -18.406 0.041 3.09 1 94.62 187 GLY A O 1
ATOM 1527 N N . HIS A 1 188 ? -19.531 1.474 1.674 1 94.19 188 HIS A N 1
ATOM 1528 C CA . HIS A 1 188 ? -19.609 0.486 0.603 1 94.19 188 HIS A CA 1
ATOM 1529 C C . HIS A 1 188 ? -18.656 0.834 -0.534 1 94.19 188 HIS A C 1
ATOM 1531 O O . HIS A 1 188 ? -18.641 0.159 -1.566 1 94.19 188 HIS A O 1
ATOM 1537 N N . SER A 1 189 ? -17.875 1.94 -0.28 1 93.62 189 SER A N 1
ATOM 1538 C CA . SER A 1 189 ? -16.969 2.324 -1.356 1 93.62 189 SER A CA 1
ATOM 1539 C C . SER A 1 189 ? -15.812 3.166 -0.832 1 93.62 189 SER A C 1
ATOM 1541 O O . SER A 1 189 ? -15.922 3.801 0.22 1 93.62 189 SER A O 1
ATOM 1543 N N . ILE A 1 190 ? -14.672 3.156 -1.536 1 93.19 190 ILE A N 1
ATOM 1544 C CA . ILE A 1 190 ? -13.547 4.055 -1.307 1 93.19 190 ILE A CA 1
ATOM 1545 C C . ILE A 1 190 ? -13.672 5.273 -2.219 1 93.19 190 ILE A C 1
ATOM 1547 O O . ILE A 1 190 ? -14.438 5.262 -3.186 1 93.19 190 ILE A O 1
ATOM 1551 N N . PRO A 1 191 ? -12.992 6.316 -1.85 1 94.25 191 PRO A N 1
ATOM 1552 C CA . PRO A 1 191 ? -13.023 7.473 -2.746 1 94.25 191 PRO A CA 1
ATOM 1553 C C . PRO A 1 191 ? -12.406 7.176 -4.113 1 94.25 191 PRO A C 1
ATOM 1555 O O . PRO A 1 191 ? -11.445 6.41 -4.211 1 94.25 191 PRO A O 1
ATOM 1558 N N . PHE A 1 192 ? -12.93 7.809 -5.145 1 94.25 192 PHE A N 1
ATOM 1559 C CA . PHE A 1 192 ? -12.414 7.688 -6.504 1 94.25 192 PHE A CA 1
ATOM 1560 C C . PHE A 1 192 ? -11.57 8.906 -6.871 1 94.25 192 PHE A C 1
ATOM 1562 O O . PHE A 1 192 ? -11.922 10.031 -6.523 1 94.25 192 PHE A O 1
ATOM 1569 N N . ILE A 1 193 ? -10.531 8.633 -7.504 1 94.56 193 ILE A N 1
ATOM 1570 C CA . ILE A 1 193 ? -9.625 9.688 -7.938 1 94.56 193 ILE A CA 1
ATOM 1571 C C . ILE A 1 193 ? -9.828 9.961 -9.422 1 94.56 193 ILE A C 1
ATOM 1573 O O . ILE A 1 193 ? -9.945 9.031 -10.227 1 94.56 193 ILE A O 1
ATOM 1577 N N . THR A 1 194 ? -9.891 11.25 -9.828 1 93.62 194 THR A N 1
ATOM 1578 C CA . THR A 1 194 ? -10.031 11.602 -11.234 1 93.62 194 THR A CA 1
ATOM 1579 C C . THR A 1 194 ? -9.078 12.742 -11.602 1 93.62 194 THR A C 1
ATOM 1581 O O . THR A 1 194 ? -8.656 13.508 -10.734 1 93.62 194 THR A O 1
ATOM 1584 N N . GLN A 1 195 ? -8.68 12.742 -12.75 1 93.5 195 GLN A N 1
ATOM 1585 C CA . GLN A 1 195 ? -7.871 13.781 -13.375 1 93.5 195 GLN A CA 1
ATOM 1586 C C . GLN A 1 195 ? -6.566 13.992 -12.617 1 93.5 195 GLN A C 1
ATOM 1588 O O . GLN A 1 195 ? -6.219 15.125 -12.266 1 93.5 195 GLN A O 1
ATOM 1593 N N . PRO A 1 196 ? -5.898 12.922 -12.336 1 95.12 196 PRO A N 1
ATOM 1594 C CA . PRO A 1 196 ? -4.586 13.102 -11.703 1 95.12 196 PRO A CA 1
ATOM 1595 C C . PRO A 1 196 ? -3.572 13.758 -12.641 1 95.12 196 PRO A C 1
ATOM 1597 O O . PRO A 1 196 ? -3.576 13.492 -13.844 1 95.12 196 PRO A O 1
ATOM 1600 N N . LYS A 1 197 ? -2.791 14.641 -12.078 1 95.19 197 LYS A N 1
ATOM 1601 C CA . LYS A 1 197 ? -1.794 15.383 -12.852 1 95.19 197 LYS A CA 1
ATOM 1602 C C . LYS A 1 197 ? -0.542 15.648 -12.023 1 95.19 197 LYS A C 1
ATOM 1604 O O . LYS A 1 197 ? -0.634 16.047 -10.859 1 95.19 197 LYS A O 1
ATOM 1609 N N . LEU A 1 198 ? 0.569 15.367 -12.625 1 96.44 198 LEU A N 1
ATOM 1610 C CA . LEU A 1 198 ? 1.834 15.758 -12.016 1 96.44 198 LEU A CA 1
ATOM 1611 C C . LEU A 1 198 ? 2.113 17.234 -12.234 1 96.44 198 LEU A C 1
ATOM 1613 O O . LEU A 1 198 ? 2.092 17.719 -13.367 1 96.44 198 LEU A O 1
ATOM 1617 N N . LEU A 1 199 ? 2.309 17.922 -11.172 1 97.5 199 LEU A N 1
ATOM 1618 C CA . LEU A 1 199 ? 2.582 19.344 -11.273 1 97.5 199 LEU A CA 1
ATOM 1619 C C . LEU A 1 199 ? 4.082 19.609 -11.359 1 97.5 199 LEU A C 1
ATOM 1621 O O . LEU A 1 199 ? 4.531 20.438 -12.156 1 97.5 199 LEU A O 1
ATOM 1625 N N . SER A 1 200 ? 4.828 18.891 -10.5 1 97.06 200 SER A N 1
ATOM 1626 C CA . SER A 1 200 ? 6.266 19.125 -10.508 1 97.06 200 SER A CA 1
ATOM 1627 C C . SER A 1 200 ? 7.016 18.016 -9.789 1 97.06 200 SER A C 1
ATOM 1629 O O . SER A 1 200 ? 6.469 17.375 -8.883 1 97.06 200 SER A O 1
ATOM 1631 N N . LEU A 1 201 ? 8.18 17.703 -10.242 1 97.25 201 LEU A N 1
ATOM 1632 C CA . LEU A 1 201 ? 9.188 16.859 -9.609 1 97.25 201 LEU A CA 1
ATOM 1633 C C . LEU A 1 201 ? 10.578 17.469 -9.766 1 97.25 201 LEU A C 1
ATOM 1635 O O . LEU A 1 201 ? 11.109 17.531 -10.883 1 97.25 201 LEU A O 1
ATOM 1639 N N . THR A 1 202 ? 11.18 17.875 -8.594 1 96.88 202 THR A N 1
ATOM 1640 C CA . THR A 1 202 ? 12.445 18.594 -8.656 1 96.88 202 THR A CA 1
ATOM 1641 C C . THR A 1 202 ? 13.617 17.672 -8.336 1 96.88 202 THR A C 1
ATOM 1643 O O . THR A 1 202 ? 13.422 16.594 -7.758 1 96.88 202 THR A O 1
ATOM 1646 N N . PRO A 1 203 ? 14.852 18.031 -8.688 1 95.38 203 PRO A N 1
ATOM 1647 C CA . PRO A 1 203 ? 16.031 17.219 -8.391 1 95.38 203 PRO A CA 1
ATOM 1648 C C . PRO A 1 203 ? 16.266 17.016 -6.895 1 95.38 203 PRO A C 1
ATOM 1650 O O . PRO A 1 203 ? 16.891 16.047 -6.484 1 95.38 203 PRO A O 1
ATOM 1653 N N . GLU A 1 204 ? 15.711 17.953 -6.082 1 94.5 204 GLU A N 1
ATOM 1654 C CA . GLU A 1 204 ? 15.867 17.828 -4.637 1 94.5 204 GLU A CA 1
ATOM 1655 C C . GLU A 1 204 ? 14.898 16.797 -4.059 1 94.5 204 GLU A C 1
ATOM 1657 O O . GLU A 1 204 ? 15.039 16.391 -2.91 1 94.5 204 GLU A O 1
ATOM 1662 N N . GLY A 1 205 ? 13.836 16.453 -4.852 1 96.5 205 GLY A N 1
ATOM 1663 C CA . GLY A 1 205 ? 12.914 15.406 -4.418 1 96.5 205 GLY A CA 1
ATOM 1664 C C . GLY A 1 205 ? 11.555 15.945 -4.031 1 96.5 205 GLY A C 1
ATOM 1665 O O . GLY A 1 205 ? 10.734 15.227 -3.465 1 96.5 205 GLY A O 1
ATOM 1666 N N . ASP A 1 206 ? 11.328 17.234 -4.336 1 97.44 206 ASP A N 1
ATOM 1667 C CA . ASP A 1 206 ? 10.008 17.812 -4.113 1 97.44 206 ASP A CA 1
ATOM 1668 C C . ASP A 1 206 ? 9.023 17.359 -5.191 1 97.44 206 ASP A C 1
ATOM 1670 O O . ASP A 1 206 ? 9.258 17.578 -6.383 1 97.44 206 ASP A O 1
ATOM 1674 N N . LEU A 1 207 ? 7.961 16.719 -4.727 1 98.56 207 LEU A N 1
ATOM 1675 C CA . LEU A 1 207 ? 6.953 16.234 -5.664 1 98.56 207 LEU A CA 1
ATOM 1676 C C . LEU A 1 207 ? 5.59 16.844 -5.359 1 98.56 207 LEU A C 1
ATOM 1678 O O . LEU A 1 207 ? 5.148 16.844 -4.207 1 98.56 207 LEU A O 1
ATOM 1682 N N . LEU A 1 208 ? 4.949 17.453 -6.355 1 98.62 208 LEU A N 1
ATOM 1683 C CA . LEU A 1 208 ? 3.59 17.969 -6.277 1 98.62 208 LEU A CA 1
ATOM 1684 C C . LEU A 1 208 ? 2.697 17.344 -7.336 1 98.62 208 LEU A C 1
ATOM 1686 O O . LEU A 1 208 ? 3.061 17.297 -8.516 1 98.62 208 LEU A O 1
ATOM 1690 N N . ALA A 1 209 ? 1.666 16.766 -6.938 1 98.44 209 ALA A N 1
ATOM 1691 C CA . ALA A 1 209 ? 0.627 16.234 -7.82 1 98.44 209 ALA A CA 1
ATOM 1692 C C . ALA A 1 209 ? -0.76 16.672 -7.352 1 98.44 209 ALA A C 1
ATOM 1694 O O . ALA A 1 209 ? -0.947 17.016 -6.184 1 98.44 209 ALA A O 1
ATOM 1695 N N . GLU A 1 210 ? -1.702 16.734 -8.219 1 98.31 210 GLU A N 1
ATOM 1696 C CA . GLU A 1 210 ? -3.07 17.094 -7.855 1 98.31 210 GLU A CA 1
ATOM 1697 C C . GLU A 1 210 ? -4.078 16.156 -8.5 1 98.31 210 GLU A C 1
ATOM 1699 O O . GLU A 1 210 ? -3.75 15.445 -9.453 1 98.31 210 GLU A O 1
ATOM 1704 N N . ALA A 1 211 ? -5.227 16.031 -7.969 1 97.31 211 ALA A N 1
ATOM 1705 C CA . ALA A 1 211 ? -6.332 15.227 -8.484 1 97.31 211 ALA A CA 1
ATOM 1706 C C . ALA A 1 211 ? -7.652 15.625 -7.836 1 97.31 211 ALA A C 1
ATOM 1708 O O . ALA A 1 211 ? -7.684 16.484 -6.953 1 97.31 211 ALA A O 1
ATOM 1709 N N . PHE A 1 212 ? -8.719 15.164 -8.391 1 96.81 212 PHE A N 1
ATOM 1710 C CA . PHE A 1 212 ? -10.031 15.281 -7.77 1 96.81 212 PHE A CA 1
ATOM 1711 C C . PHE A 1 212 ? -10.398 14 -7.039 1 96.81 212 PHE A C 1
ATOM 1713 O O . PHE A 1 212 ? -9.992 12.906 -7.445 1 96.81 212 PHE A O 1
ATOM 1720 N N . VAL A 1 213 ? -11.102 14.18 -5.996 1 96.62 213 VAL A N 1
ATOM 1721 C CA . VAL A 1 213 ? -11.602 13.023 -5.262 1 96.62 213 VAL A CA 1
ATOM 1722 C C . VAL A 1 213 ? -13.125 13.086 -5.164 1 96.62 213 VAL A C 1
ATOM 1724 O O . VAL A 1 213 ? -13.695 14.164 -4.969 1 96.62 213 VAL A O 1
ATOM 1727 N N . ASP A 1 214 ? -13.742 12.008 -5.434 1 94.88 214 ASP A N 1
ATOM 1728 C CA . ASP A 1 214 ? -15.18 11.852 -5.281 1 94.88 214 ASP A CA 1
ATOM 1729 C C . ASP A 1 214 ? -15.516 10.664 -4.375 1 94.88 214 ASP A C 1
ATOM 1731 O O . ASP A 1 214 ? -15.07 9.547 -4.629 1 94.88 214 ASP A O 1
ATOM 1735 N N . TYR A 1 215 ? -16.266 10.969 -3.367 1 95.81 215 TYR A N 1
ATOM 1736 C CA . TYR A 1 215 ? -16.625 9.922 -2.414 1 95.81 215 TYR A CA 1
ATOM 1737 C C . TYR A 1 215 ? -18.141 9.883 -2.191 1 95.81 215 TYR A C 1
ATOM 1739 O O . TYR A 1 215 ? -18.766 10.922 -1.979 1 95.81 215 TYR A O 1
ATOM 1747 N N . SER A 1 216 ? -18.719 8.68 -2.189 1 93.94 216 SER A N 1
ATOM 1748 C CA . SER A 1 216 ? -20.125 8.445 -1.885 1 93.94 216 SER A CA 1
ATOM 1749 C C . SER A 1 216 ? -20.312 7.109 -1.172 1 93.94 216 SER A C 1
ATOM 1751 O O . SER A 1 216 ? -21.281 6.391 -1.445 1 93.94 216 SER A O 1
ATOM 1753 N N . GLY A 1 217 ? -19.453 6.738 -0.286 1 92.12 217 GLY A N 1
ATOM 1754 C CA . GLY A 1 217 ? -19.438 5.41 0.309 1 92.12 217 GLY A CA 1
ATOM 1755 C C . GLY A 1 217 ? -20.266 5.32 1.577 1 92.12 217 GLY A C 1
ATOM 1756 O O . GLY A 1 217 ? -20.484 4.23 2.111 1 92.12 217 GLY A O 1
ATOM 1757 N N . LEU A 1 218 ? -20.672 6.363 2.188 1 94.5 218 LEU A N 1
ATOM 1758 C CA . LEU A 1 218 ? -21.516 6.398 3.375 1 94.5 218 LEU A CA 1
ATOM 1759 C C . LEU A 1 218 ? -20.75 5.914 4.602 1 94.5 218 LEU A C 1
ATOM 1761 O O . LEU A 1 218 ? -21.234 5.062 5.348 1 94.5 218 LEU A O 1
ATOM 1765 N N . PHE A 1 219 ? -19.594 6.391 4.73 1 96.19 219 PHE A N 1
ATOM 1766 C CA . PHE A 1 219 ? -18.844 6.152 5.961 1 96.19 219 PHE A CA 1
ATOM 1767 C C . PHE A 1 219 ? -19.609 6.68 7.168 1 96.19 219 PHE A C 1
ATOM 1769 O O . PHE A 1 219 ? -20.109 7.809 7.152 1 96.19 219 PHE A O 1
ATOM 1776 N N . ARG A 1 220 ? -19.703 5.84 8.281 1 96.44 220 ARG A N 1
ATOM 1777 C CA . ARG A 1 220 ? -20.547 6.227 9.406 1 96.44 220 ARG A CA 1
ATOM 1778 C C . ARG A 1 220 ? -19.859 5.906 10.734 1 96.44 220 ARG A C 1
ATOM 1780 O O . ARG A 1 220 ? -19.312 4.82 10.906 1 96.44 220 ARG A O 1
ATOM 1787 N N . VAL A 1 221 ? -19.969 6.832 11.586 1 94.44 221 VAL A N 1
ATOM 1788 C CA . VAL A 1 221 ? -19.469 6.652 12.945 1 94.44 221 VAL A CA 1
ATOM 1789 C C . VAL A 1 221 ? -20.562 6.973 13.953 1 94.44 221 VAL A C 1
ATOM 1791 O O . VAL A 1 221 ? -21.234 8.008 13.852 1 94.44 221 VAL A O 1
ATOM 1794 N N . VAL A 1 222 ? -20.781 6.113 14.875 1 93.5 222 VAL A N 1
ATOM 1795 C CA . VAL A 1 222 ? -21.703 6.375 15.977 1 93.5 222 VAL A CA 1
ATOM 1796 C C . VAL A 1 222 ? -20.906 6.754 17.219 1 93.5 222 VAL A C 1
ATOM 1798 O O . VAL A 1 222 ? -20.062 5.984 17.688 1 93.5 222 VAL A O 1
ATOM 1801 N N . ILE A 1 223 ? -21.203 7.875 17.688 1 89.88 223 ILE A N 1
ATOM 1802 C CA . ILE A 1 223 ? -20.453 8.375 18.828 1 89.88 223 ILE A CA 1
ATOM 1803 C C . ILE A 1 223 ? -21.375 8.586 20.031 1 89.88 223 ILE A C 1
ATOM 1805 O O . ILE A 1 223 ? -22.562 8.914 19.844 1 89.88 223 ILE A O 1
ATOM 1809 N N . GLN A 1 224 ? -20.844 8.336 21.156 1 89.44 224 GLN A N 1
ATOM 1810 C CA . GLN A 1 224 ? -21.5 8.648 22.422 1 89.44 224 GLN A CA 1
ATOM 1811 C C . GLN A 1 224 ? -20.797 9.789 23.141 1 89.44 224 GLN A C 1
ATOM 1813 O O . GLN A 1 224 ? -19.562 9.766 23.281 1 89.44 224 GLN A O 1
ATOM 1818 N N . THR A 1 225 ? -21.531 10.797 23.422 1 86.19 225 THR A N 1
ATOM 1819 C CA . THR A 1 225 ? -20.984 11.945 24.125 1 86.19 225 THR A CA 1
ATOM 1820 C C . THR A 1 225 ? -22.016 12.562 25.062 1 86.19 225 THR A C 1
ATOM 1822 O O . THR A 1 225 ? -23.172 12.156 25.062 1 86.19 225 THR A O 1
ATOM 1825 N N . ASP A 1 226 ? -21.469 13.438 25.938 1 83.25 226 ASP A N 1
ATOM 1826 C CA . ASP A 1 226 ? -22.344 14.211 26.797 1 83.25 226 ASP A CA 1
ATOM 1827 C C . ASP A 1 226 ? -22.5 15.641 26.297 1 83.25 226 ASP A C 1
ATOM 1829 O O . ASP A 1 226 ? -21.516 16.266 25.859 1 83.25 226 ASP A O 1
ATOM 1833 N N . CYS A 1 227 ? -23.672 16.031 26.172 1 77.94 227 CYS A N 1
ATOM 1834 C CA . CYS A 1 227 ? -23.938 17.422 25.797 1 77.94 227 CYS A CA 1
ATOM 1835 C C . CYS A 1 227 ? -24.344 18.234 27.016 1 77.94 227 CYS A C 1
ATOM 1837 O O . CYS A 1 227 ? -25.219 17.828 27.781 1 77.94 227 CYS A O 1
ATOM 1839 N N . SER A 1 228 ? -23.469 19.266 27.188 1 76.38 228 SER A N 1
ATOM 1840 C CA . SER A 1 228 ? -23.812 20.156 28.281 1 76.38 228 SER A CA 1
ATOM 1841 C C . SER A 1 228 ? -24.656 21.328 27.797 1 76.38 228 SER A C 1
ATOM 1843 O O . SER A 1 228 ? -24.219 22.125 26.969 1 76.38 228 SER A O 1
ATOM 1845 N N . TYR A 1 229 ? -25.984 21.219 27.922 1 65 229 TYR A N 1
ATOM 1846 C CA . TYR A 1 229 ? -26.875 22.344 27.656 1 65 229 TYR A CA 1
ATOM 1847 C C . TYR A 1 229 ? -27.5 22.891 28.938 1 65 229 TYR A C 1
ATOM 1849 O O . TYR A 1 229 ? -28.188 22.156 29.656 1 65 229 TYR A O 1
ATOM 1857 N N . SER A 1 230 ? -27.5 24.281 29.078 1 60.66 230 SER A N 1
ATOM 1858 C CA . SER A 1 230 ? -28.172 24.984 30.156 1 60.66 230 SER A CA 1
ATOM 1859 C C . SER A 1 230 ? -28.078 24.219 31.469 1 60.66 230 SER A C 1
ATOM 1861 O O . SER A 1 230 ? -29.094 23.953 32.125 1 60.66 230 SER A O 1
ATOM 1863 N N . LEU A 1 231 ? -26.938 23.656 31.906 1 63.59 231 LEU A N 1
ATOM 1864 C CA . LEU A 1 231 ? -26.594 23.109 33.219 1 63.59 231 LEU A CA 1
ATOM 1865 C C . LEU A 1 231 ? -26.891 21.609 33.25 1 63.59 231 LEU A C 1
ATOM 1867 O O . LEU A 1 231 ? -26.609 20.953 34.281 1 63.59 231 LEU A O 1
ATOM 1871 N N . ILE A 1 232 ? -27.562 21.094 32.312 1 65.81 232 ILE A N 1
ATOM 1872 C CA . ILE A 1 232 ? -27.859 19.656 32.344 1 65.81 232 ILE A CA 1
ATOM 1873 C C . ILE A 1 232 ? -26.953 18.922 31.359 1 65.81 232 ILE A C 1
ATOM 1875 O O . ILE A 1 232 ? -26.75 19.375 30.219 1 65.81 232 ILE A O 1
ATOM 1879 N N . ARG A 1 233 ? -26.406 17.875 31.922 1 75.31 233 ARG A N 1
ATOM 1880 C CA . ARG A 1 233 ? -25.609 16.969 31.094 1 75.31 233 ARG A CA 1
ATOM 1881 C C . ARG A 1 233 ? -26.469 15.805 30.578 1 75.31 233 ARG A C 1
ATOM 1883 O O . ARG A 1 233 ? -27.047 15.07 31.375 1 75.31 233 ARG A O 1
ATOM 1890 N N . VAL A 1 234 ? -26.688 15.773 29.312 1 77 234 VAL A N 1
ATOM 1891 C CA . VAL A 1 234 ? -27.516 14.711 28.734 1 77 234 VAL A CA 1
ATOM 1892 C C . VAL A 1 234 ? -26.656 13.836 27.828 1 77 234 VAL A C 1
ATOM 1894 O O . VAL A 1 234 ? -25.969 14.336 26.938 1 77 234 VAL A O 1
ATOM 1897 N N . PRO A 1 235 ? -26.656 12.586 28.203 1 81.81 235 PRO A N 1
ATOM 1898 C CA . PRO A 1 235 ? -25.969 11.664 27.297 1 81.81 235 PRO A CA 1
ATOM 1899 C C . PRO A 1 235 ? -26.578 11.641 25.891 1 81.81 235 PRO A C 1
ATOM 1901 O O . PRO A 1 235 ? -27.797 11.648 25.75 1 81.81 235 PRO A O 1
ATOM 1904 N N . LEU A 1 236 ? -25.734 11.75 24.938 1 83.19 236 LEU A N 1
ATOM 1905 C CA . LEU A 1 236 ? -26.188 11.82 23.547 1 83.19 236 LEU A CA 1
ATOM 1906 C C . LEU A 1 236 ? -25.453 10.789 22.688 1 83.19 236 LEU A C 1
ATOM 1908 O O . LEU A 1 236 ? -24.25 10.594 22.828 1 83.19 236 LEU A O 1
ATOM 1912 N N . ILE A 1 237 ? -26.281 10.031 21.984 1 88.75 237 ILE A N 1
ATOM 1913 C CA . ILE A 1 237 ? -25.719 9.133 20.969 1 88.75 237 ILE A CA 1
ATOM 1914 C C . ILE A 1 237 ? -26.047 9.656 19.578 1 88.75 237 ILE A C 1
ATOM 1916 O O . ILE A 1 237 ? -27.203 9.867 19.234 1 88.75 237 ILE A O 1
ATOM 1920 N N . LEU A 1 238 ? -25.016 9.906 18.859 1 88.81 238 LEU A N 1
ATOM 1921 C CA . LEU A 1 238 ? -25.172 10.5 17.531 1 88.81 238 LEU A CA 1
ATOM 1922 C C . LEU A 1 238 ? -24.594 9.594 16.453 1 88.81 238 LEU A C 1
ATOM 1924 O O . LEU A 1 238 ? -23.547 8.992 16.641 1 88.81 238 LEU A O 1
ATOM 1928 N N . SER A 1 239 ? -25.312 9.438 15.359 1 93.25 239 SER A N 1
ATOM 1929 C CA . SER A 1 239 ? -24.797 8.812 14.148 1 93.25 239 SER A CA 1
ATOM 1930 C C . SER A 1 239 ? -24.328 9.852 13.141 1 93.25 239 SER A C 1
ATOM 1932 O O . SER A 1 239 ? -25.125 10.688 12.688 1 93.25 239 SER A O 1
ATOM 1934 N N . VAL A 1 240 ? -23.094 9.859 12.906 1 93.19 240 VAL A N 1
ATOM 1935 C CA . VAL A 1 240 ? -22.484 10.805 11.977 1 93.19 240 VAL A CA 1
ATOM 1936 C C . VAL A 1 240 ? -22.094 10.094 10.688 1 93.19 240 VAL A C 1
ATOM 1938 O O . VAL A 1 240 ? -21.203 9.242 10.688 1 93.19 240 VAL A O 1
ATOM 1941 N N . THR A 1 241 ? -22.75 10.438 9.531 1 96.5 241 THR A N 1
ATOM 1942 C CA . THR A 1 241 ? -22.531 9.75 8.266 1 96.5 241 THR A CA 1
ATOM 1943 C C . THR A 1 241 ? -22.047 10.727 7.199 1 96.5 241 THR A C 1
ATOM 1945 O O . THR A 1 241 ? -22.625 11.789 7.008 1 96.5 241 THR A O 1
ATOM 1948 N N . LEU A 1 242 ? -20.938 10.398 6.574 1 96.38 242 LEU A N 1
ATOM 1949 C CA . LEU A 1 242 ? -20.469 11.148 5.41 1 96.38 242 LEU A CA 1
ATOM 1950 C C . LEU A 1 242 ? -21.094 10.617 4.129 1 96.38 242 LEU A C 1
ATOM 1952 O O . LEU A 1 242 ? -20.703 9.547 3.646 1 96.38 242 LEU A O 1
ATOM 1956 N N . GLN A 1 243 ? -21.922 11.391 3.539 1 96.56 243 GLN A N 1
ATOM 1957 C CA . GLN A 1 243 ? -22.688 10.93 2.377 1 96.56 243 GLN A CA 1
ATOM 1958 C C . GLN A 1 243 ? -21.906 11.172 1.087 1 96.56 243 GLN A C 1
ATOM 1960 O O . GLN A 1 243 ? -21.906 10.328 0.19 1 96.56 243 GLN A O 1
ATOM 1965 N N . GLN A 1 244 ? -21.344 12.344 1.081 1 96.69 244 GLN A N 1
ATOM 1966 C CA . GLN A 1 244 ? -20.625 12.711 -0.133 1 96.69 244 GLN A CA 1
ATOM 1967 C C . GLN A 1 244 ? -19.453 13.625 0.183 1 96.69 244 GLN A C 1
ATOM 1969 O O . GLN A 1 244 ? -19.516 14.422 1.125 1 96.69 244 GLN A O 1
ATOM 1974 N N . LEU A 1 245 ? -18.422 13.5 -0.598 1 97.25 245 LEU A N 1
ATOM 1975 C CA . LEU A 1 245 ? -17.266 14.375 -0.542 1 97.25 245 LEU A CA 1
ATOM 1976 C C . LEU A 1 245 ? -16.656 14.57 -1.931 1 97.25 245 LEU A C 1
ATOM 1978 O O . LEU A 1 245 ? -16.422 13.602 -2.654 1 97.25 245 LEU A O 1
ATOM 1982 N N . HIS A 1 246 ? -16.547 15.797 -2.365 1 97.56 246 HIS A N 1
ATOM 1983 C CA . HIS A 1 246 ? -15.961 16.141 -3.656 1 97.56 246 HIS A CA 1
ATOM 1984 C C . HIS A 1 246 ? -15.016 17.328 -3.531 1 97.56 246 HIS A C 1
ATOM 1986 O O . HIS A 1 246 ? -15.375 18.359 -2.938 1 97.56 246 HIS A O 1
ATOM 1992 N N . GLY A 1 247 ? -13.812 17.141 -4.047 1 98.12 247 GLY A N 1
ATOM 1993 C CA . GLY A 1 247 ? -12.883 18.266 -3.998 1 98.12 247 GLY A CA 1
ATOM 1994 C C . GLY A 1 247 ? -11.578 17.984 -4.719 1 98.12 247 GLY A C 1
ATOM 1995 O O . GLY A 1 247 ? -11.266 16.844 -5.039 1 98.12 247 GLY A O 1
ATOM 1996 N N . LYS A 1 248 ? -10.922 19.031 -5.039 1 98.56 248 LYS A N 1
ATOM 1997 C CA . LYS A 1 248 ? -9.586 18.984 -5.617 1 98.56 248 LYS A CA 1
ATOM 1998 C C . LYS A 1 248 ? -8.516 19.047 -4.535 1 98.56 248 LYS A C 1
ATOM 2000 O O . LYS A 1 248 ? -8.602 19.875 -3.625 1 98.56 248 LYS A O 1
ATOM 2005 N N . PHE A 1 249 ? -7.562 18.156 -4.621 1 98.25 249 PHE A N 1
ATOM 2006 C CA . PHE A 1 249 ? -6.562 18.141 -3.561 1 98.25 249 PHE A CA 1
ATOM 2007 C C . PHE A 1 249 ? -5.156 18.125 -4.145 1 98.25 249 PHE A C 1
ATOM 2009 O O . PHE A 1 249 ? -4.965 17.781 -5.312 1 98.25 249 PHE A O 1
ATOM 2016 N N . LEU A 1 250 ? -4.219 18.594 -3.34 1 98.75 250 LEU A N 1
ATOM 2017 C CA . LEU A 1 250 ? -2.791 18.594 -3.631 1 98.75 250 LEU A CA 1
ATOM 2018 C C . LEU A 1 250 ? -2.072 17.5 -2.846 1 98.75 250 LEU A C 1
ATOM 2020 O O . LEU A 1 250 ? -2.338 17.312 -1.658 1 98.75 250 LEU A O 1
ATOM 2024 N N . PHE A 1 251 ? -1.354 16.734 -3.584 1 98.38 251 PHE A N 1
ATOM 2025 C CA . PHE A 1 251 ? -0.471 15.734 -3.008 1 98.38 251 PHE A CA 1
ATOM 2026 C C . PHE A 1 251 ? 0.979 16.203 -3.041 1 98.38 251 PHE A C 1
ATOM 2028 O O . PHE A 1 251 ? 1.48 16.609 -4.094 1 98.38 251 PHE A O 1
ATOM 2035 N N . LYS A 1 252 ? 1.637 16.078 -1.86 1 98.44 252 LYS A N 1
ATOM 2036 C CA . LYS A 1 252 ? 2.984 16.641 -1.771 1 98.44 252 LYS A CA 1
ATOM 2037 C C . LYS A 1 252 ? 3.932 15.672 -1.067 1 98.44 252 LYS A C 1
ATOM 2039 O O . LYS A 1 252 ? 3.566 15.055 -0.061 1 98.44 252 LYS A O 1
ATOM 2044 N N . MET A 1 253 ? 5.113 15.438 -1.652 1 98.25 253 MET A N 1
ATOM 2045 C CA . MET A 1 253 ? 6.242 14.781 -0.994 1 98.25 253 MET A CA 1
ATOM 2046 C C . MET A 1 253 ? 7.426 15.734 -0.875 1 98.25 253 MET A C 1
ATOM 2048 O O . MET A 1 253 ? 7.902 16.266 -1.877 1 98.25 253 MET A O 1
ATOM 2052 N N . LYS A 1 254 ? 7.852 15.93 0.272 1 97.38 254 LYS A N 1
ATOM 2053 C CA . LYS A 1 254 ? 8.969 16.844 0.503 1 97.38 254 LYS A CA 1
ATOM 2054 C C . LYS A 1 254 ? 10.305 16.109 0.375 1 97.38 254 LYS A C 1
ATOM 2056 O O . LYS A 1 254 ? 10.352 14.883 0.398 1 97.38 254 LYS A O 1
ATOM 2061 N N . PRO A 1 255 ? 11.375 16.828 0.16 1 96.31 255 PRO A N 1
ATOM 2062 C CA . PRO A 1 255 ? 12.695 16.203 0.028 1 96.31 255 PRO A CA 1
ATOM 2063 C C . PRO A 1 255 ? 13.117 15.453 1.288 1 96.31 255 PRO A C 1
ATOM 2065 O O . PRO A 1 255 ? 12.492 15.602 2.34 1 96.31 255 PRO A O 1
ATOM 2068 N N . PRO A 1 256 ? 14.102 14.586 1.115 1 94.62 256 PRO A N 1
ATOM 2069 C CA . PRO A 1 256 ? 14.664 13.961 2.316 1 94.62 256 PRO A CA 1
ATOM 2070 C C . PRO A 1 256 ? 15.133 14.984 3.348 1 94.62 256 PRO A C 1
ATOM 2072 O O . PRO A 1 256 ? 15.531 16.094 2.986 1 94.62 256 PRO A O 1
ATOM 2075 N N . PRO A 1 257 ? 14.906 14.672 4.617 1 95.62 257 PRO A N 1
ATOM 2076 C CA . PRO A 1 257 ? 14.695 13.328 5.164 1 95.62 257 PRO A CA 1
ATOM 2077 C C . PRO A 1 257 ? 13.234 13.039 5.473 1 95.62 257 PRO A C 1
ATOM 2079 O O . PRO A 1 257 ? 12.93 12.195 6.32 1 95.62 257 PRO A O 1
ATOM 2082 N N . SER A 1 258 ? 12.312 13.688 4.793 1 96.69 258 SER A N 1
ATOM 2083 C CA . SER A 1 258 ? 10.891 13.492 5.066 1 96.69 258 SER A CA 1
ATOM 2084 C C . SER A 1 258 ? 10.484 12.031 4.895 1 96.69 258 SER A C 1
ATOM 2086 O O . SER A 1 258 ? 10.906 11.375 3.941 1 96.69 258 SER A O 1
ATOM 2088 N N . ASN A 1 259 ? 9.734 11.555 5.816 1 96.38 259 ASN A N 1
ATOM 2089 C CA . ASN A 1 259 ? 9.234 10.188 5.758 1 96.38 259 ASN A CA 1
ATOM 2090 C C . ASN A 1 259 ? 7.715 10.156 5.598 1 96.38 259 ASN A C 1
ATOM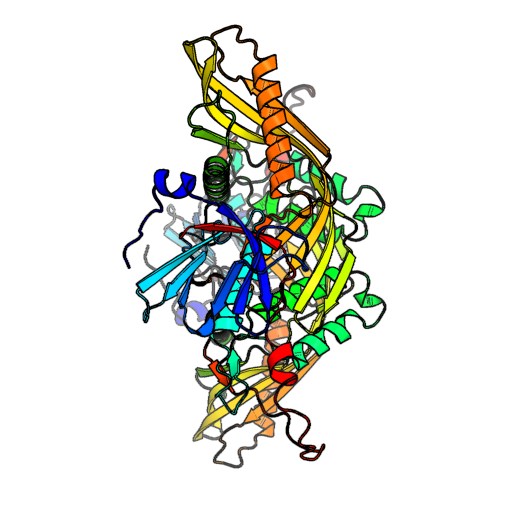 2092 O O . ASN A 1 259 ? 7.066 9.18 5.988 1 96.38 259 ASN A O 1
ATOM 2096 N N . ARG A 1 260 ? 7.137 11.227 5.098 1 96.25 260 ARG A N 1
ATOM 2097 C CA . ARG A 1 260 ? 5.68 11.312 5.016 1 96.25 260 ARG A CA 1
ATOM 2098 C C . ARG A 1 260 ? 5.25 12.07 3.762 1 96.25 260 ARG A C 1
ATOM 2100 O O . ARG A 1 260 ? 6.062 12.742 3.123 1 96.25 260 ARG A O 1
ATOM 2107 N N . CYS A 1 261 ? 4.027 11.844 3.357 1 97.19 261 CYS A N 1
ATOM 2108 C CA . CYS A 1 261 ? 3.369 12.609 2.307 1 97.19 261 CYS A CA 1
ATOM 2109 C C . CYS A 1 261 ? 2.336 13.57 2.893 1 97.19 261 CYS A C 1
ATOM 2111 O O . CYS A 1 261 ? 1.871 13.367 4.016 1 97.19 261 CYS A O 1
ATOM 2113 N N . TRP A 1 262 ? 2.078 14.602 2.191 1 97.06 262 TRP A N 1
ATOM 2114 C CA . TRP A 1 262 ? 1.136 15.633 2.625 1 97.06 262 TRP A CA 1
ATOM 2115 C C . TRP A 1 262 ? -0.007 15.773 1.625 1 97.06 262 TRP A C 1
ATOM 2117 O O . TRP A 1 262 ? 0.213 15.75 0.412 1 97.06 262 TRP A O 1
ATOM 2127 N N . ILE A 1 263 ? -1.175 15.883 2.137 1 97.44 263 ILE A N 1
ATOM 2128 C CA . ILE A 1 263 ? -2.357 16.062 1.302 1 97.44 263 ILE A CA 1
ATOM 2129 C C . ILE A 1 263 ? -3.164 17.266 1.801 1 97.44 263 ILE A C 1
ATOM 2131 O O . ILE A 1 263 ? -3.332 17.438 3.008 1 97.44 263 ILE A O 1
ATOM 2135 N N . GLY A 1 264 ? -3.617 18.109 0.934 1 98 264 GLY A N 1
ATOM 2136 C CA . GLY A 1 264 ? -4.465 19.25 1.246 1 98 264 GLY A CA 1
ATOM 2137 C C . GLY A 1 264 ? -5.391 19.625 0.108 1 98 264 GLY A C 1
ATOM 2138 O O . GLY A 1 264 ? -5 19.594 -1.061 1 98 264 GLY A O 1
ATOM 2139 N N . PHE A 1 265 ? -6.586 20.047 0.484 1 98.56 265 PHE A N 1
ATOM 2140 C CA . PHE A 1 265 ? -7.543 20.5 -0.517 1 98.56 265 PHE A CA 1
ATOM 2141 C C . PHE A 1 265 ? -7.254 21.953 -0.91 1 98.56 265 PHE A C 1
ATOM 2143 O O . PHE A 1 265 ? -6.875 22.766 -0.067 1 98.56 265 PHE A O 1
ATOM 2150 N N . TYR A 1 266 ? -7.457 22.266 -2.176 1 98.31 266 TYR A N 1
ATOM 2151 C CA . TYR A 1 266 ? -7.305 23.641 -2.641 1 98.31 266 TYR A CA 1
ATOM 2152 C C . TYR A 1 266 ? -8.344 24.547 -2 1 98.31 266 TYR A C 1
ATOM 2154 O O . TYR A 1 266 ? -8.055 25.703 -1.687 1 98.31 266 TYR A O 1
ATOM 2162 N N . GLU A 1 267 ? -9.5 24.047 -1.889 1 97.88 267 GLU A N 1
ATOM 2163 C CA . GLU A 1 267 ? -10.633 24.688 -1.221 1 97.88 267 GLU A CA 1
ATOM 2164 C C . GLU A 1 267 ? -11.414 23.688 -0.378 1 97.88 267 GLU A C 1
ATOM 2166 O O . GLU A 1 267 ? -11.203 22.469 -0.491 1 97.88 267 GLU A O 1
ATOM 2171 N N . LEU A 1 268 ? -12.219 24.234 0.468 1 97.25 268 LEU A N 1
ATOM 2172 C CA . LEU A 1 268 ? -13.062 23.344 1.26 1 97.25 268 LEU A CA 1
ATOM 2173 C C . LEU A 1 268 ? -13.867 22.406 0.359 1 97.25 268 LEU A C 1
ATOM 2175 O O . LEU A 1 268 ? -14.609 22.859 -0.514 1 97.25 268 LEU A O 1
ATOM 2179 N N . PRO A 1 269 ? -13.617 21.109 0.52 1 97.31 269 PRO A N 1
ATOM 2180 C CA . PRO A 1 269 ? -14.359 20.188 -0.336 1 97.31 269 PRO A CA 1
ATOM 2181 C C . PRO A 1 269 ? -15.867 20.234 -0.083 1 97.31 269 PRO A C 1
ATOM 2183 O O . PRO A 1 269 ? -16.297 20.625 1.004 1 97.31 269 PRO A O 1
ATOM 2186 N N . ASN A 1 270 ? -16.625 19.906 -1.079 1 97.25 270 ASN A N 1
ATOM 2187 C CA . ASN A 1 270 ? -18.062 19.75 -0.922 1 97.25 270 ASN A CA 1
ATOM 2188 C C . ASN A 1 270 ? -18.422 18.484 -0.17 1 97.25 270 ASN A C 1
ATOM 2190 O O . ASN A 1 270 ? -18.219 17.375 -0.678 1 97.25 270 ASN A O 1
ATOM 2194 N N . MET A 1 271 ? -18.922 18.688 1.011 1 96.44 271 MET A N 1
ATOM 2195 C CA . MET A 1 271 ? -19.234 17.547 1.852 1 96.44 271 MET A CA 1
ATOM 2196 C C . MET A 1 271 ? -20.703 17.562 2.266 1 96.44 271 MET A C 1
ATOM 2198 O O . MET A 1 271 ? -21.25 18.609 2.6 1 96.44 271 MET A O 1
ATOM 2202 N N . LYS A 1 272 ? -21.312 16.453 2.193 1 96 272 LYS A N 1
ATOM 2203 C CA . LYS A 1 272 ? -22.656 16.281 2.717 1 96 272 LYS A CA 1
ATOM 2204 C C . LYS A 1 272 ? -22.656 15.32 3.908 1 96 272 LYS A C 1
ATOM 2206 O O . LYS A 1 272 ? -22.344 14.141 3.764 1 96 272 LYS A O 1
ATOM 2211 N N . TRP A 1 273 ? -23.047 15.898 5.074 1 94.19 273 TRP A N 1
ATOM 2212 C CA . TRP A 1 273 ? -23.062 15.109 6.305 1 94.19 273 TRP A CA 1
ATOM 2213 C C . TRP A 1 273 ? -24.484 14.852 6.766 1 94.19 273 TRP A C 1
ATOM 2215 O O . TRP A 1 273 ? -25.359 15.711 6.602 1 94.19 273 TRP A O 1
ATOM 2225 N N . GLU A 1 274 ? -24.688 13.664 7.246 1 93.81 274 GLU A N 1
ATOM 2226 C CA . GLU A 1 274 ? -25.922 13.312 7.93 1 93.81 274 GLU A CA 1
ATOM 2227 C C . GLU A 1 274 ? -25.672 12.977 9.398 1 93.81 274 GLU A C 1
ATOM 2229 O O . GLU A 1 274 ? -25 11.992 9.703 1 93.81 274 GLU A O 1
ATOM 2234 N N . ILE A 1 275 ? -26.156 13.773 10.297 1 91.12 275 ILE A N 1
ATOM 2235 C CA . ILE A 1 275 ? -26 13.578 11.727 1 91.12 275 ILE A CA 1
ATOM 2236 C C . ILE A 1 275 ? -27.359 13.305 12.367 1 91.12 275 ILE A C 1
ATOM 2238 O O . ILE A 1 275 ? -28.234 14.172 12.359 1 91.12 275 ILE A O 1
ATOM 2242 N N . ILE A 1 276 ? -27.484 12.055 12.891 1 88.88 276 ILE A N 1
ATOM 2243 C CA . ILE A 1 276 ? -28.781 11.641 13.43 1 88.88 276 ILE A CA 1
ATOM 2244 C C . ILE A 1 276 ? -28.609 11.148 14.867 1 88.88 276 ILE A C 1
ATOM 2246 O O . ILE A 1 276 ? -27.766 10.289 15.141 1 88.88 276 ILE A O 1
ATOM 2250 N N . PRO A 1 277 ? -29.359 11.734 15.766 1 84.44 277 PRO A N 1
ATOM 2251 C CA . PRO A 1 277 ? -29.359 11.148 17.109 1 84.44 277 PRO A CA 1
ATOM 2252 C C . PRO A 1 277 ? -30 9.766 17.156 1 84.44 277 PRO A C 1
ATOM 2254 O O . PRO A 1 277 ? -31.047 9.547 16.547 1 84.44 277 PRO A O 1
ATOM 2257 N N . VAL A 1 278 ? -29.391 8.758 17.625 1 78.69 278 VAL A N 1
ATOM 2258 C CA . VAL A 1 278 ? -29.922 7.406 17.703 1 78.69 278 VAL A CA 1
ATOM 2259 C C . VAL A 1 278 ? -30.906 7.309 18.875 1 78.69 278 VAL A C 1
ATOM 2261 O O . VAL A 1 278 ? -31.984 6.734 18.734 1 78.69 278 VAL A O 1
ATOM 2264 N N . ILE A 1 279 ? -30.562 7.492 20.172 1 65.12 279 ILE A N 1
ATOM 2265 C CA . ILE A 1 279 ? -31.453 7.453 21.328 1 65.12 279 ILE A CA 1
ATOM 2266 C C . ILE A 1 279 ? -31.578 8.844 21.938 1 65.12 279 ILE A C 1
ATOM 2268 O O . ILE A 1 279 ? -30.562 9.5 22.203 1 65.12 279 ILE A O 1
ATOM 2272 N N . SER A 1 280 ? -32.438 9.695 21.438 1 55.5 280 SER A N 1
ATOM 2273 C CA . SER A 1 280 ? -32.562 10.852 22.312 1 55.5 280 SER A CA 1
ATOM 2274 C C . SER A 1 280 ? -33.844 10.812 23.141 1 55.5 280 SER A C 1
ATOM 2276 O O . SER A 1 280 ? -34.906 10.594 22.609 1 55.5 280 SER A O 1
ATOM 2278 N N . ASP A 1 281 ? -33.625 10.328 24.281 1 51.94 281 ASP A N 1
ATOM 2279 C CA . ASP A 1 281 ? -34.812 10.406 25.125 1 51.94 281 ASP A CA 1
ATOM 2280 C C . ASP A 1 281 ? -35.531 11.734 24.938 1 51.94 281 ASP A C 1
ATOM 2282 O O . ASP A 1 281 ? -36.75 11.805 25.125 1 51.94 281 ASP A O 1
ATOM 2286 N N . LYS A 1 282 ? -34.812 12.836 24.969 1 51.72 282 LYS A N 1
ATOM 2287 C CA . LYS A 1 282 ? -35.5 14.109 25.094 1 51.72 282 LYS A CA 1
ATOM 2288 C C . LYS A 1 282 ? -35.438 14.906 23.797 1 51.72 282 LYS A C 1
ATOM 2290 O O . LYS A 1 282 ? -34.469 14.773 23.031 1 51.72 282 LYS A O 1
ATOM 2295 N N . GLN A 1 283 ? -36.656 15.398 23.375 1 52.06 283 GLN A N 1
ATOM 2296 C CA . GLN A 1 283 ? -36.844 16.328 22.266 1 52.06 283 GLN A CA 1
ATOM 2297 C C . GLN A 1 283 ? -35.719 17.344 22.188 1 52.06 283 GLN A C 1
ATOM 2299 O O . GLN A 1 283 ? -35.844 18.453 22.703 1 52.06 283 GLN A O 1
ATOM 2304 N N . ILE A 1 284 ? -34.562 17.062 22.453 1 53.88 284 ILE A N 1
ATOM 2305 C CA . ILE A 1 284 ? -33.375 17.922 22.438 1 53.88 284 ILE A CA 1
ATOM 2306 C C . ILE A 1 284 ? -33.312 18.672 21.109 1 53.88 284 ILE A C 1
ATOM 2308 O O . ILE A 1 284 ? -33.594 18.109 20.062 1 53.88 284 ILE A O 1
ATOM 2312 N N . LYS A 1 285 ? -33.375 19.922 21.266 1 58.47 285 LYS A N 1
ATOM 2313 C CA . LYS A 1 285 ? -33.125 20.797 20.109 1 58.47 285 LYS A CA 1
ATOM 2314 C C . LYS A 1 285 ? -31.969 20.266 19.281 1 58.47 285 LYS A C 1
ATOM 2316 O O . LYS A 1 285 ? -30.828 20.734 19.406 1 58.47 285 LYS A O 1
ATOM 2321 N N . LEU A 1 286 ? -32.25 19.109 18.609 1 70.19 286 LEU A N 1
ATOM 2322 C CA . LEU A 1 286 ? -31.359 18.234 17.844 1 70.19 286 LEU A CA 1
ATOM 2323 C C . LEU A 1 286 ? -30.734 18.984 16.672 1 70.19 286 LEU A C 1
ATOM 2325 O O . LEU A 1 286 ? -29.562 18.797 16.359 1 70.19 286 LEU A O 1
ATOM 2329 N N . ASN A 1 287 ? -31.531 20.078 16.375 1 75.44 287 ASN A N 1
ATOM 2330 C CA . ASN A 1 287 ? -31.031 20.781 15.188 1 75.44 287 ASN A CA 1
ATOM 2331 C C . ASN A 1 287 ? -29.812 21.656 15.516 1 75.44 287 ASN A C 1
ATOM 2333 O O . ASN A 1 287 ? -28.875 21.719 14.727 1 75.44 287 ASN A O 1
ATOM 2337 N N . MET A 1 288 ? -29.891 22.281 16.688 1 75.81 288 MET A N 1
ATOM 2338 C CA . MET A 1 288 ? -28.766 23.141 17.078 1 75.81 288 MET A CA 1
ATOM 2339 C C . MET A 1 288 ? -27.5 22.312 17.281 1 75.81 288 MET A C 1
ATOM 2341 O O . MET A 1 288 ? -26.422 22.734 16.875 1 75.81 288 MET A O 1
ATOM 2345 N N . ILE A 1 289 ? -27.688 21.234 17.844 1 77.38 289 ILE A N 1
ATOM 2346 C CA . ILE A 1 289 ? -26.547 20.375 18.141 1 77.38 289 ILE A CA 1
ATOM 2347 C C . ILE A 1 289 ? -25.969 19.812 16.844 1 77.38 289 ILE A C 1
ATOM 2349 O O . ILE A 1 289 ? -24.75 19.812 16.656 1 77.38 289 ILE A O 1
ATOM 2353 N N . THR A 1 290 ? -26.828 19.344 15.992 1 82.25 290 THR A N 1
ATOM 2354 C CA . THR A 1 290 ? -26.375 18.766 14.727 1 82.25 290 THR A CA 1
ATOM 2355 C C . THR A 1 290 ? -25.656 19.828 13.883 1 82.25 290 THR A C 1
ATOM 2357 O O . THR A 1 290 ? -24.625 19.531 13.273 1 82.25 290 THR A O 1
ATOM 2360 N N . ASN A 1 291 ? -26.234 21.016 13.938 1 84.25 291 ASN A N 1
ATOM 2361 C CA . ASN A 1 291 ? -25.609 22.109 13.203 1 84.25 291 ASN A CA 1
ATOM 2362 C C . ASN A 1 291 ? -24.234 22.453 13.781 1 84.25 291 ASN A C 1
ATOM 2364 O O . ASN A 1 291 ? -23.297 22.75 13.039 1 84.25 291 ASN A O 1
ATOM 2368 N N . ALA A 1 292 ? -24.172 22.469 15.023 1 82 292 ALA A N 1
ATOM 2369 C CA . ALA A 1 292 ? -22.922 22.781 15.695 1 82 292 ALA A CA 1
ATOM 2370 C C . ALA A 1 292 ? -21.844 21.75 15.359 1 82 292 ALA A C 1
ATOM 2372 O O . ALA A 1 292 ? -20.688 22.094 15.117 1 82 292 ALA A O 1
ATOM 2373 N N . ILE A 1 293 ? -22.234 20.562 15.32 1 83.75 293 ILE A N 1
ATOM 2374 C CA . ILE A 1 293 ? -21.297 19.484 15.031 1 83.75 293 ILE A CA 1
ATOM 2375 C C . ILE A 1 293 ? -20.828 19.594 13.586 1 83.75 293 ILE A C 1
ATOM 2377 O O . ILE A 1 293 ? -19.625 19.469 13.305 1 83.75 293 ILE A O 1
ATOM 2381 N N . GLU A 1 294 ? -21.734 19.781 12.742 1 87.94 294 GLU A N 1
ATOM 2382 C CA . GLU A 1 294 ? -21.375 19.953 11.336 1 87.94 294 GLU A CA 1
ATOM 2383 C C . GLU A 1 294 ? -20.422 21.125 11.148 1 87.94 294 GLU A C 1
ATOM 2385 O O . GLU A 1 294 ? -19.469 21.031 10.375 1 87.94 294 GLU A O 1
ATOM 2390 N N . ALA A 1 295 ? -20.766 22.172 11.797 1 87.5 295 ALA A N 1
ATOM 2391 C CA . ALA A 1 295 ? -19.906 23.359 11.711 1 87.5 295 ALA A CA 1
ATOM 2392 C C . ALA A 1 295 ? -18.5 23.047 12.227 1 87.5 295 ALA A C 1
ATOM 2394 O O . ALA A 1 295 ? -17.5 23.484 11.641 1 87.5 295 ALA A O 1
ATOM 2395 N N . LYS A 1 296 ? -18.422 22.344 13.242 1 84.25 296 LYS A N 1
ATOM 2396 C CA . LYS A 1 296 ? -17.141 21.984 13.828 1 84.25 296 LYS A CA 1
ATOM 2397 C C . LYS A 1 296 ? -16.344 21.078 12.891 1 84.25 296 LYS A C 1
ATOM 2399 O O . LYS A 1 296 ? -15.109 21.172 12.82 1 84.25 296 LYS A O 1
ATOM 2404 N N . ILE A 1 297 ? -16.969 20.203 12.266 1 88.12 297 ILE A N 1
ATOM 2405 C CA . ILE A 1 297 ? -16.312 19.328 11.297 1 88.12 297 ILE A CA 1
ATOM 2406 C C . ILE A 1 297 ? -15.719 20.172 10.164 1 88.12 297 ILE A C 1
ATOM 2408 O O . ILE A 1 297 ? -14.57 19.969 9.766 1 88.12 297 ILE A O 1
ATOM 2412 N N . ARG A 1 298 ? -16.516 21.047 9.719 1 91.12 298 ARG A N 1
ATOM 2413 C CA . ARG A 1 298 ? -16.062 21.938 8.648 1 91.12 298 ARG A CA 1
ATOM 2414 C C . ARG A 1 298 ? -14.844 22.734 9.086 1 91.12 298 ARG A C 1
ATOM 2416 O O . ARG A 1 298 ? -13.875 22.875 8.336 1 91.12 298 ARG A O 1
ATOM 2423 N N . GLU A 1 299 ? -14.961 23.234 10.227 1 89.75 299 GLU A N 1
ATOM 2424 C CA . GLU A 1 299 ? -13.844 23.984 10.789 1 89.75 299 GLU A CA 1
ATOM 2425 C C . GLU A 1 299 ? -12.594 23.125 10.898 1 89.75 299 GLU A C 1
ATOM 2427 O O . GLU A 1 299 ? -11.492 23.578 10.555 1 89.75 299 GLU A O 1
ATOM 2432 N N . PHE A 1 300 ? -12.82 21.984 11.312 1 86.69 300 PHE A N 1
ATOM 2433 C CA . PHE A 1 300 ? -11.711 21.062 11.461 1 86.69 300 PHE A CA 1
ATOM 2434 C C . PHE A 1 300 ? -11.039 20.797 10.117 1 86.69 300 PHE A C 1
ATOM 2436 O O . PHE A 1 300 ? -9.812 20.812 10.023 1 86.69 300 PHE A O 1
ATOM 2443 N N . ILE A 1 301 ? -11.781 20.531 9.133 1 91.44 301 ILE A N 1
ATOM 2444 C CA . ILE A 1 301 ? -11.25 20.266 7.797 1 91.44 301 ILE A CA 1
ATOM 2445 C C . ILE A 1 301 ? -10.531 21.5 7.27 1 91.44 301 ILE A C 1
ATOM 2447 O O . ILE A 1 301 ? -9.438 21.406 6.711 1 91.44 301 ILE A O 1
ATOM 2451 N N . LEU A 1 302 ? -11.109 22.609 7.5 1 92.75 302 LEU A N 1
ATOM 2452 C CA . LEU A 1 302 ? -10.516 23.875 7.062 1 92.75 302 LEU A CA 1
ATOM 2453 C C . LEU A 1 302 ? -9.156 24.078 7.719 1 92.75 302 LEU A C 1
ATOM 2455 O O . LEU A 1 302 ? -8.188 24.453 7.047 1 92.75 302 LEU A O 1
ATOM 2459 N N . GLU A 1 303 ? -9.031 23.719 8.922 1 87.94 303 GLU A N 1
ATOM 2460 C CA . GLU A 1 303 ? -7.84 24.031 9.711 1 87.94 303 GLU A CA 1
ATOM 2461 C C . GLU A 1 303 ? -6.762 22.953 9.523 1 87.94 303 GLU A C 1
ATOM 2463 O O . GLU A 1 303 ? -5.602 23.172 9.875 1 87.94 303 GLU A O 1
ATOM 2468 N N . ASN A 1 304 ? -7.18 21.844 8.906 1 88.31 304 ASN A N 1
ATOM 2469 C CA . ASN A 1 304 ? -6.207 20.75 8.891 1 88.31 304 ASN A CA 1
ATOM 2470 C C . ASN A 1 304 ? -5.969 20.234 7.477 1 88.31 304 ASN A C 1
ATOM 2472 O O . ASN A 1 304 ? -4.953 19.594 7.211 1 88.31 304 ASN A O 1
ATOM 2476 N N . MET A 1 305 ? -6.895 20.547 6.551 1 93.81 305 MET A N 1
ATOM 2477 C CA . MET A 1 305 ? -6.777 19.828 5.285 1 93.81 305 MET A CA 1
ATOM 2478 C C . MET A 1 305 ? -6.977 20.766 4.102 1 93.81 305 MET A C 1
ATOM 2480 O O . MET A 1 305 ? -7.023 20.312 2.953 1 93.81 305 MET A O 1
ATOM 2484 N N . VAL A 1 306 ? -7.168 21.984 4.395 1 97.44 306 VAL A N 1
ATOM 2485 C CA . VAL A 1 306 ? -7.289 22.953 3.305 1 97.44 306 VAL A CA 1
ATOM 2486 C C . VAL A 1 306 ? -6.035 23.812 3.234 1 97.44 306 VAL A C 1
ATOM 2488 O O . VAL A 1 306 ? -5.574 24.344 4.25 1 97.44 306 VAL A O 1
ATOM 2491 N N . LEU A 1 307 ? -5.504 23.906 2.061 1 96.75 307 LEU A N 1
ATOM 2492 C CA . LEU A 1 307 ? -4.27 24.656 1.868 1 96.75 307 LEU A CA 1
ATOM 2493 C C . LEU A 1 307 ? -4.387 26.062 2.465 1 96.75 307 LEU A C 1
ATOM 2495 O O . LEU A 1 307 ? -5.422 26.719 2.324 1 96.75 307 LEU A O 1
ATOM 2499 N N . PRO A 1 308 ? -3.359 26.5 3.205 1 95.06 308 PRO A N 1
ATOM 2500 C CA . PRO A 1 308 ? -2.002 25.938 3.24 1 95.06 308 PRO A CA 1
ATOM 2501 C C . PRO A 1 308 ? -1.837 24.844 4.293 1 95.06 308 PRO A C 1
ATOM 2503 O O . PRO A 1 308 ? -0.75 24.281 4.434 1 95.06 308 PRO A O 1
ATOM 2506 N N . ASN A 1 309 ? -2.945 24.562 5.016 1 94 309 ASN A N 1
ATOM 2507 C CA . ASN A 1 309 ? -2.928 23.438 5.957 1 94 309 ASN A CA 1
ATOM 2508 C C . ASN A 1 309 ? -2.982 22.094 5.234 1 94 309 ASN A C 1
ATOM 2510 O O . ASN A 1 309 ? -3.699 21.953 4.242 1 94 309 ASN A O 1
ATOM 2514 N N . MET A 1 310 ? -2.184 21.156 5.703 1 94.81 310 MET A N 1
ATOM 2515 C CA . MET A 1 310 ? -2.154 19.828 5.094 1 94.81 310 MET A CA 1
ATOM 2516 C C . MET A 1 310 ? -2.111 18.75 6.164 1 94.81 310 MET A C 1
ATOM 2518 O O . MET A 1 310 ? -1.619 18.969 7.27 1 94.81 310 MET A O 1
ATOM 2522 N N . ASP A 1 311 ? -2.666 17.625 5.801 1 92.25 311 ASP A N 1
ATOM 2523 C CA . ASP A 1 311 ? -2.586 16.438 6.648 1 92.25 311 ASP A CA 1
ATOM 2524 C C . ASP A 1 311 ? -1.501 15.484 6.16 1 92.25 311 ASP A C 1
ATOM 2526 O O . ASP A 1 311 ? -1.186 15.453 4.969 1 92.25 311 ASP A O 1
ATOM 2530 N N . ASP A 1 312 ? -0.91 14.758 7.082 1 92.62 312 ASP A N 1
ATOM 2531 C CA . ASP A 1 312 ? 0.245 13.953 6.699 1 92.62 312 ASP A CA 1
ATOM 2532 C C . ASP A 1 312 ? -0.077 12.461 6.777 1 92.62 312 ASP A C 1
ATOM 2534 O O . ASP A 1 312 ? -0.987 12.055 7.504 1 92.62 312 ASP A O 1
ATOM 2538 N N . PHE A 1 313 ? 0.641 11.688 5.969 1 92.12 313 PHE A N 1
ATOM 2539 C CA . PHE A 1 313 ? 0.651 10.234 5.969 1 92.12 313 PHE A CA 1
ATOM 2540 C C . PHE A 1 313 ? 2.078 9.703 5.93 1 92.12 313 PHE A C 1
ATOM 2542 O O . PHE A 1 313 ? 2.744 9.766 4.895 1 92.12 313 PHE A O 1
ATOM 2549 N N . PRO A 1 314 ? 2.525 9.18 7.09 1 93.94 314 PRO A N 1
ATOM 2550 C CA . PRO A 1 314 ? 3.879 8.625 7.086 1 93.94 314 PRO A CA 1
ATOM 2551 C C . PRO A 1 314 ? 3.982 7.328 6.281 1 93.94 314 PRO A C 1
ATOM 2553 O O . PRO A 1 314 ? 3.057 6.512 6.297 1 93.94 314 PRO A O 1
ATOM 2556 N N . PHE A 1 315 ? 5.062 7.105 5.535 1 94 315 PHE A N 1
ATOM 2557 C CA . PHE A 1 315 ? 5.234 5.898 4.734 1 94 315 PHE A CA 1
ATOM 2558 C C . PHE A 1 315 ? 6.434 5.094 5.223 1 94 315 PHE A C 1
ATOM 2560 O O . PHE A 1 315 ? 6.688 3.99 4.73 1 94 315 PHE A O 1
ATOM 2567 N N . TYR A 1 316 ? 7.141 5.57 6.152 1 94.25 316 TYR A N 1
ATOM 2568 C CA . TYR A 1 316 ? 8.305 4.914 6.73 1 94.25 316 TYR A CA 1
ATOM 2569 C C . TYR A 1 316 ? 8.43 5.227 8.219 1 94.25 316 TYR A C 1
ATOM 2571 O O . TYR A 1 316 ? 8.203 6.363 8.633 1 94.25 316 TYR A O 1
ATOM 2579 N N . PRO A 1 317 ? 8.812 4.277 9.008 1 92.12 317 PRO A N 1
ATOM 2580 C CA . PRO A 1 317 ? 8.984 4.555 10.438 1 92.12 317 PRO A CA 1
ATOM 2581 C C . PRO A 1 317 ? 10.188 5.457 10.719 1 92.12 317 PRO A C 1
ATOM 2583 O O . PRO A 1 317 ? 11.289 5.199 10.219 1 92.12 317 PRO A O 1
ATOM 2586 N N . SER A 1 318 ? 10.031 6.449 11.523 1 92 318 SER A N 1
ATOM 2587 C CA . SER A 1 318 ? 11.102 7.395 11.82 1 92 318 SER A CA 1
ATOM 2588 C C . SER A 1 318 ? 11.859 6.992 13.078 1 92 318 SER A C 1
ATOM 2590 O O . SER A 1 318 ? 12.938 7.527 13.359 1 92 318 SER A O 1
ATOM 2592 N N . HIS A 1 319 ? 11.297 6.133 13.867 1 88.06 319 HIS A N 1
ATOM 2593 C CA . HIS A 1 319 ? 11.891 5.711 15.133 1 88.06 319 HIS A CA 1
ATOM 2594 C C . HIS A 1 319 ? 12.094 6.895 16.062 1 88.06 319 HIS A C 1
ATOM 2596 O O . HIS A 1 319 ? 13.148 7.031 16.688 1 88.06 319 HIS A O 1
ATOM 2602 N N . GLY A 1 320 ? 11.188 7.797 15.969 1 87.56 320 GLY A N 1
ATOM 2603 C CA . GLY A 1 320 ? 11.18 8.914 16.891 1 87.56 320 GLY A CA 1
ATOM 2604 C C . GLY A 1 320 ? 11.969 10.109 16.391 1 87.56 320 GLY A C 1
ATOM 2605 O O . GLY A 1 320 ? 12.016 11.148 17.062 1 87.56 320 GLY A O 1
ATOM 2606 N N . LYS A 1 321 ? 12.508 10.031 15.227 1 90.62 321 LYS A N 1
ATOM 2607 C CA . LYS A 1 321 ? 13.359 11.109 14.727 1 90.62 321 LYS A CA 1
ATOM 2608 C C . LYS A 1 321 ? 12.602 11.984 13.727 1 90.62 321 LYS A C 1
ATOM 2610 O O . LYS A 1 321 ? 13.125 13.008 13.273 1 90.62 321 LYS A O 1
ATOM 2615 N N . GLY A 1 322 ? 11.414 11.586 13.352 1 91.94 322 GLY A N 1
ATOM 2616 C CA . GLY A 1 322 ? 10.531 12.406 12.531 1 91.94 322 GLY A CA 1
ATOM 2617 C C . GLY A 1 322 ? 10.867 12.336 11.055 1 91.94 322 GLY A C 1
ATOM 2618 O O . GLY A 1 322 ? 10.156 12.914 10.227 1 91.94 322 GLY A O 1
ATOM 2619 N N . GLY A 1 323 ? 11.953 11.641 10.703 1 94.31 323 GLY A N 1
ATOM 2620 C CA . GLY A 1 323 ? 12.414 11.484 9.336 1 94.31 323 GLY A CA 1
ATOM 2621 C C . GLY A 1 323 ? 13.219 10.219 9.117 1 94.31 323 GLY A C 1
ATOM 2622 O O . GLY A 1 323 ? 13.281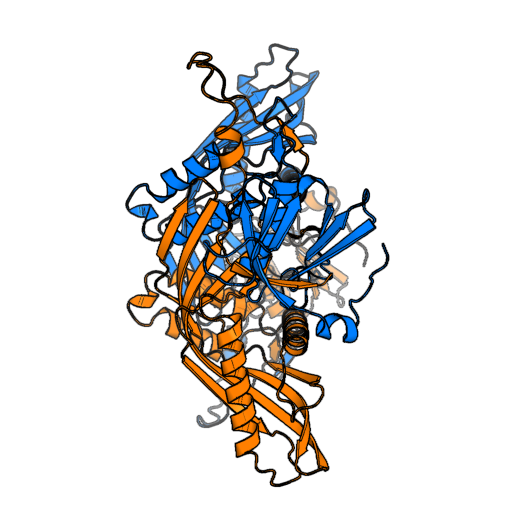 9.359 9.992 1 94.31 323 GLY A O 1
ATOM 2623 N N . ILE A 1 324 ? 13.641 10.078 7.938 1 95.75 324 ILE A N 1
ATOM 2624 C CA . ILE A 1 324 ? 14.508 8.953 7.605 1 95.75 324 ILE A CA 1
ATOM 2625 C C . ILE A 1 324 ? 15.977 9.375 7.715 1 95.75 324 ILE A C 1
ATOM 2627 O O . ILE A 1 324 ? 16.469 10.141 6.883 1 95.75 324 ILE A O 1
ATOM 2631 N N . PHE A 1 325 ? 16.625 8.891 8.742 1 93.06 325 PHE A N 1
ATOM 2632 C CA . PHE A 1 325 ? 18.016 9.273 8.992 1 93.06 325 PHE A CA 1
ATOM 2633 C C . PHE A 1 325 ? 18.922 8.047 9.023 1 93.06 325 PHE A C 1
ATOM 2635 O O . PHE A 1 325 ? 18.531 7.004 9.555 1 93.06 325 PHE A O 1
ATOM 2642 N N . GLY A 1 326 ? 20.031 8.211 8.352 1 91.19 326 GLY A N 1
ATOM 2643 C CA . GLY A 1 326 ? 21.078 7.195 8.406 1 91.19 326 GLY A CA 1
ATOM 2644 C C . GLY A 1 326 ? 22.391 7.715 8.945 1 91.19 326 GLY A C 1
ATOM 2645 O O . GLY A 1 326 ? 22.406 8.641 9.758 1 91.19 326 GLY A O 1
ATOM 2646 N N . GLN A 1 327 ? 23.453 7.023 8.562 1 89.81 327 GLN A N 1
ATOM 2647 C CA . GLN A 1 327 ? 24.781 7.441 8.969 1 89.81 327 GLN A CA 1
ATOM 2648 C C . GLN A 1 327 ? 25.281 8.609 8.117 1 89.81 327 GLN A C 1
ATOM 2650 O O . GLN A 1 327 ? 24.875 8.758 6.965 1 89.81 327 GLN A O 1
ATOM 2655 N N . ARG A 1 328 ? 26.078 9.422 8.758 1 86.31 328 ARG A N 1
ATOM 2656 C CA . ARG A 1 328 ? 26.688 10.508 8.008 1 86.31 328 ARG A CA 1
ATOM 2657 C C . ARG A 1 328 ? 27.906 10.008 7.238 1 86.31 328 ARG A C 1
ATOM 2659 O O . ARG A 1 328 ? 28.812 9.414 7.82 1 86.31 328 ARG A O 1
ATOM 2666 N N . VAL A 1 329 ? 27.828 10.156 5.941 1 86.75 329 VAL A N 1
ATOM 2667 C CA . VAL A 1 329 ? 28.922 9.711 5.082 1 86.75 329 VAL A CA 1
ATOM 2668 C C . VAL A 1 329 ? 29.391 10.867 4.199 1 86.75 329 VAL A C 1
ATOM 2670 O O . VAL A 1 329 ? 28.625 11.805 3.943 1 86.75 329 VAL A O 1
ATOM 2673 N N . PRO A 1 330 ? 30.703 10.836 3.865 1 83.5 330 PRO A N 1
ATOM 2674 C CA . PRO A 1 330 ? 31.172 11.883 2.967 1 83.5 330 PRO A CA 1
ATOM 2675 C C . PRO A 1 330 ? 30.484 11.859 1.604 1 83.5 330 PRO A C 1
ATOM 2677 O O . PRO A 1 330 ? 30.203 10.781 1.07 1 83.5 330 PRO A O 1
ATOM 2680 N N . ARG A 1 331 ? 30.156 12.938 1.189 1 79.12 331 ARG A N 1
ATOM 2681 C CA . ARG A 1 331 ? 29.562 13.031 -0.138 1 79.12 331 ARG A CA 1
ATOM 2682 C C . ARG A 1 331 ? 30.531 12.57 -1.214 1 79.12 331 ARG A C 1
ATOM 2684 O O . ARG A 1 331 ? 31.719 12.938 -1.186 1 79.12 331 ARG A O 1
ATOM 2691 N N . PRO A 1 332 ? 30.141 11.484 -2.02 1 67.75 332 PRO A N 1
ATOM 2692 C CA . PRO A 1 332 ? 31.047 11.023 -3.078 1 67.75 332 PRO A CA 1
ATOM 2693 C C . PRO A 1 332 ? 31.531 12.172 -3.961 1 67.75 332 PRO A C 1
ATOM 2695 O O . PRO A 1 332 ? 30.766 13.078 -4.285 1 67.75 332 PRO A O 1
ATOM 2698 N N . SER A 1 333 ? 32.875 12.477 -3.77 1 57.69 333 SER A N 1
ATOM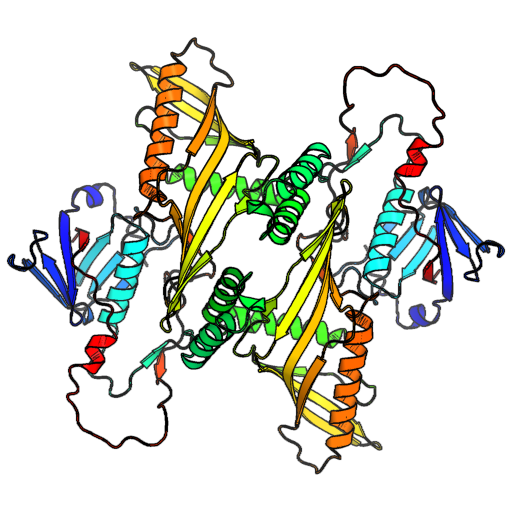 2699 C CA . SER A 1 333 ? 33.5 13.5 -4.578 1 57.69 333 SER A CA 1
ATOM 2700 C C . SER A 1 333 ? 33.156 13.352 -6.055 1 57.69 333 SER A C 1
ATOM 2702 O O . SER A 1 333 ? 33.156 12.234 -6.578 1 57.69 333 SER A O 1
ATOM 2704 N N . GLN A 1 334 ? 32.344 13.961 -6.688 1 49.5 334 GLN A N 1
ATOM 2705 C CA . GLN A 1 334 ? 32.375 13.922 -8.148 1 49.5 334 GLN A CA 1
ATOM 2706 C C . GLN A 1 334 ? 33.781 13.938 -8.68 1 49.5 334 GLN A C 1
ATOM 2708 O O . GLN A 1 334 ? 34.562 14.844 -8.359 1 49.5 334 GLN A O 1
ATOM 2713 N N . SER A 1 335 ? 34.5 12.969 -9.07 1 36.59 335 SER A N 1
ATOM 2714 C CA . SER A 1 335 ? 35.844 12.938 -9.648 1 36.59 335 SER A CA 1
ATOM 2715 C C . SER A 1 335 ? 36.156 14.258 -10.352 1 36.59 335 SER A C 1
ATOM 2717 O O . SER A 1 335 ? 37.188 14.891 -10.062 1 36.59 335 SER A O 1
ATOM 2719 N N . GLU A 1 336 ? 36.469 14.148 -11.953 1 34 336 GLU A N 1
ATOM 2720 C CA . GLU A 1 336 ? 37.531 14.609 -12.805 1 34 336 GLU A CA 1
ATOM 2721 C C . GLU A 1 336 ? 37.594 16.141 -12.883 1 34 336 GLU A C 1
ATOM 2723 O O . GLU A 1 336 ? 38.656 16.75 -12.789 1 34 336 GLU A O 1
ATOM 2728 N N . GLY A 1 337 ? 37.094 16.891 -14.016 1 30 337 GLY A N 1
ATOM 2729 C CA . GLY A 1 337 ? 37.812 17.984 -14.633 1 30 337 GLY A CA 1
ATOM 2730 C C . GLY A 1 337 ? 37.844 19.234 -13.773 1 30 337 GLY A C 1
ATOM 2731 O O . GLY A 1 337 ? 38.531 20.203 -14.102 1 30 337 GLY A O 1
ATOM 2732 N N . LYS A 1 338 ? 36.781 20.016 -13.406 1 31.95 338 LYS A N 1
ATOM 2733 C CA . LYS A 1 338 ? 37.219 21.406 -13.258 1 31.95 338 LYS A CA 1
ATOM 2734 C C . LYS A 1 338 ? 38.156 21.562 -12.047 1 31.95 338 LYS A C 1
ATOM 2736 O O . LYS A 1 338 ? 37.969 20.891 -11.023 1 31.95 338 LYS A O 1
ATOM 2741 N N . LYS A 1 339 ? 39.375 22.172 -12.258 1 30.62 339 LYS A N 1
ATOM 2742 C CA . LYS A 1 339 ? 40.375 22.906 -11.5 1 30.62 339 LYS A CA 1
ATOM 2743 C C . LYS A 1 339 ? 39.781 23.531 -10.242 1 30.62 339 LYS A C 1
ATOM 2745 O O . LYS A 1 339 ? 38.594 23.859 -10.219 1 30.62 339 LYS A O 1
ATOM 2750 N N . LYS A 1 340 ? 40.625 23.781 -9.211 1 31.48 340 LYS A N 1
ATOM 2751 C CA . LYS A 1 340 ? 40.688 24.422 -7.902 1 31.48 340 LYS A CA 1
ATOM 2752 C C . LYS A 1 340 ? 40 25.781 -7.922 1 31.48 340 LYS A C 1
ATOM 2754 O O . LYS A 1 340 ? 40.656 26.828 -7.801 1 31.48 340 LYS A O 1
ATOM 2759 N N . GLN A 1 341 ? 39.312 26.328 -8.922 1 27.83 341 GLN A N 1
ATOM 2760 C CA . GLN A 1 341 ? 39.188 27.75 -8.57 1 27.83 341 GLN A CA 1
ATOM 2761 C C . GLN A 1 341 ? 38.625 27.906 -7.156 1 27.83 341 GLN A C 1
ATOM 2763 O O . GLN A 1 341 ? 37.656 27.266 -6.781 1 27.83 341 GLN A O 1
ATOM 2768 N N . GLN A 1 342 ? 39.531 28.406 -6.133 1 29.72 342 GLN A N 1
ATOM 2769 C CA . GLN A 1 342 ? 39.438 29 -4.805 1 29.72 342 GLN A CA 1
ATOM 2770 C C . GLN A 1 342 ? 38.094 29.703 -4.625 1 29.72 342 GLN A C 1
ATOM 2772 O O . GLN A 1 342 ? 38.031 30.906 -4.332 1 29.72 342 GLN A O 1
ATOM 2777 N N . ARG A 1 343 ? 37.188 29.641 -5.531 1 27.44 343 ARG A N 1
ATOM 2778 C CA . ARG A 1 343 ? 36.156 30.609 -5.164 1 27.44 343 ARG A CA 1
ATOM 2779 C C . ARG A 1 343 ? 35.656 30.359 -3.748 1 27.44 343 ARG A C 1
ATOM 2781 O O . ARG A 1 343 ? 35.719 29.219 -3.26 1 27.44 343 ARG A O 1
ATOM 2788 N N . GLY A 1 344 ? 35.188 31.516 -3.059 1 26.98 344 GLY A N 1
ATOM 2789 C CA . GLY A 1 344 ? 34.875 31.875 -1.687 1 26.98 344 GLY A CA 1
ATOM 2790 C C . GLY A 1 344 ? 34.062 30.812 -0.964 1 26.98 344 GLY A C 1
ATOM 2791 O O . GLY A 1 344 ? 33.125 30.234 -1.534 1 26.98 344 GLY A O 1
ATOM 2792 N N . SER A 1 345 ? 34.625 30.031 -0.023 1 33.31 345 SER A N 1
ATOM 2793 C CA . SER A 1 345 ? 34.25 29.109 1.049 1 33.31 345 SER A CA 1
ATOM 2794 C C . SER A 1 345 ? 32.844 29.391 1.556 1 33.31 345 SER A C 1
ATOM 2796 O O . SER A 1 345 ? 32.156 28.484 2.012 1 33.31 345 SER A O 1
ATOM 2798 N N . ASP A 1 346 ? 32.531 30.672 1.713 1 33.81 346 ASP A N 1
ATOM 2799 C CA . ASP A 1 346 ? 31.391 31.188 2.494 1 33.81 346 ASP A CA 1
ATOM 2800 C C . ASP A 1 346 ? 30.062 30.828 1.837 1 33.81 346 ASP A C 1
ATOM 2802 O O . ASP A 1 346 ? 29.047 30.688 2.52 1 33.81 346 ASP A O 1
ATOM 2806 N N . VAL A 1 347 ? 29.906 30.875 0.519 1 33.06 347 VAL A N 1
ATOM 2807 C CA . VAL A 1 347 ? 28.641 30.844 -0.199 1 33.06 347 VAL A CA 1
ATOM 2808 C C . VAL A 1 347 ? 28.125 29.406 -0.259 1 33.06 347 VAL A C 1
ATOM 2810 O O . VAL A 1 347 ? 26.906 29.172 -0.333 1 33.06 347 VAL A O 1
ATOM 2813 N N . LEU A 1 348 ? 28.969 28.406 -0.353 1 34.91 348 LEU A N 1
ATOM 2814 C CA . LEU A 1 348 ? 28.562 27.047 -0.675 1 34.91 348 LEU A CA 1
ATOM 2815 C C . LEU A 1 348 ? 27.859 26.391 0.512 1 34.91 348 LEU A C 1
ATOM 2817 O O . LEU A 1 348 ? 26.906 25.641 0.332 1 34.91 348 LEU A O 1
ATOM 2821 N N . LEU A 1 349 ? 28.375 26.609 1.651 1 38.38 349 LEU A N 1
ATOM 2822 C CA . LEU A 1 349 ? 27.75 26.078 2.855 1 38.38 349 LEU A CA 1
ATOM 2823 C C . LEU A 1 349 ? 26.359 26.656 3.057 1 38.38 349 LEU A C 1
ATOM 2825 O O . LEU A 1 349 ? 25.516 26.062 3.729 1 38.38 349 LEU A O 1
ATOM 2829 N N . THR A 1 350 ? 26.188 27.875 2.662 1 40.81 350 THR A N 1
ATOM 2830 C CA . THR A 1 350 ? 24.938 28.609 2.824 1 40.81 350 THR A CA 1
ATOM 2831 C C . THR A 1 350 ? 23.812 27.906 2.066 1 40.81 350 THR A C 1
ATOM 2833 O O . THR A 1 350 ? 22.641 28.016 2.447 1 40.81 350 THR A O 1
ATOM 2836 N N . HIS A 1 351 ? 24.125 27.234 0.995 1 42 351 HIS A N 1
ATOM 2837 C CA . HIS A 1 351 ? 23.078 26.688 0.137 1 42 351 HIS A CA 1
ATOM 2838 C C . HIS A 1 351 ? 22.484 25.422 0.733 1 42 351 HIS A C 1
ATOM 2840 O O . HIS A 1 351 ? 21.438 24.953 0.28 1 42 351 HIS A O 1
ATOM 2846 N N . LEU A 1 352 ? 23.219 24.859 1.676 1 45.09 352 LEU A N 1
ATOM 2847 C CA . LEU A 1 352 ? 22.734 23.562 2.148 1 45.09 352 LEU A CA 1
ATOM 2848 C C . LEU A 1 352 ? 21.75 23.734 3.291 1 45.09 352 LEU A C 1
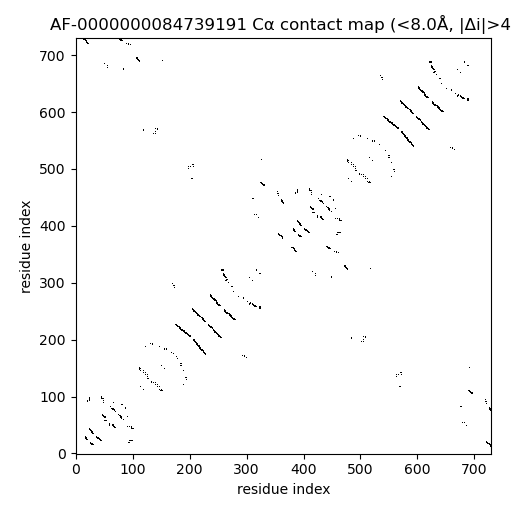ATOM 2850 O O . LEU A 1 352 ? 21.094 22.766 3.707 1 45.09 352 LEU A O 1
ATOM 2854 N N . ILE A 1 353 ? 21.781 24.969 3.895 1 47.03 353 ILE A N 1
ATOM 2855 C CA . ILE A 1 353 ? 20.859 25.141 5 1 47.03 353 ILE A CA 1
ATOM 2856 C C . ILE A 1 353 ? 19.516 25.641 4.469 1 47.03 353 ILE A C 1
ATOM 2858 O O . ILE A 1 353 ? 19.438 26.688 3.824 1 47.03 353 ILE A O 1
ATOM 2862 N N . PRO A 1 354 ? 18.562 24.859 4.543 1 55.5 354 PRO A N 1
ATOM 2863 C CA . PRO A 1 354 ? 17.25 25.344 4.109 1 55.5 354 PRO A CA 1
ATOM 2864 C C . PRO A 1 354 ? 16.891 26.688 4.738 1 55.5 354 PRO A C 1
ATOM 2866 O O . PRO A 1 354 ? 17.188 26.938 5.91 1 55.5 354 PRO A O 1
ATOM 2869 N N . ARG A 1 355 ? 16.703 27.797 3.906 1 58.91 355 ARG A N 1
ATOM 2870 C CA . ARG A 1 355 ? 16.172 29.078 4.367 1 58.91 355 ARG A CA 1
ATOM 2871 C C . ARG A 1 355 ? 14.664 29.016 4.559 1 58.91 355 ARG A C 1
ATOM 2873 O O . ARG A 1 355 ? 13.938 28.531 3.68 1 58.91 355 ARG A O 1
ATOM 2880 N N . ILE A 1 356 ? 14.391 29.109 5.922 1 71.31 356 ILE A N 1
ATOM 2881 C CA . ILE A 1 356 ? 12.961 29.25 6.184 1 71.31 356 ILE A CA 1
ATOM 2882 C C . ILE A 1 356 ? 12.602 30.719 6.34 1 71.31 356 ILE A C 1
ATOM 2884 O O . ILE A 1 356 ? 13.203 31.422 7.152 1 71.31 356 ILE A O 1
ATOM 2888 N N . ALA A 1 357 ? 11.812 31.188 5.406 1 66.88 357 ALA A N 1
ATOM 2889 C CA . ALA A 1 357 ? 11.359 32.594 5.469 1 66.88 357 ALA A CA 1
ATOM 2890 C C . ALA A 1 357 ? 10.68 32.875 6.801 1 66.88 357 ALA A C 1
ATOM 2892 O O . ALA A 1 357 ? 10.469 31.969 7.613 1 66.88 357 ALA A O 1
ATOM 2893 N N . ILE A 1 358 ? 10.531 34.125 7.051 1 64.75 358 ILE A N 1
ATOM 2894 C CA . ILE A 1 358 ? 9.914 34.562 8.297 1 64.75 358 ILE A CA 1
ATOM 2895 C C . ILE A 1 358 ? 8.516 33.969 8.414 1 64.75 358 ILE A C 1
ATOM 2897 O O . ILE A 1 358 ? 7.676 34.156 7.527 1 64.75 358 ILE A O 1
ATOM 2901 N N . GLU A 1 359 ? 8.445 33.125 9.383 1 75.38 359 GLU A N 1
ATOM 2902 C CA . GLU A 1 359 ? 7.168 32.469 9.648 1 75.38 359 GLU A CA 1
ATOM 2903 C C . GLU A 1 359 ? 6.754 32.656 11.102 1 75.38 359 GLU A C 1
ATOM 2905 O O . GLU A 1 359 ? 7.605 32.812 11.977 1 75.38 359 GLU A O 1
ATOM 2910 N N . ARG A 1 360 ? 5.531 32.781 11.281 1 74.88 360 ARG A N 1
ATOM 2911 C CA . ARG A 1 360 ? 4.996 32.875 12.633 1 74.88 360 ARG A CA 1
ATOM 2912 C C . ARG A 1 360 ? 5.102 31.531 13.359 1 74.88 360 ARG A C 1
ATOM 2914 O O . ARG A 1 360 ? 4.707 30.5 12.82 1 74.88 360 ARG A O 1
ATOM 2921 N N . ILE A 1 361 ? 5.848 31.562 14.523 1 78.19 361 ILE A N 1
ATOM 2922 C CA . ILE A 1 361 ? 5.977 30.359 15.336 1 78.19 361 ILE A CA 1
ATOM 2923 C C . ILE A 1 361 ? 5.645 30.672 16.797 1 78.19 361 ILE A C 1
ATOM 2925 O O . ILE A 1 361 ? 5.422 31.844 17.141 1 78.19 361 ILE A O 1
ATOM 2929 N N . GLN A 1 362 ? 5.391 29.734 17.516 1 77.94 362 GLN A N 1
ATOM 2930 C CA . GLN A 1 362 ? 5.234 29.891 18.953 1 77.94 362 GLN A CA 1
ATOM 2931 C C . GLN A 1 362 ? 6.449 29.344 19.703 1 77.94 362 GLN A C 1
ATOM 2933 O O . GLN A 1 362 ? 6.977 28.281 19.359 1 77.94 362 GLN A O 1
ATOM 2938 N N . LEU A 1 363 ? 6.953 30.25 20.641 1 74.69 363 LEU A N 1
ATOM 2939 C CA . LEU A 1 363 ? 8.172 29.922 21.375 1 74.69 363 LEU A CA 1
ATOM 2940 C C . LEU A 1 363 ? 7.922 29.891 22.875 1 74.69 363 LEU A C 1
ATOM 2942 O O . LEU A 1 363 ? 7.211 30.75 23.406 1 74.69 363 LEU A O 1
ATOM 2946 N N . LEU A 1 364 ? 8.25 28.812 23.516 1 68.38 364 LEU A N 1
ATOM 2947 C CA . LEU A 1 364 ? 8.195 28.703 24.969 1 68.38 364 LEU A CA 1
ATOM 2948 C C . LEU A 1 364 ? 9.586 28.484 25.547 1 68.38 364 LEU A C 1
ATOM 2950 O O . LEU A 1 364 ? 10.359 27.672 25.047 1 68.38 364 LEU A O 1
ATOM 2954 N N . LYS A 1 365 ? 10.055 29.391 26.469 1 71.56 365 LYS A N 1
ATOM 2955 C CA . LYS A 1 365 ? 11.328 29.25 27.172 1 71.56 365 LYS A CA 1
ATOM 2956 C C . LYS A 1 365 ? 11.109 28.672 28.562 1 71.56 365 LYS A C 1
ATOM 2958 O O . LYS A 1 365 ? 10.297 29.172 29.344 1 71.56 365 LYS A O 1
ATOM 2963 N N . MET B 1 1 ? 14.953 9.211 29.531 1 27.44 1 MET B N 1
ATOM 2964 C CA . MET B 1 1 ? 14.641 10.539 29 1 27.44 1 MET B CA 1
ATOM 2965 C C . MET B 1 1 ? 13.336 11.062 29.578 1 27.44 1 MET B C 1
ATOM 2967 O O . MET B 1 1 ? 12.297 10.406 29.469 1 27.44 1 MET B O 1
ATOM 2971 N N . HIS B 1 2 ? 13.289 11.805 30.5 1 31.91 2 HIS B N 1
ATOM 2972 C CA . HIS B 1 2 ? 12.164 12.367 31.25 1 31.91 2 HIS B CA 1
ATOM 2973 C C . HIS B 1 2 ? 11.156 13.031 30.312 1 31.91 2 HIS B C 1
ATOM 2975 O O . HIS B 1 2 ? 11.531 13.859 29.469 1 31.91 2 HIS B O 1
ATOM 2981 N N . LYS B 1 3 ? 10.133 12.43 29.953 1 43.91 3 LYS B N 1
ATOM 2982 C CA . LYS B 1 3 ? 8.898 12.859 29.297 1 43.91 3 LYS B CA 1
ATOM 2983 C C . LYS B 1 3 ? 8.375 14.148 29.922 1 43.91 3 LYS B C 1
ATOM 2985 O O . LYS B 1 3 ? 7.684 14.117 30.953 1 43.91 3 LYS B O 1
ATOM 2990 N N . LYS B 1 4 ? 9.031 15.211 30.062 1 45.34 4 LYS B N 1
ATOM 2991 C CA . LYS B 1 4 ? 8.336 16.344 30.672 1 45.34 4 LYS B CA 1
ATOM 2992 C C . LYS B 1 4 ? 7.129 16.766 29.844 1 45.34 4 LYS B C 1
ATOM 2994 O O . LYS B 1 4 ? 7.277 17.25 28.734 1 45.34 4 LYS B O 1
ATOM 2999 N N . ASP B 1 5 ? 6.078 16.094 30 1 49.25 5 ASP B N 1
ATOM 3000 C CA . ASP B 1 5 ? 4.773 16.531 29.516 1 49.25 5 ASP B CA 1
ATOM 3001 C C . ASP B 1 5 ? 4.586 18.031 29.766 1 49.25 5 ASP B C 1
ATOM 3003 O O . ASP B 1 5 ? 4.75 18.516 30.875 1 49.25 5 ASP B O 1
ATOM 3007 N N . ILE B 1 6 ? 4.934 18.812 28.812 1 54.75 6 ILE B N 1
ATOM 3008 C CA . ILE B 1 6 ? 4.645 20.234 28.953 1 54.75 6 ILE B CA 1
ATOM 3009 C C . ILE B 1 6 ? 3.252 20.422 29.562 1 54.75 6 ILE B C 1
ATOM 3011 O O . ILE B 1 6 ? 2.258 19.953 28.984 1 54.75 6 ILE B O 1
ATOM 3015 N N . SER B 1 7 ? 3.176 20.562 30.844 1 53.97 7 SER B N 1
ATOM 3016 C CA . SER B 1 7 ? 1.933 20.781 31.578 1 53.97 7 SER B CA 1
ATOM 3017 C C . SER B 1 7 ? 1.096 21.875 30.922 1 53.97 7 SER B C 1
ATOM 3019 O O . SER B 1 7 ? 1.612 22.672 30.141 1 53.97 7 SER B O 1
ATOM 3021 N N . GLU B 1 8 ? -0.191 21.75 30.891 1 53.59 8 GLU B N 1
ATOM 3022 C CA . GLU B 1 8 ? -1.147 22.766 30.469 1 53.59 8 GLU B CA 1
ATOM 3023 C C . GLU B 1 8 ? -0.706 24.156 30.906 1 53.59 8 GLU B C 1
ATOM 3025 O O . GLU B 1 8 ? -0.929 25.141 30.203 1 53.59 8 GLU B O 1
ATOM 3030 N N . LEU B 1 9 ? -0.143 24.219 32.031 1 49.25 9 LEU B N 1
ATOM 3031 C CA . LEU B 1 9 ? 0.307 25.484 32.562 1 49.25 9 LEU B CA 1
ATOM 3032 C C . LEU B 1 9 ? 1.454 26.062 31.75 1 49.25 9 LEU B C 1
ATOM 3034 O O . LEU B 1 9 ? 1.537 27.281 31.562 1 49.25 9 LEU B O 1
ATOM 3038 N N . ASP B 1 10 ? 2.199 25.234 31.281 1 56.84 10 ASP B N 1
ATOM 3039 C CA . ASP B 1 10 ? 3.33 25.688 30.469 1 56.84 10 ASP B CA 1
ATOM 3040 C C . ASP B 1 10 ? 2.865 26.188 29.109 1 56.84 10 ASP B C 1
ATOM 3042 O O . ASP B 1 10 ? 3.453 27.109 28.547 1 56.84 10 ASP B O 1
ATOM 3046 N N . MET B 1 11 ? 1.779 25.703 28.719 1 58.25 11 MET B N 1
ATOM 3047 C CA . MET B 1 11 ? 1.235 26.078 27.422 1 58.25 11 MET B CA 1
ATOM 3048 C C . MET B 1 11 ? 0.763 27.531 27.422 1 58.25 11 MET B C 1
ATOM 3050 O O . MET B 1 11 ? 0.761 28.188 26.375 1 58.25 11 MET B O 1
ATOM 3054 N N . LYS B 1 12 ? 0.299 28.031 28.641 1 58 12 LYS B N 1
ATOM 3055 C CA . LYS B 1 12 ? -0.181 29.406 28.781 1 58 12 LYS B CA 1
ATOM 3056 C C . LYS B 1 12 ? 0.963 30.406 28.641 1 58 12 LYS B C 1
ATOM 3058 O O . LYS B 1 12 ? 0.734 31.578 28.359 1 58 12 LYS B O 1
ATOM 3063 N N . ARG B 1 13 ? 2.094 29.938 28.625 1 61.41 13 ARG B N 1
ATOM 3064 C CA . ARG B 1 13 ? 3.234 30.844 28.578 1 61.41 13 ARG B CA 1
ATOM 3065 C C . ARG B 1 13 ? 3.803 30.938 27.156 1 61.41 13 ARG B C 1
ATOM 3067 O O . ARG B 1 13 ? 4.84 31.562 26.938 1 61.41 13 ARG B O 1
ATOM 3074 N N . LYS B 1 14 ? 3.047 30.484 26.203 1 69.88 14 LYS B N 1
ATOM 3075 C CA . LYS B 1 14 ? 3.506 30.531 24.812 1 69.88 14 LYS B CA 1
ATOM 3076 C C . LYS B 1 14 ? 3.42 31.953 24.25 1 69.88 14 LYS B C 1
ATOM 3078 O O . LYS B 1 14 ? 2.43 32.656 24.469 1 69.88 14 LYS B O 1
ATOM 3083 N N . LYS B 1 15 ? 4.559 32.438 23.734 1 79.5 15 LYS B N 1
ATOM 3084 C CA . LYS B 1 15 ? 4.586 33.719 23.062 1 79.5 15 LYS B CA 1
ATOM 3085 C C . LYS B 1 15 ? 4.602 33.562 21.547 1 79.5 15 LYS B C 1
ATOM 3087 O O . LYS B 1 15 ? 5.328 32.719 21.016 1 79.5 15 LYS B O 1
ATOM 3092 N N . HIS B 1 16 ? 3.777 34.219 20.922 1 83.12 16 HIS B N 1
ATOM 3093 C CA . HIS B 1 16 ? 3.789 34.281 19.453 1 83.12 16 HIS B CA 1
ATOM 3094 C C . HIS B 1 16 ? 4.902 35.156 18.938 1 83.12 16 HIS B C 1
ATOM 3096 O O . HIS B 1 16 ? 5.004 36.344 19.344 1 83.12 16 HIS B O 1
ATOM 3102 N N . VAL B 1 17 ? 5.77 34.562 18.203 1 83.38 17 VAL B N 1
ATOM 3103 C CA . VAL B 1 17 ? 6.883 35.344 17.656 1 83.38 17 VAL B CA 1
ATOM 3104 C C . VAL B 1 17 ? 7.062 35 16.172 1 83.38 17 VAL B C 1
ATOM 3106 O O . VAL B 1 17 ? 6.453 34.062 15.656 1 83.38 17 VAL B O 1
ATOM 3109 N N . TYR B 1 18 ? 7.758 35.906 15.5 1 85.44 18 TYR B N 1
ATOM 3110 C CA . TYR B 1 18 ? 8.203 35.656 14.133 1 85.44 18 TYR B CA 1
ATOM 3111 C C . TYR B 1 18 ? 9.672 35.219 14.117 1 85.44 18 TYR B C 1
ATOM 3113 O O . TYR B 1 18 ? 10.492 35.781 14.852 1 85.44 18 TYR B O 1
ATOM 3121 N N . ALA B 1 19 ? 9.844 34.188 13.414 1 87.75 19 ALA B N 1
ATOM 3122 C CA . ALA B 1 19 ? 11.211 33.656 13.414 1 87.75 19 ALA B CA 1
ATOM 3123 C C . ALA B 1 19 ? 11.695 33.375 12 1 87.75 19 ALA B C 1
ATOM 3125 O O . ALA B 1 19 ? 10.891 33.156 11.094 1 87.75 19 ALA B O 1
ATOM 3126 N N . GLN B 1 20 ? 13.016 33.469 11.859 1 87 20 GLN B N 1
ATOM 3127 C CA . GLN B 1 20 ? 13.688 33.156 10.602 1 87 20 GLN B CA 1
ATOM 3128 C C . GLN B 1 20 ? 14.969 32.375 10.844 1 87 20 GLN B C 1
ATOM 3130 O O . GLN B 1 20 ? 15.695 32.625 11.797 1 87 20 GLN B O 1
ATOM 3135 N N . LEU B 1 21 ? 15.055 31.359 10.047 1 87 21 LEU B N 1
ATOM 3136 C CA . LEU B 1 21 ? 16.281 30.578 10.117 1 87 21 LEU B CA 1
ATOM 3137 C C . LEU B 1 21 ? 17.25 30.984 9.008 1 87 21 LEU B C 1
ATOM 3139 O O . LEU B 1 21 ? 16.938 30.812 7.824 1 87 21 LEU B O 1
ATOM 3143 N N . LYS B 1 22 ? 18.359 31.562 9.422 1 83.06 22 LYS B N 1
ATOM 3144 C CA . LYS B 1 22 ? 19.375 32.031 8.469 1 83.06 22 LYS B CA 1
ATOM 3145 C C . LYS B 1 22 ? 20.781 31.797 9.008 1 83.06 22 LYS B C 1
ATOM 3147 O O . LYS B 1 22 ? 21.031 32.031 10.195 1 83.06 22 LYS B O 1
ATOM 3152 N N . CYS B 1 23 ? 21.703 31.406 8.148 1 77.81 23 CYS B N 1
ATOM 3153 C CA . CYS B 1 23 ? 23.109 31.266 8.461 1 77.81 23 CYS B CA 1
ATOM 3154 C C . CYS B 1 23 ? 23.312 30.422 9.711 1 77.81 23 CYS B C 1
ATOM 3156 O O . CYS B 1 23 ? 24.109 30.781 10.594 1 77.81 23 CYS B O 1
ATOM 3158 N N . GLY B 1 24 ? 22.469 29.438 9.961 1 81.88 24 GLY B N 1
ATOM 3159 C CA . GLY B 1 24 ? 22.641 28.5 11.055 1 81.88 24 GLY B CA 1
ATOM 3160 C C . GLY B 1 24 ? 22.109 29.016 12.375 1 81.88 24 GLY B C 1
ATOM 3161 O O . GLY B 1 24 ? 22.312 28.391 13.422 1 81.88 24 GLY B O 1
ATOM 3162 N N . ALA B 1 25 ? 21.516 30.172 12.336 1 86.69 25 ALA B N 1
ATOM 3163 C CA . ALA B 1 25 ? 20.984 30.766 13.555 1 86.69 25 ALA B CA 1
ATOM 3164 C C . ALA B 1 25 ? 19.484 31.047 13.406 1 86.69 25 ALA B C 1
ATOM 3166 O O . ALA B 1 25 ? 19 31.281 12.305 1 86.69 25 ALA B O 1
ATOM 3167 N N . LEU B 1 26 ? 18.859 30.984 14.531 1 88.56 26 LEU B N 1
ATOM 3168 C CA . LEU B 1 26 ? 17.422 31.297 14.594 1 88.56 26 LEU B CA 1
ATOM 3169 C C . LEU B 1 26 ? 17.203 32.75 15.023 1 88.56 26 LEU B C 1
ATOM 3171 O O . LEU B 1 26 ? 17.531 33.125 16.156 1 88.56 26 LEU B O 1
ATOM 3175 N N . PHE B 1 27 ? 16.688 33.562 14.086 1 87.19 27 PHE B N 1
ATOM 3176 C CA . PHE B 1 27 ? 16.375 34.938 14.367 1 87.19 27 PHE B CA 1
ATOM 3177 C C . PHE B 1 27 ? 14.938 35.094 14.82 1 87.19 27 PHE B C 1
ATOM 3179 O O . PHE B 1 27 ? 14.016 34.656 14.141 1 87.19 27 PHE B O 1
ATOM 3186 N N . ILE B 1 28 ? 14.75 35.688 15.914 1 87.06 28 ILE B N 1
ATOM 3187 C CA . ILE B 1 28 ? 13.414 35.844 16.484 1 87.06 28 ILE B CA 1
ATOM 3188 C C . ILE B 1 28 ? 13.016 37.344 16.422 1 87.06 28 ILE B C 1
ATOM 3190 O O . ILE B 1 28 ? 13.766 38.188 16.875 1 87.06 28 ILE B O 1
ATOM 3194 N N . TYR B 1 29 ? 11.891 37.562 15.789 1 84.81 29 TYR B N 1
ATOM 3195 C CA . TYR B 1 29 ? 11.383 38.906 15.625 1 84.81 29 TYR B CA 1
ATOM 3196 C C . TYR B 1 29 ? 10.062 39.094 16.375 1 84.81 29 TYR B C 1
ATOM 3198 O O . TYR B 1 29 ? 9.352 38.125 16.625 1 84.81 29 TYR B O 1
ATOM 3206 N N . GLU B 1 30 ? 9.688 40.281 16.688 1 78.25 30 GLU B N 1
ATOM 3207 C CA . GLU B 1 30 ? 8.398 40.562 17.312 1 78.25 30 GLU B CA 1
ATOM 3208 C C . GLU B 1 30 ? 7.312 40.781 16.266 1 78.25 30 GLU B C 1
ATOM 3210 O O . GLU B 1 30 ? 6.137 40.5 16.531 1 78.25 30 GLU B O 1
ATOM 3215 N N . SER B 1 31 ? 7.723 41.312 15.117 1 76.81 31 SER B N 1
ATOM 3216 C CA . SER B 1 31 ? 6.766 41.531 14.047 1 76.81 31 SER B CA 1
ATOM 3217 C C . SER B 1 31 ? 7.227 40.906 12.742 1 76.81 31 SER B C 1
ATOM 3219 O O . SER B 1 31 ? 8.352 40.406 12.656 1 76.81 31 SER B O 1
ATOM 3221 N N . ASP B 1 32 ? 6.277 40.781 11.844 1 71.81 32 ASP B N 1
ATOM 3222 C CA . ASP B 1 32 ? 6.551 40.125 10.562 1 71.81 32 ASP B CA 1
ATOM 3223 C C . ASP B 1 32 ? 7.395 41.031 9.664 1 71.81 32 ASP B C 1
ATOM 3225 O O . ASP B 1 32 ? 7.809 40.625 8.578 1 71.81 32 ASP B O 1
ATOM 3229 N N . GLN B 1 33 ? 7.629 42.281 10.055 1 67.19 33 GLN B N 1
ATOM 3230 C CA . GLN B 1 33 ? 8.414 43.156 9.219 1 67.19 33 GLN B CA 1
ATOM 3231 C C . GLN B 1 33 ? 9.906 42.938 9.414 1 67.19 33 GLN B C 1
ATOM 3233 O O . GLN B 1 33 ? 10.391 42.906 10.555 1 67.19 33 GLN B O 1
ATOM 3238 N N . GLU B 1 34 ? 10.547 42.344 8.461 1 60.66 34 GLU B N 1
ATOM 3239 C CA . GLU B 1 34 ? 11.969 42 8.469 1 60.66 34 GLU B CA 1
ATOM 3240 C C . GLU B 1 34 ? 12.797 43.125 9.109 1 60.66 34 GLU B C 1
ATOM 3242 O O . GLU B 1 34 ? 13.812 42.844 9.766 1 60.66 34 GLU B O 1
ATOM 3247 N N . TYR B 1 35 ? 12.359 44.344 8.758 1 56.16 35 TYR B N 1
ATOM 3248 C CA . TYR B 1 35 ? 13.195 45.469 9.141 1 56.16 35 TYR B CA 1
ATOM 3249 C C . TYR B 1 35 ? 13.047 45.781 10.625 1 56.16 35 TYR B C 1
ATOM 3251 O O . TYR B 1 35 ? 13.711 46.688 11.141 1 56.16 35 TYR B O 1
ATOM 3259 N N . ASP B 1 36 ? 12.141 44.969 11.18 1 62.38 36 ASP B N 1
ATOM 3260 C CA . ASP B 1 36 ? 12.016 45.25 12.602 1 62.38 36 ASP B CA 1
ATOM 3261 C C . ASP B 1 36 ? 13.148 44.625 13.398 1 62.38 36 ASP B C 1
ATOM 3263 O O . ASP B 1 36 ? 13.773 43.656 12.945 1 62.38 36 ASP B O 1
ATOM 3267 N N . ASP B 1 37 ? 13.547 45.188 14.508 1 70.5 37 ASP B N 1
ATOM 3268 C CA . ASP B 1 37 ? 14.656 44.875 15.406 1 70.5 37 ASP B CA 1
ATOM 3269 C C . ASP B 1 37 ? 14.602 43.438 15.883 1 70.5 37 ASP B C 1
ATOM 3271 O O . ASP B 1 37 ? 13.578 42.969 16.406 1 70.5 37 ASP B O 1
ATOM 3275 N N . CYS B 1 38 ? 15.469 42.594 15.352 1 79.62 38 CYS B N 1
ATOM 3276 C CA . CYS B 1 38 ? 15.727 41.25 15.859 1 79.62 38 CYS B CA 1
ATOM 3277 C C . CYS B 1 38 ? 15.844 41.25 17.375 1 79.62 38 CYS B C 1
ATOM 3279 O O . CYS B 1 38 ? 16.688 41.969 17.938 1 79.62 38 CYS B O 1
ATOM 3281 N N . LYS B 1 39 ? 14.93 40.625 18.031 1 81.81 39 LYS B N 1
ATOM 3282 C CA . LYS B 1 39 ? 14.906 40.594 19.484 1 81.81 39 LYS B CA 1
ATOM 3283 C C . LYS B 1 39 ? 15.992 39.688 20.031 1 81.81 39 LYS B C 1
ATOM 3285 O O . LYS B 1 39 ? 16.641 40 21.031 1 81.81 39 LYS B O 1
ATOM 3290 N N . SER B 1 40 ? 16.062 38.562 19.406 1 85.88 40 SER B N 1
ATOM 3291 C CA . SER B 1 40 ? 17.016 37.594 19.906 1 85.88 40 SER B CA 1
ATOM 3292 C C . SER B 1 40 ? 17.562 36.688 18.797 1 85.88 40 SER B C 1
ATOM 3294 O O . SER B 1 40 ? 16.875 36.5 17.781 1 85.88 40 SER B O 1
ATOM 3296 N N . ILE B 1 41 ? 18.75 36.312 18.969 1 87.31 41 ILE B N 1
ATOM 3297 C CA . ILE B 1 41 ? 19.406 35.375 18.047 1 87.31 41 ILE B CA 1
ATOM 3298 C C . ILE B 1 41 ? 19.859 34.125 18.797 1 87.31 41 ILE B C 1
ATOM 3300 O O . ILE B 1 41 ? 20.578 34.219 19.781 1 87.31 41 ILE B O 1
ATOM 3304 N N . LEU B 1 42 ? 19.375 33.031 18.344 1 87.69 42 LEU B N 1
ATOM 3305 C CA . LEU B 1 42 ? 19.781 31.781 18.969 1 87.69 42 LEU B CA 1
ATOM 3306 C C . LEU B 1 42 ? 20.734 31.016 18.047 1 87.69 42 LEU B C 1
ATOM 3308 O O . LEU B 1 42 ? 20.344 30.578 16.969 1 87.69 42 LEU B O 1
ATOM 3312 N N . PRO B 1 43 ? 21.969 30.875 18.484 1 88.19 43 PRO B N 1
ATOM 3313 C CA . PRO B 1 43 ? 22.875 30.031 17.688 1 88.19 43 PRO B CA 1
ATOM 3314 C C . PRO B 1 43 ? 22.5 28.547 17.75 1 88.19 43 PRO B C 1
ATOM 3316 O O . PRO B 1 43 ? 22.844 27.875 18.719 1 88.19 43 PRO B O 1
ATOM 3319 N N . VAL B 1 44 ? 21.984 28.016 16.734 1 88.69 44 VAL B N 1
ATOM 3320 C CA . VAL B 1 44 ? 21.344 26.703 16.719 1 88.69 44 VAL B CA 1
ATOM 3321 C C . VAL B 1 44 ? 22.422 25.609 16.859 1 88.69 44 VAL B C 1
ATOM 3323 O O . VAL B 1 44 ? 22.141 24.516 17.344 1 88.69 44 VAL B O 1
ATOM 3326 N N . HIS B 1 45 ? 23.641 25.922 16.469 1 86.25 45 HIS B N 1
ATOM 3327 C CA . HIS B 1 45 ? 24.719 24.938 16.516 1 86.25 45 HIS B CA 1
ATOM 3328 C C . HIS B 1 45 ? 25.016 24.516 17.953 1 86.25 45 HIS B C 1
ATOM 3330 O O . HIS B 1 45 ? 25.625 23.469 18.188 1 86.25 45 HIS B O 1
ATOM 3336 N N . ASN B 1 46 ? 24.609 25.312 18.938 1 87 46 ASN B N 1
ATOM 3337 C CA . ASN B 1 46 ? 24.844 25.016 20.344 1 87 46 ASN B CA 1
ATOM 3338 C C . ASN B 1 46 ? 23.688 24.203 20.938 1 87 46 ASN B C 1
ATOM 3340 O O . ASN B 1 46 ? 23.719 23.875 22.125 1 87 46 ASN B O 1
ATOM 3344 N N . TYR B 1 47 ? 22.797 23.891 20.109 1 90.19 47 TYR B N 1
ATOM 3345 C CA . TYR B 1 47 ? 21.609 23.25 20.656 1 90.19 47 TYR B CA 1
ATOM 3346 C C . TYR B 1 47 ? 21.406 21.859 20.047 1 90.19 47 TYR B C 1
ATOM 3348 O O . TYR B 1 47 ? 21.797 21.641 18.891 1 90.19 47 TYR B O 1
ATOM 3356 N N . GLN B 1 48 ? 20.859 20.969 20.875 1 90.69 48 GLN B N 1
ATOM 3357 C CA . GLN B 1 48 ? 20.344 19.703 20.391 1 90.69 48 GLN B CA 1
ATOM 3358 C C . GLN B 1 48 ? 18.859 19.781 20.078 1 90.69 48 GLN B C 1
ATOM 3360 O O . GLN B 1 48 ? 18.078 20.234 20.906 1 90.69 48 GLN B O 1
ATOM 3365 N N . ILE B 1 49 ? 18.594 19.391 18.891 1 92.56 49 ILE B N 1
ATOM 3366 C CA . ILE B 1 49 ? 17.219 19.5 18.438 1 92.56 49 ILE B CA 1
ATOM 3367 C C . ILE B 1 49 ? 16.547 18.125 18.531 1 92.56 49 ILE B C 1
ATOM 3369 O O . ILE B 1 49 ? 17.109 17.125 18.078 1 92.56 49 ILE B O 1
ATOM 3373 N N . SER B 1 50 ? 15.367 18.078 19.125 1 92.12 50 SER B N 1
ATOM 3374 C CA . SER B 1 50 ? 14.617 16.844 19.234 1 92.12 50 SER B CA 1
ATOM 3375 C C . SER B 1 50 ? 13.117 17.078 19.156 1 92.12 50 SER B C 1
ATOM 3377 O O . SER B 1 50 ? 12.664 18.234 19.234 1 92.12 50 SER B O 1
ATOM 3379 N N . ILE B 1 51 ? 12.414 16.031 18.828 1 91.38 51 ILE B N 1
ATOM 3380 C CA . ILE B 1 51 ? 10.961 16.094 18.766 1 91.38 51 ILE B CA 1
ATOM 3381 C C . ILE B 1 51 ? 10.359 14.93 19.562 1 91.38 51 ILE B C 1
ATOM 3383 O O . ILE B 1 51 ? 10.922 13.828 19.578 1 91.38 51 ILE B O 1
ATOM 3387 N N . TYR B 1 52 ? 9.406 15.281 20.266 1 82.5 52 TYR B N 1
ATOM 3388 C CA . TYR B 1 52 ? 8.703 14.195 20.938 1 82.5 52 TYR B CA 1
ATOM 3389 C C . TYR B 1 52 ? 7.641 13.594 20.031 1 82.5 52 TYR B C 1
ATOM 3391 O O . TYR B 1 52 ? 6.664 14.258 19.672 1 82.5 52 TYR B O 1
ATOM 3399 N N . SER B 1 53 ? 7.891 12.43 19.594 1 79.5 53 SER B N 1
ATOM 3400 C CA . SER B 1 53 ? 7 11.75 18.656 1 79.5 53 SER B CA 1
ATOM 3401 C C . SER B 1 53 ? 6.523 10.414 19.219 1 79.5 53 SER B C 1
ATOM 3403 O O . SER B 1 53 ? 7.137 9.375 18.969 1 79.5 53 SER B O 1
ATOM 3405 N N . PRO B 1 54 ? 5.379 10.43 19.984 1 75.19 54 PRO B N 1
ATOM 3406 C CA . PRO B 1 54 ? 4.883 9.156 20.516 1 75.19 54 PRO B CA 1
ATOM 3407 C C . PRO B 1 54 ? 4.41 8.203 19.406 1 75.19 54 PRO B C 1
ATOM 3409 O O . PRO B 1 54 ? 4.473 6.98 19.578 1 75.19 54 PRO B O 1
ATOM 3412 N N . SER B 1 55 ? 3.898 8.75 18.359 1 82.06 55 SER B N 1
ATOM 3413 C CA . SER B 1 55 ? 3.455 7.969 17.203 1 82.06 55 SER B CA 1
ATOM 3414 C C . SER B 1 55 ? 3.711 8.711 15.898 1 82.06 55 SER B C 1
ATOM 3416 O O . SER B 1 55 ? 3.74 9.945 15.883 1 82.06 55 SER B O 1
ATOM 3418 N N . GLU B 1 56 ? 3.877 7.934 14.812 1 84.31 56 GLU B N 1
ATOM 3419 C CA . GLU B 1 56 ? 4.188 8.516 13.508 1 84.31 56 GLU B CA 1
ATOM 3420 C C . GLU B 1 56 ? 3.066 9.438 13.039 1 84.31 56 GLU B C 1
ATOM 3422 O O . GLU B 1 56 ? 3.322 10.438 12.359 1 84.31 56 GLU B O 1
ATOM 3427 N N . HIS B 1 57 ? 1.914 9.203 13.531 1 77.19 57 HIS B N 1
ATOM 3428 C CA . HIS B 1 57 ? 0.757 9.898 12.984 1 77.19 57 HIS B CA 1
ATOM 3429 C C . HIS B 1 57 ? 0.567 11.258 13.664 1 77.19 57 HIS B C 1
ATOM 3431 O O . HIS B 1 57 ? -0.175 12.102 13.164 1 77.19 57 HIS B O 1
ATOM 3437 N N . VAL B 1 58 ? 1.319 11.484 14.766 1 80.88 58 VAL B N 1
ATOM 3438 C CA . VAL B 1 58 ? 1.143 12.75 15.469 1 80.88 58 VAL B CA 1
ATOM 3439 C C . VAL B 1 58 ? 2.479 13.484 15.555 1 80.88 58 VAL B C 1
ATOM 3441 O O . VAL B 1 58 ? 2.619 14.438 16.328 1 80.88 58 VAL B O 1
ATOM 3444 N N . THR B 1 59 ? 3.352 13.062 14.781 1 88 59 THR B N 1
ATOM 3445 C CA . THR B 1 59 ? 4.711 13.57 14.914 1 88 59 THR B CA 1
ATOM 3446 C C . THR B 1 59 ? 4.742 15.086 14.727 1 88 59 THR B C 1
ATOM 3448 O O . THR B 1 59 ? 5.344 15.805 15.531 1 88 59 THR B O 1
ATOM 3451 N N . PHE B 1 60 ? 4.035 15.602 13.773 1 90.12 60 PHE B N 1
ATOM 3452 C CA . PHE B 1 60 ? 4.086 17.031 13.508 1 90.12 60 PHE B CA 1
ATOM 3453 C C . PHE B 1 60 ? 2.732 17.688 13.781 1 90.12 60 PHE B C 1
ATOM 3455 O O . PHE B 1 60 ? 2.418 18.734 13.227 1 90.12 60 PHE B O 1
ATOM 3462 N N . GLY B 1 61 ? 2.059 17.016 14.633 1 84.06 61 GLY B N 1
ATOM 3463 C CA . GLY B 1 61 ? 0.754 17.547 15 1 84.06 61 GLY B CA 1
ATOM 3464 C C . GLY B 1 61 ? 0.834 18.859 15.758 1 84.06 61 GLY B C 1
ATOM 3465 O O . GLY B 1 61 ? 1.913 19.266 16.203 1 84.06 61 GLY B O 1
ATOM 3466 N N . ARG B 1 62 ? -0.221 19.453 15.984 1 77.31 62 ARG B N 1
ATOM 3467 C CA . ARG B 1 62 ? -0.306 20.766 16.609 1 77.31 62 ARG B CA 1
ATOM 3468 C C . ARG B 1 62 ? 0.156 20.703 18.062 1 77.31 62 ARG B C 1
ATOM 3470 O O . ARG B 1 62 ? 0.709 21.672 18.594 1 77.31 62 ARG B O 1
ATOM 3477 N N . SER B 1 63 ? -0.007 19.578 18.625 1 77.88 63 SER B N 1
ATOM 3478 C CA . SER B 1 63 ? 0.314 19.453 20.047 1 77.88 63 SER B CA 1
ATOM 3479 C C . SER B 1 63 ? 1.779 19.078 20.25 1 77.88 63 SER B C 1
ATOM 3481 O O . SER B 1 63 ? 2.268 19.062 21.375 1 77.88 63 SER B O 1
ATOM 3483 N N . THR B 1 64 ? 2.418 18.844 19.234 1 85.5 64 THR B N 1
ATOM 3484 C CA . THR B 1 64 ? 3.814 18.438 19.344 1 85.5 64 THR B CA 1
ATOM 3485 C C . THR B 1 64 ? 4.738 19.656 19.297 1 85.5 64 THR B C 1
ATOM 3487 O O . THR B 1 64 ? 4.48 20.609 18.562 1 85.5 64 THR B O 1
ATOM 3490 N N . PHE B 1 65 ? 5.809 19.609 20.125 1 88.75 65 PHE B N 1
ATOM 3491 C CA . PHE B 1 65 ? 6.762 20.703 20.203 1 88.75 65 PHE B CA 1
ATOM 3492 C C . PHE B 1 65 ? 8.148 20.25 19.75 1 88.75 65 PHE B C 1
ATOM 3494 O O . PHE B 1 65 ? 8.555 19.125 20.031 1 88.75 65 PHE B O 1
ATOM 3501 N N . LEU B 1 66 ? 8.766 21.156 19.094 1 92.06 66 LEU B N 1
ATOM 3502 C CA . LEU B 1 66 ? 10.203 21 18.859 1 92.06 66 LEU B CA 1
ATOM 3503 C C . LEU B 1 66 ? 11 21.422 20.094 1 92.06 66 LEU B C 1
ATOM 3505 O O . LEU B 1 66 ? 10.719 22.453 20.703 1 92.06 66 LEU B O 1
ATOM 3509 N N . HIS B 1 67 ? 11.93 20.625 20.406 1 92.62 67 HIS B N 1
ATOM 3510 C CA . HIS B 1 67 ? 12.68 20.859 21.641 1 92.62 67 HIS B CA 1
ATOM 3511 C C . HIS B 1 67 ? 14.141 21.188 21.328 1 92.62 67 HIS B C 1
ATOM 3513 O O . HIS B 1 67 ? 14.828 20.406 20.656 1 92.62 67 HIS B O 1
ATOM 3519 N N . LEU B 1 68 ? 14.562 22.359 21.766 1 91.38 68 LEU B N 1
ATOM 3520 C CA . LEU B 1 68 ? 15.961 22.781 21.672 1 91.38 68 LEU B CA 1
ATOM 3521 C C . LEU B 1 68 ? 16.625 22.797 23.031 1 91.38 68 LEU B C 1
ATOM 3523 O O . LEU B 1 68 ? 16.172 23.5 23.938 1 91.38 68 LEU B O 1
ATOM 3527 N N . THR B 1 69 ? 17.641 21.969 23.156 1 91.62 69 THR B N 1
ATOM 3528 C CA . THR B 1 69 ? 18.328 21.891 24.422 1 91.62 69 THR B CA 1
ATOM 3529 C C . THR B 1 69 ? 19.812 22.219 24.266 1 91.62 69 THR B C 1
ATOM 3531 O O . THR B 1 69 ? 20.453 21.734 23.312 1 91.62 69 THR B O 1
ATOM 3534 N N . SER B 1 70 ? 20.25 23.094 25.094 1 88.31 70 SER B N 1
ATOM 3535 C CA . SER B 1 70 ? 21.672 23.406 25.094 1 88.31 70 SER B CA 1
ATOM 3536 C C . SER B 1 70 ? 22.359 22.828 26.328 1 88.31 70 SER B C 1
ATOM 3538 O O . SER B 1 70 ? 21.891 23.016 27.453 1 88.31 70 SER B O 1
ATOM 3540 N N . SER B 1 71 ? 23.328 22.031 26.141 1 78.19 71 SER B N 1
ATOM 3541 C CA . SER B 1 71 ? 24.078 21.484 27.25 1 78.19 71 SER B CA 1
ATOM 3542 C C . SER B 1 71 ? 24.984 22.531 27.891 1 78.19 71 SER B C 1
ATOM 3544 O O . SER B 1 71 ? 25.312 22.438 29.078 1 78.19 71 SER B O 1
ATOM 3546 N N . GLU B 1 72 ? 25.406 23.547 27.141 1 80.5 72 GLU B N 1
ATOM 3547 C CA . GLU B 1 72 ? 26.359 24.547 27.609 1 80.5 72 GLU B CA 1
ATOM 3548 C C . GLU B 1 72 ? 25.703 25.547 28.547 1 80.5 72 GLU B C 1
ATOM 3550 O O . GLU B 1 72 ? 26.266 25.891 29.594 1 80.5 72 GLU B O 1
ATOM 3555 N N . ASN B 1 73 ? 24.516 25.969 28.25 1 78.25 73 ASN B N 1
ATOM 3556 C CA . ASN B 1 73 ? 23.891 27.062 29 1 78.25 73 ASN B CA 1
ATOM 3557 C C . ASN B 1 73 ? 22.672 26.562 29.781 1 78.25 73 ASN B C 1
ATOM 3559 O O . ASN B 1 73 ? 21.984 27.344 30.438 1 78.25 73 ASN B O 1
ATOM 3563 N N . ASP B 1 74 ? 22.375 25.312 29.797 1 81.75 74 ASP B N 1
ATOM 3564 C CA . ASP B 1 74 ? 21.219 24.719 30.453 1 81.75 74 ASP B CA 1
ATOM 3565 C C . ASP B 1 74 ? 19.922 25.406 30.047 1 81.75 74 ASP B C 1
ATOM 3567 O O . ASP B 1 74 ? 19.062 25.688 30.891 1 81.75 74 ASP B O 1
ATOM 3571 N N . GLU B 1 75 ? 19.906 25.938 28.844 1 86.25 75 GLU B N 1
ATOM 3572 C CA . GLU B 1 75 ? 18.703 26.578 28.328 1 86.25 75 GLU B CA 1
ATOM 3573 C C . GLU B 1 75 ? 17.891 25.594 27.469 1 86.25 75 GLU B C 1
ATOM 3575 O O . GLU B 1 75 ? 18.469 24.734 26.797 1 86.25 75 GLU B O 1
ATOM 3580 N N . GLU B 1 76 ? 16.547 25.734 27.641 1 88.19 76 GLU B N 1
ATOM 3581 C CA . GLU B 1 76 ? 15.641 24.906 26.875 1 88.19 76 GLU B CA 1
ATOM 3582 C C . GLU B 1 76 ? 14.57 25.75 26.188 1 88.19 76 GLU B C 1
ATOM 3584 O O . GLU B 1 76 ? 14.031 26.688 26.781 1 88.19 76 GLU B O 1
ATOM 3589 N N . TYR B 1 77 ? 14.406 25.5 24.922 1 88.12 77 TYR B N 1
ATOM 3590 C CA . TYR B 1 77 ? 13.367 26.172 24.156 1 88.12 77 TYR B CA 1
ATOM 3591 C C . TYR B 1 77 ? 12.406 25.172 23.531 1 88.12 77 TYR B C 1
ATOM 3593 O O . TYR B 1 77 ? 12.82 24.078 23.141 1 88.12 77 TYR B O 1
ATOM 3601 N N . TYR B 1 78 ? 11.148 25.547 23.5 1 89.19 78 TYR B N 1
ATOM 3602 C CA . TYR B 1 78 ? 10.117 24.766 22.812 1 89.19 78 TYR B CA 1
ATOM 3603 C C . TYR B 1 78 ? 9.469 25.594 21.703 1 89.19 78 TYR B C 1
ATOM 3605 O O . TYR B 1 78 ? 9.07 26.734 21.922 1 89.19 78 TYR B O 1
ATOM 3613 N N . ILE B 1 79 ? 9.461 24.969 20.531 1 89.12 79 ILE B N 1
ATOM 3614 C CA . ILE B 1 79 ? 8.914 25.672 19.359 1 89.12 79 ILE B CA 1
ATOM 3615 C C . ILE B 1 79 ? 7.742 24.875 18.797 1 89.12 79 ILE B C 1
ATOM 3617 O O . ILE B 1 79 ? 7.793 23.641 18.703 1 89.12 79 ILE B O 1
ATOM 3621 N N . THR B 1 80 ? 6.668 25.562 18.438 1 87.56 80 THR B N 1
ATOM 3622 C CA . THR B 1 80 ? 5.566 24.922 17.719 1 87.56 80 THR B CA 1
ATOM 3623 C C . THR B 1 80 ? 5.047 25.828 16.609 1 87.56 80 THR B C 1
ATOM 3625 O O . THR B 1 80 ? 5.305 27.031 16.609 1 87.56 80 THR B O 1
ATOM 3628 N N . CYS B 1 81 ? 4.473 25.172 15.594 1 85.44 81 CYS B N 1
ATOM 3629 C CA . CYS B 1 81 ? 3.902 25.859 14.438 1 85.44 81 CYS B CA 1
ATOM 3630 C C . CYS B 1 81 ? 2.41 25.562 14.32 1 85.44 81 CYS B C 1
ATOM 3632 O O . CYS B 1 81 ? 1.925 24.562 14.836 1 85.44 81 CYS B O 1
ATOM 3634 N N . GLU B 1 82 ? 1.825 26.531 13.648 1 83.06 82 GLU B N 1
ATOM 3635 C CA . GLU B 1 82 ? 0.392 26.344 13.43 1 83.06 82 GLU B CA 1
ATOM 3636 C C . GLU B 1 82 ? 0.116 25.203 12.461 1 83.06 82 GLU B C 1
ATOM 3638 O O . GLU B 1 82 ? -0.827 24.438 12.656 1 83.06 82 GLU B O 1
ATOM 3643 N N . ARG B 1 83 ? 0.95 25.125 11.516 1 89.19 83 ARG B N 1
ATOM 3644 C CA . ARG B 1 83 ? 0.75 24.094 10.492 1 89.19 83 ARG B CA 1
ATOM 3645 C C . ARG B 1 83 ? 1.792 22.984 10.617 1 89.19 83 ARG B C 1
ATOM 3647 O O . ARG B 1 83 ? 2.986 23.266 10.75 1 89.19 83 ARG B O 1
ATOM 3654 N N . ALA B 1 84 ? 1.229 21.781 10.508 1 91.12 84 ALA B N 1
ATOM 3655 C CA . ALA B 1 84 ? 2.107 20.625 10.625 1 91.12 84 ALA B CA 1
ATOM 3656 C C . ALA B 1 84 ? 3.15 20.609 9.516 1 91.12 84 ALA B C 1
ATOM 3658 O O . ALA B 1 84 ? 4.309 20.266 9.742 1 91.12 84 ALA B O 1
ATOM 3659 N N . VAL B 1 85 ? 2.717 20.953 8.328 1 93.25 85 VAL B N 1
ATOM 3660 C CA . VAL B 1 85 ? 3.586 20.922 7.156 1 93.25 85 VAL B CA 1
ATOM 3661 C C . VAL B 1 85 ? 4.762 21.875 7.367 1 93.25 85 VAL B C 1
ATOM 3663 O O . VAL B 1 85 ? 5.898 21.562 7 1 93.25 85 VAL B O 1
ATOM 3666 N N . ASP B 1 86 ? 4.582 23.031 7.977 1 92.88 86 ASP B N 1
ATOM 3667 C CA . ASP B 1 86 ? 5.633 24 8.266 1 92.88 86 ASP B CA 1
ATOM 3668 C C . ASP B 1 86 ? 6.523 23.531 9.406 1 92.88 86 ASP B C 1
ATOM 3670 O O . ASP B 1 86 ? 7.73 23.781 9.406 1 92.88 86 ASP B O 1
ATOM 3674 N N . LYS B 1 87 ? 5.891 22.906 10.352 1 92.69 87 LYS B N 1
ATOM 3675 C CA . LYS B 1 87 ? 6.652 22.406 11.492 1 92.69 87 LYS B CA 1
ATOM 3676 C C . LYS B 1 87 ? 7.734 21.422 11.039 1 92.69 87 LYS B C 1
ATOM 3678 O O . LYS B 1 87 ? 8.836 21.422 11.586 1 92.69 87 LYS B O 1
ATOM 3683 N N . GLU B 1 88 ? 7.375 20.547 10.094 1 94.06 88 GLU B N 1
ATOM 3684 C CA . GLU B 1 88 ? 8.383 19.641 9.547 1 94.06 88 GLU B CA 1
ATOM 3685 C C . GLU B 1 88 ? 9.562 20.422 8.969 1 94.06 88 GLU B C 1
ATOM 3687 O O . GLU B 1 88 ? 10.719 20.047 9.195 1 94.06 88 GLU B O 1
ATOM 3692 N N . ASP B 1 89 ? 9.242 21.5 8.234 1 93.31 89 ASP B N 1
ATOM 3693 C CA . ASP B 1 89 ? 10.297 22.328 7.648 1 93.31 89 ASP B CA 1
ATOM 3694 C C . ASP B 1 89 ? 11.195 22.922 8.734 1 93.31 89 ASP B C 1
ATOM 3696 O O . ASP B 1 89 ? 12.414 22.938 8.602 1 93.31 89 ASP B O 1
ATOM 3700 N N . TRP B 1 90 ? 10.562 23.391 9.719 1 92.06 90 TRP B N 1
ATOM 3701 C CA . TRP B 1 90 ? 11.312 23.969 10.836 1 92.06 90 TRP B CA 1
ATOM 3702 C C . TRP B 1 90 ? 12.195 22.922 11.5 1 92.06 90 TRP B C 1
ATOM 3704 O O . TRP B 1 90 ? 13.367 23.188 11.797 1 92.06 90 TRP B O 1
ATOM 3714 N N . TYR B 1 91 ? 11.641 21.828 11.703 1 93.75 91 TYR B N 1
ATOM 3715 C CA . TYR B 1 91 ? 12.367 20.766 12.383 1 93.75 91 TYR B CA 1
ATOM 3716 C C . TYR B 1 91 ? 13.617 20.375 11.602 1 93.75 91 TYR B C 1
ATOM 3718 O O . TYR B 1 91 ? 14.727 20.391 12.141 1 93.75 91 TYR B O 1
ATOM 3726 N N . PHE B 1 92 ? 13.43 20.062 10.375 1 92.81 92 PHE B N 1
ATOM 3727 C CA . PHE B 1 92 ? 14.555 19.625 9.555 1 92.81 92 PHE B CA 1
ATOM 3728 C C . PHE B 1 92 ? 15.523 20.781 9.305 1 92.81 92 PHE B C 1
ATOM 3730 O O . PHE B 1 92 ? 16.734 20.578 9.203 1 92.81 92 PHE B O 1
ATOM 3737 N N . GLY B 1 93 ? 14.961 21.969 9.188 1 91 93 GLY B N 1
ATOM 3738 C CA . GLY B 1 93 ? 15.828 23.141 9.07 1 91 93 GLY B CA 1
ATOM 3739 C C . GLY B 1 93 ? 16.719 23.344 10.281 1 91 93 GLY B C 1
ATOM 3740 O O . GLY B 1 93 ? 17.906 23.656 10.133 1 91 93 GLY B O 1
ATOM 3741 N N . LEU B 1 94 ? 16.141 23.219 11.391 1 91.38 94 LEU B N 1
ATOM 3742 C CA . LEU B 1 94 ? 16.875 23.375 12.641 1 91.38 94 LEU B CA 1
ATOM 3743 C C . LEU B 1 94 ? 17.938 22.297 12.789 1 91.38 94 LEU B C 1
ATOM 3745 O O . LEU B 1 94 ? 19.062 22.594 13.211 1 91.38 94 LEU B O 1
ATOM 3749 N N . ILE B 1 95 ? 17.547 21.109 12.43 1 90.81 95 ILE B N 1
ATOM 3750 C CA . ILE B 1 95 ? 18.516 20.016 12.5 1 90.81 95 ILE B CA 1
ATOM 3751 C C . ILE B 1 95 ? 19.688 20.297 11.57 1 90.81 95 ILE B C 1
ATOM 3753 O O . ILE B 1 95 ? 20.844 20.109 11.961 1 90.81 95 ILE B O 1
ATOM 3757 N N . ALA B 1 96 ? 19.422 20.688 10.398 1 87.5 96 ALA B N 1
ATOM 3758 C CA . ALA B 1 96 ? 20.453 21 9.43 1 87.5 96 ALA B CA 1
ATOM 3759 C C . ALA B 1 96 ? 21.359 22.109 9.938 1 87.5 96 ALA B C 1
ATOM 3761 O O . ALA B 1 96 ? 22.594 22.047 9.789 1 87.5 96 ALA B O 1
ATOM 3762 N N . ALA B 1 97 ? 20.781 23.109 10.539 1 86.44 97 ALA B N 1
ATOM 3763 C CA . ALA B 1 97 ? 21.531 24.25 11.07 1 86.44 97 ALA B CA 1
ATOM 3764 C C . ALA B 1 97 ? 22.406 23.812 12.242 1 86.44 97 ALA B C 1
ATOM 3766 O O . ALA B 1 97 ? 23.516 24.344 12.414 1 86.44 97 ALA B O 1
ATOM 3767 N N . ALA B 1 98 ? 21.922 22.906 12.953 1 87.38 98 ALA B N 1
ATOM 3768 C CA . ALA B 1 98 ? 22.656 22.453 14.125 1 87.38 98 ALA B CA 1
ATOM 3769 C C . ALA B 1 98 ? 23.828 21.562 13.727 1 87.38 98 ALA B C 1
ATOM 3771 O O . ALA B 1 98 ? 24.828 21.469 14.461 1 87.38 98 ALA B O 1
ATOM 3772 N N . THR B 1 99 ? 23.672 20.875 12.68 1 80.25 99 THR B N 1
ATOM 3773 C CA . THR B 1 99 ? 24.688 19.906 12.266 1 80.25 99 THR B CA 1
ATOM 3774 C C . THR B 1 99 ? 25.781 20.594 11.438 1 80.25 99 THR B C 1
ATOM 3776 O O . THR B 1 99 ? 26.891 20.078 11.32 1 80.25 99 THR B O 1
ATOM 3779 N N . VAL B 1 100 ? 25.453 21.703 10.789 1 68.25 100 VAL B N 1
ATOM 3780 C CA . VAL B 1 100 ? 26.422 22.375 9.938 1 68.25 100 VAL B CA 1
ATOM 3781 C C . VAL B 1 100 ? 27.625 22.812 10.766 1 68.25 100 VAL B C 1
ATOM 3783 O O . VAL B 1 100 ? 27.484 23.516 11.773 1 68.25 100 VAL B O 1
ATOM 3786 N N . ASN B 1 101 ? 28.578 21.891 10.844 1 60.56 101 ASN B N 1
ATOM 3787 C CA . ASN B 1 101 ? 29.859 22.266 11.414 1 60.56 101 ASN B CA 1
ATOM 3788 C C . ASN B 1 101 ? 30.797 22.828 10.352 1 60.56 101 ASN B C 1
ATOM 3790 O O . ASN B 1 101 ? 31.203 22.109 9.438 1 60.56 101 ASN B O 1
ATOM 3794 N N . ASP B 1 102 ? 30.812 24.219 10.305 1 55.16 102 ASP B N 1
ATOM 3795 C CA . ASP B 1 102 ? 31.672 24.938 9.359 1 55.16 102 ASP B CA 1
ATOM 3796 C C . ASP B 1 102 ? 33.094 24.375 9.352 1 55.16 102 ASP B C 1
ATOM 3798 O O . ASP B 1 102 ? 33.844 24.609 8.422 1 55.16 102 ASP B O 1
ATOM 3802 N N . LEU B 1 103 ? 33.375 23.609 10.422 1 55.88 103 LEU B N 1
ATOM 3803 C CA . LEU B 1 103 ? 34.781 23.219 10.508 1 55.88 103 LEU B CA 1
ATOM 3804 C C . LEU B 1 103 ? 35.031 21.922 9.75 1 55.88 103 LEU B C 1
ATOM 3806 O O . LEU B 1 103 ? 36.188 21.484 9.633 1 55.88 103 LEU B O 1
ATOM 3810 N N . GLU B 1 104 ? 33.906 21.281 9.266 1 60.44 104 GLU B N 1
ATOM 3811 C CA . GLU B 1 104 ? 34.188 20 8.609 1 60.44 104 GLU B CA 1
ATOM 3812 C C . GLU B 1 104 ? 34.625 20.219 7.16 1 60.44 104 GLU B C 1
ATOM 3814 O O . GLU B 1 104 ? 33.938 20.891 6.395 1 60.44 104 GLU B O 1
ATOM 3819 N N . PRO B 1 105 ? 35.875 19.906 6.75 1 61.56 105 PRO B N 1
ATOM 3820 C CA . PRO B 1 105 ? 36.438 20.094 5.414 1 61.56 105 PRO B CA 1
ATOM 3821 C C . PRO B 1 105 ? 35.656 19.375 4.328 1 61.56 105 PRO B C 1
ATOM 3823 O O . PRO B 1 105 ? 35.688 19.766 3.162 1 61.56 105 PRO B O 1
ATOM 3826 N N . VAL B 1 106 ? 34.938 18.25 4.75 1 66.38 106 VAL B N 1
ATOM 3827 C CA . VAL B 1 106 ? 34.219 17.453 3.754 1 66.38 106 VAL B CA 1
ATOM 3828 C C . VAL B 1 106 ? 32.719 17.547 3.973 1 66.38 106 VAL B C 1
ATOM 3830 O O . VAL B 1 106 ? 32.25 17.5 5.113 1 66.38 106 VAL B O 1
ATOM 3833 N N . GLU B 1 107 ? 32.062 17.875 2.867 1 76.12 107 GLU B N 1
ATOM 3834 C CA . GLU B 1 107 ? 30.594 17.906 2.934 1 76.12 107 GLU B CA 1
ATOM 3835 C C . GLU B 1 107 ? 30.031 16.531 3.273 1 76.12 107 GLU B C 1
ATOM 3837 O O . GLU B 1 107 ? 30.328 15.547 2.598 1 76.12 107 GLU B O 1
ATOM 3842 N N . MET B 1 108 ? 29.359 16.484 4.312 1 81.12 108 MET B N 1
ATOM 3843 C CA . MET B 1 108 ? 28.781 15.227 4.762 1 81.12 108 MET B CA 1
ATOM 3844 C C . MET B 1 108 ? 27.312 15.117 4.332 1 81.12 108 MET B C 1
ATOM 3846 O O . MET B 1 108 ? 26.641 16.125 4.172 1 81.12 108 MET B O 1
ATOM 3850 N N . MET B 1 109 ? 26.938 13.906 3.969 1 82.38 109 MET B N 1
ATOM 3851 C CA . MET B 1 109 ? 25.531 13.664 3.629 1 82.38 109 MET B CA 1
ATOM 3852 C C . MET B 1 109 ? 25 12.445 4.363 1 82.38 109 MET B C 1
ATOM 3854 O O . MET B 1 109 ? 25.766 11.617 4.855 1 82.38 109 MET B O 1
ATOM 3858 N N . ASP B 1 110 ? 23.719 12.453 4.477 1 90.38 110 ASP B N 1
ATOM 3859 C CA . ASP B 1 110 ? 23.062 11.297 5.082 1 90.38 110 ASP B CA 1
ATOM 3860 C C . ASP B 1 110 ? 23.047 10.102 4.121 1 90.38 110 ASP B C 1
ATOM 3862 O O . ASP B 1 110 ? 22.688 10.25 2.951 1 90.38 110 ASP B O 1
ATOM 3866 N N . SER B 1 111 ? 23.344 8.938 4.551 1 90.94 111 SER B N 1
ATOM 3867 C CA . SER B 1 111 ? 23.5 7.738 3.73 1 90.94 111 SER B CA 1
ATOM 3868 C C . SER B 1 111 ? 22.172 7.273 3.152 1 90.94 111 SER B C 1
ATOM 3870 O O . SER B 1 111 ? 22.141 6.512 2.184 1 90.94 111 SER B O 1
ATOM 3872 N N . THR B 1 112 ? 21.062 7.723 3.721 1 92.75 112 THR B N 1
ATOM 3873 C CA . THR B 1 112 ? 19.766 7.238 3.285 1 92.75 112 THR B CA 1
ATOM 3874 C C . THR B 1 112 ? 19.188 8.133 2.193 1 92.75 112 THR B C 1
ATOM 3876 O O . THR B 1 112 ? 18.172 7.793 1.566 1 92.75 112 THR B O 1
ATOM 3879 N N . GLN B 1 113 ? 19.844 9.219 1.99 1 93 113 GLN B N 1
ATOM 3880 C CA . GLN B 1 113 ? 19.375 10.109 0.936 1 93 113 GLN B CA 1
ATOM 3881 C C . GLN B 1 113 ? 19.625 9.508 -0.445 1 93 113 GLN B C 1
ATOM 3883 O O . GLN B 1 113 ? 20.625 8.836 -0.662 1 93 113 GLN B O 1
ATOM 3888 N N . PHE B 1 114 ? 18.688 9.773 -1.327 1 95.12 114 PHE B N 1
ATOM 3889 C CA . PHE B 1 114 ? 18.828 9.203 -2.662 1 95.12 114 PHE B CA 1
ATOM 3890 C C . PHE B 1 114 ? 20 9.844 -3.404 1 95.12 114 PHE B C 1
ATOM 3892 O O . PHE B 1 114 ? 20.391 10.969 -3.104 1 95.12 114 PHE B O 1
ATOM 3899 N N . ASP B 1 115 ? 20.516 9.125 -4.387 1 93.62 115 ASP B N 1
ATOM 3900 C CA . ASP B 1 115 ? 21.547 9.648 -5.27 1 93.62 115 ASP B CA 1
ATOM 3901 C C . ASP B 1 115 ? 20.969 10.641 -6.277 1 93.62 115 ASP B C 1
ATOM 3903 O O . ASP B 1 115 ? 19.969 10.336 -6.938 1 93.62 115 ASP B O 1
ATOM 3907 N N . PRO B 1 116 ? 21.578 11.789 -6.363 1 93.69 116 PRO B N 1
ATOM 3908 C CA . PRO B 1 116 ? 21.078 12.781 -7.312 1 93.69 116 PRO B CA 1
ATOM 3909 C C . PRO B 1 116 ? 20.938 12.234 -8.727 1 93.69 116 PRO B C 1
ATOM 3911 O O . PRO B 1 116 ? 20 12.594 -9.453 1 93.69 116 PRO B O 1
ATOM 3914 N N . VAL B 1 117 ? 21.797 11.352 -9.086 1 94.56 117 VAL B N 1
ATOM 3915 C CA . VAL B 1 117 ? 21.766 10.766 -10.422 1 94.56 117 VAL B 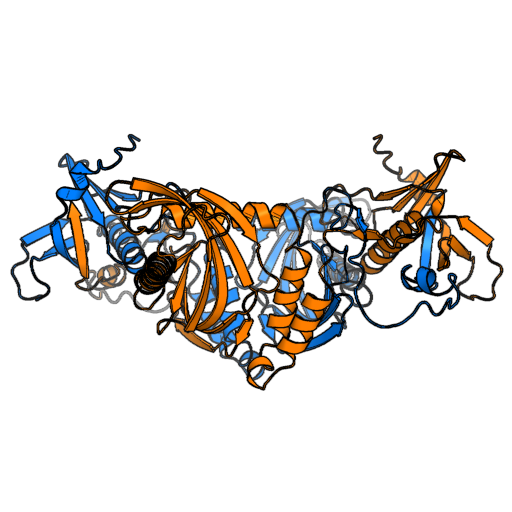CA 1
ATOM 3916 C C . VAL B 1 117 ? 20.484 9.938 -10.586 1 94.56 117 VAL B C 1
ATOM 3918 O O . VAL B 1 117 ? 19.875 9.953 -11.656 1 94.56 117 VAL B O 1
ATOM 3921 N N . ASP B 1 118 ? 20.141 9.234 -9.562 1 95.94 118 ASP B N 1
ATOM 3922 C CA . ASP B 1 118 ? 18.938 8.414 -9.625 1 95.94 118 ASP B CA 1
ATOM 3923 C C . ASP B 1 118 ? 17.688 9.281 -9.758 1 95.94 118 ASP B C 1
ATOM 3925 O O . ASP B 1 118 ? 16.766 8.945 -10.5 1 95.94 118 ASP B O 1
ATOM 3929 N N . MET B 1 119 ? 17.656 10.383 -9.039 1 96.25 119 MET B N 1
ATOM 3930 C CA . MET B 1 119 ? 16.531 11.328 -9.141 1 96.25 119 MET B CA 1
ATOM 3931 C C . MET B 1 119 ? 16.453 11.922 -10.539 1 96.25 119 MET B C 1
ATOM 3933 O O . MET B 1 119 ? 15.367 12.047 -11.102 1 96.25 119 MET B O 1
ATOM 3937 N N . GLN B 1 120 ? 17.578 12.266 -11.047 1 95.62 120 GLN B N 1
ATOM 3938 C CA . GLN B 1 120 ? 17.609 12.812 -12.398 1 95.62 120 GLN B CA 1
ATOM 3939 C C . GLN B 1 120 ? 17.094 11.797 -13.414 1 95.62 120 GLN B C 1
ATOM 3941 O O . GLN B 1 120 ? 16.391 12.148 -14.359 1 95.62 120 GLN B O 1
ATOM 3946 N N . LEU B 1 121 ? 17.469 10.594 -13.203 1 94.62 121 LEU B N 1
ATOM 3947 C CA . LEU B 1 121 ? 17 9.523 -14.086 1 94.62 121 LEU B CA 1
ATOM 3948 C C . LEU B 1 121 ? 15.477 9.391 -14.008 1 94.62 121 LEU B C 1
ATOM 3950 O O . LEU B 1 121 ? 14.812 9.227 -15.031 1 94.62 121 LEU B O 1
ATOM 3954 N N . LEU B 1 122 ? 14.938 9.438 -12.859 1 95.5 122 LEU B N 1
ATOM 3955 C CA . LEU B 1 122 ? 13.492 9.391 -12.688 1 95.5 122 LEU B CA 1
ATOM 3956 C C . LEU B 1 122 ? 12.812 10.531 -13.438 1 95.5 122 LEU B C 1
ATOM 3958 O O . LEU B 1 122 ? 11.875 10.305 -14.203 1 95.5 122 LEU B O 1
ATOM 3962 N N . ILE B 1 123 ? 13.352 11.719 -13.242 1 95.44 123 ILE B N 1
ATOM 3963 C CA . ILE B 1 123 ? 12.781 12.906 -13.867 1 95.44 123 ILE B CA 1
ATOM 3964 C C . ILE B 1 123 ? 12.82 12.766 -15.383 1 95.44 123 ILE B C 1
ATOM 3966 O O . ILE B 1 123 ? 11.828 13.047 -16.062 1 95.44 123 ILE B O 1
ATOM 3970 N N . SER B 1 124 ? 13.891 12.289 -15.883 1 92.5 124 SER B N 1
ATOM 3971 C CA . SER B 1 124 ? 14.055 12.125 -17.328 1 92.5 124 SER B CA 1
ATOM 3972 C C . SER B 1 124 ? 13.133 11.047 -17.875 1 92.5 124 SER B C 1
ATOM 3974 O O . SER B 1 124 ? 12.562 11.195 -18.953 1 92.5 124 SER B O 1
ATOM 3976 N N . THR B 1 125 ? 13 10 -17.156 1 89.94 125 THR B N 1
ATOM 3977 C CA . THR B 1 125 ? 12.203 8.867 -17.594 1 89.94 125 THR B CA 1
ATOM 3978 C C . THR B 1 125 ? 10.727 9.242 -17.688 1 89.94 125 THR B C 1
ATOM 3980 O O . THR B 1 125 ? 10.055 8.883 -18.656 1 89.94 125 THR B O 1
ATOM 3983 N N . ILE B 1 126 ? 10.2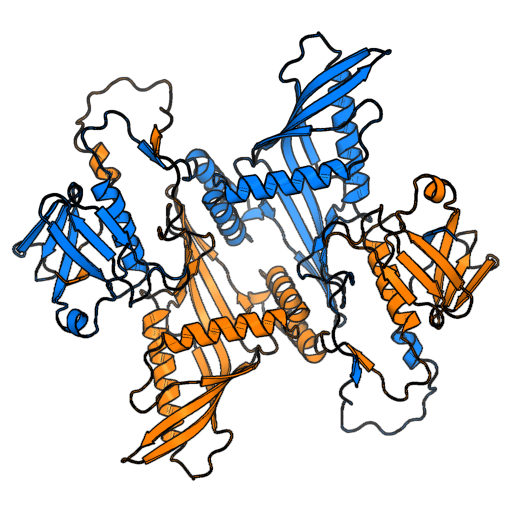27 9.93 -16.734 1 90.06 126 ILE B N 1
ATOM 3984 C CA . ILE B 1 126 ? 8.805 10.227 -16.688 1 90.06 126 ILE B CA 1
ATOM 3985 C C . ILE B 1 126 ? 8.461 11.266 -17.766 1 90.06 126 ILE B C 1
ATOM 3987 O O . ILE B 1 126 ? 7.293 11.453 -18.109 1 90.06 126 ILE B O 1
ATOM 3991 N N . GLN B 1 127 ? 9.438 12 -18.172 1 86.69 127 GLN B N 1
ATOM 3992 C CA . GLN B 1 127 ? 9.203 13.016 -19.203 1 86.69 127 GLN B CA 1
ATOM 3993 C C . GLN B 1 127 ? 9.328 12.422 -20.609 1 86.69 127 GLN B C 1
ATOM 3995 O O . GLN B 1 127 ? 9.141 13.125 -21.594 1 86.69 127 GLN B O 1
ATOM 4000 N N . GLN B 1 128 ? 9.703 11.258 -20.547 1 78.19 128 GLN B N 1
ATOM 4001 C CA . GLN B 1 128 ? 9.914 10.617 -21.844 1 78.19 128 GLN B CA 1
ATOM 4002 C C . GLN B 1 128 ? 8.633 10.625 -22.672 1 78.19 128 GLN B C 1
ATOM 4004 O O . GLN B 1 128 ? 7.621 11.188 -22.266 1 78.19 128 GLN B O 1
ATOM 4009 N N . ASP B 1 129 ? 8.383 9.727 -23.625 1 67.69 129 ASP B N 1
ATOM 4010 C CA . ASP B 1 129 ? 7.465 9.711 -24.766 1 67.69 129 ASP B CA 1
ATOM 4011 C C . ASP B 1 129 ? 6.012 9.68 -24.297 1 67.69 129 ASP B C 1
ATOM 4013 O O . ASP B 1 129 ? 5.742 9.68 -23.094 1 67.69 129 ASP B O 1
ATOM 4017 N N . ALA B 1 130 ? 5.145 9.703 -25.281 1 68.56 130 ALA B N 1
ATOM 4018 C CA . ALA B 1 130 ? 3.691 9.836 -25.172 1 68.56 130 ALA B CA 1
ATOM 4019 C C . ALA B 1 130 ? 3.1 8.758 -24.281 1 68.56 130 ALA B C 1
ATOM 4021 O O . ALA B 1 130 ? 2.166 9.016 -23.516 1 68.56 130 ALA B O 1
ATOM 4022 N N . ASP B 1 131 ? 3.764 7.676 -24.219 1 71.44 131 ASP B N 1
ATOM 4023 C CA . ASP B 1 131 ? 3.213 6.555 -23.469 1 71.44 131 ASP B CA 1
ATOM 4024 C C . ASP B 1 131 ? 3.277 6.824 -21.969 1 71.44 131 ASP B C 1
ATOM 4026 O O . ASP B 1 131 ? 2.439 6.332 -21.203 1 71.44 131 ASP B O 1
ATOM 4030 N N . TYR B 1 132 ? 4.145 7.648 -21.625 1 73 132 TYR B N 1
ATOM 4031 C CA . TYR B 1 132 ? 4.359 7.902 -20.219 1 73 132 TYR B CA 1
ATOM 4032 C C . TYR B 1 132 ? 3.479 9.047 -19.734 1 73 132 TYR B C 1
ATOM 4034 O O . TYR B 1 132 ? 3.244 9.195 -18.531 1 73 132 TYR B O 1
ATOM 4042 N N . ARG B 1 133 ? 2.971 9.727 -20.578 1 78.25 133 ARG B N 1
ATOM 4043 C CA . ARG B 1 133 ? 2.283 10.953 -20.219 1 78.25 133 ARG B CA 1
ATOM 4044 C C . ARG B 1 133 ? 1.008 10.656 -19.438 1 78.25 133 ARG B C 1
ATOM 4046 O O . ARG B 1 133 ? 0.699 11.344 -18.453 1 78.25 133 ARG B O 1
ATOM 4053 N N . GLN B 1 134 ? 0.384 9.586 -19.828 1 83.56 134 GLN B N 1
ATOM 4054 C CA . GLN B 1 134 ? -0.893 9.25 -19.203 1 83.56 134 GLN B CA 1
ATOM 4055 C C . GLN B 1 134 ? -0.702 8.836 -17.75 1 83.56 134 GLN B C 1
ATOM 4057 O O . GLN B 1 134 ? -1.566 9.086 -16.906 1 83.56 134 GLN B O 1
ATOM 4062 N N . VAL B 1 135 ? 0.447 8.25 -17.5 1 91 135 VAL B N 1
ATOM 4063 C CA . VAL B 1 135 ? 0.665 7.734 -16.156 1 91 135 VAL B CA 1
ATOM 4064 C C . VAL B 1 135 ? 1.894 8.398 -15.539 1 91 135 VAL B C 1
ATOM 4066 O O . VAL B 1 135 ? 2.518 7.848 -14.633 1 91 135 VAL B O 1
ATOM 4069 N N . GLN B 1 136 ? 2.213 9.539 -16.031 1 93.69 136 GLN B N 1
ATOM 4070 C CA . GLN B 1 136 ? 3.367 10.281 -15.539 1 93.69 136 GLN B CA 1
ATOM 4071 C C . GLN B 1 136 ? 3.277 10.492 -14.031 1 93.69 136 GLN B C 1
ATOM 4073 O O . GLN B 1 136 ? 4.262 10.312 -13.312 1 93.69 136 GLN B O 1
ATOM 4078 N N . TRP B 1 137 ? 2.104 10.906 -13.594 1 95.06 137 TRP B N 1
ATOM 4079 C CA . TRP B 1 137 ? 1.887 11.172 -12.172 1 95.06 137 TRP B CA 1
ATOM 4080 C C . TRP B 1 137 ? 2.125 9.922 -11.344 1 95.06 137 TRP B C 1
ATOM 4082 O O . TRP B 1 137 ? 2.771 9.977 -10.289 1 95.06 137 TRP B O 1
ATOM 4092 N N . LEU B 1 138 ? 1.655 8.836 -11.836 1 95.31 138 LEU B N 1
ATOM 4093 C CA . LEU B 1 138 ? 1.77 7.582 -11.102 1 95.31 138 LEU B CA 1
ATOM 4094 C C . LEU B 1 138 ? 3.225 7.137 -11.008 1 95.31 138 LEU B C 1
ATOM 4096 O O . LEU B 1 138 ? 3.709 6.797 -9.93 1 95.31 138 LEU B O 1
ATOM 4100 N N . ASN B 1 139 ? 3.896 7.129 -12.109 1 95.31 139 ASN B N 1
ATOM 4101 C CA . ASN B 1 139 ? 5.293 6.711 -12.141 1 95.31 139 ASN B CA 1
ATOM 4102 C C . ASN B 1 139 ? 6.176 7.648 -11.32 1 95.31 139 ASN B C 1
ATOM 4104 O O . ASN B 1 139 ? 7.148 7.207 -10.703 1 95.31 139 ASN B O 1
ATOM 4108 N N . ALA B 1 140 ? 5.828 8.93 -11.312 1 97 140 ALA B N 1
ATOM 4109 C CA . ALA B 1 140 ? 6.559 9.898 -10.5 1 97 140 ALA B CA 1
ATOM 4110 C C . ALA B 1 140 ? 6.398 9.602 -9.016 1 97 140 ALA B C 1
ATOM 4112 O O . ALA B 1 140 ? 7.383 9.562 -8.273 1 97 140 ALA B O 1
ATOM 4113 N N . ILE B 1 141 ? 5.176 9.344 -8.656 1 97.56 141 ILE B N 1
ATOM 4114 C CA . ILE B 1 141 ? 4.875 9.125 -7.246 1 97.56 141 ILE B CA 1
ATOM 4115 C C . ILE B 1 141 ? 5.52 7.816 -6.781 1 97.56 141 ILE B C 1
ATOM 4117 O O . ILE B 1 141 ? 6.207 7.789 -5.758 1 97.56 141 ILE B O 1
ATOM 4121 N N . VAL B 1 142 ? 5.383 6.777 -7.527 1 96.75 142 VAL B N 1
ATOM 4122 C CA . VAL B 1 142 ? 5.898 5.465 -7.145 1 96.75 142 VAL B CA 1
ATOM 4123 C C . VAL B 1 142 ? 7.422 5.484 -7.164 1 96.75 142 VAL B C 1
ATOM 4125 O O . VAL B 1 142 ? 8.07 4.953 -6.262 1 96.75 142 VAL B O 1
ATOM 4128 N N . GLY B 1 143 ? 7.961 6.066 -8.195 1 97.12 143 GLY B N 1
ATOM 4129 C CA . GLY B 1 143 ? 9.406 6.195 -8.273 1 97.12 143 GLY B CA 1
ATOM 4130 C C . GLY B 1 143 ? 9.992 6.992 -7.121 1 97.12 143 GLY B C 1
ATOM 4131 O O . GLY B 1 143 ? 11.008 6.602 -6.539 1 97.12 143 GLY B O 1
ATOM 4132 N N . ARG B 1 144 ? 9.336 8.07 -6.777 1 97.81 144 ARG B N 1
ATOM 4133 C CA . ARG B 1 144 ? 9.805 8.914 -5.688 1 97.81 144 ARG B CA 1
ATOM 4134 C C . ARG B 1 144 ? 9.68 8.203 -4.344 1 97.81 144 ARG B C 1
ATOM 4136 O O . ARG B 1 144 ? 10.547 8.352 -3.477 1 97.81 144 ARG B O 1
ATOM 4143 N N . PHE B 1 145 ? 8.617 7.465 -4.219 1 97.31 145 PHE B N 1
ATOM 4144 C CA . PHE B 1 145 ? 8.445 6.637 -3.031 1 97.31 145 PHE B CA 1
ATOM 4145 C C . PHE B 1 145 ? 9.594 5.648 -2.891 1 97.31 145 PHE B C 1
ATOM 4147 O O . PHE B 1 145 ? 10.156 5.492 -1.804 1 97.31 145 PHE B O 1
ATOM 4154 N N . PHE B 1 146 ? 9.953 5.09 -3.941 1 97 146 PHE B N 1
ATOM 4155 C CA . PHE B 1 146 ? 11.031 4.105 -3.953 1 97 146 PHE B CA 1
ATOM 4156 C C . PHE B 1 146 ? 12.352 4.75 -3.561 1 97 146 PHE B C 1
ATOM 4158 O O . PHE B 1 146 ? 13.07 4.234 -2.695 1 97 146 PHE B O 1
ATOM 4165 N N . LEU B 1 147 ? 12.633 5.871 -4.133 1 97.38 147 LEU B N 1
ATOM 4166 C CA . LEU B 1 147 ? 13.906 6.547 -3.896 1 97.38 147 LEU B CA 1
ATOM 4167 C C . LEU B 1 147 ? 14.008 7.016 -2.449 1 97.38 147 LEU B C 1
ATOM 4169 O O . LEU B 1 147 ? 15.117 7.215 -1.938 1 97.38 147 LEU B O 1
ATOM 4173 N N . SER B 1 148 ? 12.852 7.156 -1.785 1 96.62 148 SER B N 1
ATOM 4174 C CA . SER B 1 148 ? 12.867 7.582 -0.39 1 96.62 148 SER B CA 1
ATOM 4175 C C . SER B 1 148 ? 13.375 6.473 0.523 1 96.62 148 SER B C 1
ATOM 4177 O O . SER B 1 148 ? 13.891 6.738 1.607 1 96.62 148 SER B O 1
ATOM 4179 N N . MET B 1 149 ? 13.312 5.25 0.017 1 96.38 149 MET B N 1
ATOM 4180 C CA . MET B 1 149 ? 13.5 4.172 0.983 1 96.38 149 MET B CA 1
ATOM 4181 C C . MET B 1 149 ? 14.547 3.176 0.49 1 96.38 149 MET B C 1
ATOM 4183 O O . MET B 1 149 ? 15.016 2.332 1.255 1 96.38 149 MET B O 1
ATOM 4187 N N . TYR B 1 150 ? 14.992 3.201 -0.733 1 95.31 150 TYR B N 1
ATOM 4188 C CA . TYR B 1 150 ? 15.734 2.107 -1.355 1 95.31 150 TYR B CA 1
ATOM 4189 C C . TYR B 1 150 ? 17.109 1.947 -0.724 1 95.31 150 TYR B C 1
ATOM 4191 O O . TYR B 1 150 ? 17.75 0.91 -0.885 1 95.31 150 TYR B O 1
ATOM 4199 N N . LYS B 1 151 ? 17.547 2.92 0.111 1 95.06 151 LYS B N 1
ATOM 4200 C CA . LYS B 1 151 ? 18.844 2.836 0.766 1 95.06 151 LYS B CA 1
ATOM 4201 C C . LYS B 1 151 ? 18.703 2.551 2.258 1 95.06 151 LYS B C 1
ATOM 4203 O O . LYS B 1 151 ? 19.688 2.562 3 1 95.06 151 LYS B O 1
ATOM 4208 N N . THR B 1 152 ? 17.531 2.318 2.695 1 95 152 THR B N 1
ATOM 4209 C CA . THR B 1 152 ? 17.297 2.061 4.109 1 95 152 THR B CA 1
ATOM 4210 C C . THR B 1 152 ? 17.516 0.587 4.438 1 95 152 THR B C 1
ATOM 4212 O O . THR B 1 152 ? 17.344 -0.28 3.58 1 95 152 THR B O 1
ATOM 4215 N N . LYS B 1 153 ? 17.828 0.376 5.648 1 92.44 153 LYS B N 1
ATOM 4216 C CA . LYS B 1 153 ? 18.094 -0.982 6.117 1 92.44 153 LYS B CA 1
ATOM 4217 C C . LYS B 1 153 ? 16.828 -1.837 6.051 1 92.44 153 LYS B C 1
ATOM 4219 O O . LYS B 1 153 ? 16.891 -3.006 5.664 1 92.44 153 LYS B O 1
ATOM 4224 N N . LEU B 1 154 ? 15.758 -1.273 6.359 1 91.81 154 LEU B N 1
ATOM 4225 C CA . LEU B 1 154 ? 14.484 -1.992 6.398 1 91.81 154 LEU B CA 1
ATOM 4226 C C . LEU B 1 154 ? 14.148 -2.57 5.027 1 91.81 154 LEU B C 1
ATOM 4228 O O . LEU B 1 154 ? 13.789 -3.746 4.918 1 91.81 154 LEU B O 1
ATOM 4232 N N . ILE B 1 155 ? 14.219 -1.822 3.992 1 92.88 155 ILE B N 1
ATOM 4233 C CA . ILE B 1 155 ? 13.875 -2.279 2.652 1 92.88 155 ILE B CA 1
ATOM 4234 C C . ILE B 1 155 ? 14.891 -3.311 2.176 1 92.88 155 ILE B C 1
ATOM 4236 O O . ILE B 1 155 ? 14.539 -4.285 1.51 1 92.88 155 ILE B O 1
ATOM 4240 N N . HIS B 1 156 ? 16.141 -3.146 2.504 1 92.81 156 HIS B N 1
ATOM 4241 C CA . HIS B 1 156 ? 17.172 -4.102 2.121 1 92.81 156 HIS B CA 1
ATOM 4242 C C . HIS B 1 156 ? 16.922 -5.469 2.748 1 92.81 156 HIS B C 1
ATOM 4244 O O . HIS B 1 156 ? 17 -6.496 2.066 1 92.81 156 HIS B O 1
ATOM 4250 N N . GLU B 1 157 ? 16.609 -5.402 3.998 1 91.94 157 GLU B N 1
ATOM 4251 C CA . GLU B 1 157 ? 16.328 -6.652 4.691 1 91.94 157 GLU B CA 1
ATOM 4252 C C . GLU B 1 157 ? 15.078 -7.324 4.109 1 91.94 157 GLU B C 1
ATOM 4254 O O . GLU B 1 157 ? 15.062 -8.539 3.908 1 91.94 157 GLU B O 1
ATOM 4259 N N . TYR B 1 158 ? 14.141 -6.594 3.85 1 90.94 158 TYR B N 1
ATOM 4260 C CA . TYR B 1 158 ? 12.898 -7.102 3.279 1 90.94 158 TYR B CA 1
ATOM 4261 C C . TYR B 1 158 ? 13.156 -7.77 1.932 1 90.94 158 TYR B C 1
ATOM 4263 O O . TYR B 1 158 ? 12.719 -8.898 1.699 1 90.94 158 TYR B O 1
ATOM 4271 N N . VAL B 1 159 ? 13.844 -7.105 1.052 1 91.62 159 VAL B N 1
ATOM 4272 C CA . VAL B 1 159 ? 14.109 -7.602 -0.295 1 91.62 159 VAL B CA 1
ATOM 4273 C C . VAL B 1 159 ? 15.016 -8.828 -0.226 1 91.62 159 VAL B C 1
ATOM 4275 O O . VAL B 1 159 ? 14.797 -9.812 -0.942 1 91.62 159 VAL B O 1
ATOM 4278 N N . GLN B 1 160 ? 15.992 -8.797 0.607 1 90.56 160 GLN B N 1
ATOM 4279 C CA . GLN B 1 160 ? 16.875 -9.945 0.786 1 90.56 160 GLN B CA 1
ATOM 4280 C C . GLN B 1 160 ? 16.094 -11.18 1.215 1 90.56 160 GLN B C 1
ATOM 4282 O O . GLN B 1 160 ? 16.297 -12.273 0.686 1 90.56 160 GLN B O 1
ATOM 4287 N N . ASP B 1 161 ? 15.219 -10.969 2.139 1 87.5 161 ASP B N 1
ATOM 4288 C CA . ASP B 1 161 ? 14.391 -12.07 2.615 1 87.5 161 ASP B CA 1
ATOM 4289 C C . ASP B 1 161 ? 13.5 -12.609 1.497 1 87.5 161 ASP B C 1
ATOM 4291 O O . ASP B 1 161 ? 13.398 -13.828 1.313 1 87.5 161 ASP B O 1
ATOM 4295 N N . LYS B 1 162 ? 12.938 -11.758 0.77 1 84.5 162 LYS B N 1
ATOM 4296 C CA . LYS B 1 162 ? 12.047 -12.148 -0.323 1 84.5 162 LYS B CA 1
ATOM 4297 C C . LYS B 1 162 ? 12.805 -12.922 -1.396 1 84.5 162 LYS B C 1
ATOM 4299 O O . LYS B 1 162 ? 12.32 -13.953 -1.879 1 84.5 162 LYS B O 1
ATOM 4304 N N . VAL B 1 163 ? 13.938 -12.477 -1.769 1 87.31 163 VAL B N 1
ATOM 4305 C CA . VAL B 1 163 ? 14.758 -13.109 -2.795 1 87.31 163 VAL B CA 1
ATOM 4306 C C . VAL B 1 163 ? 15.211 -14.484 -2.314 1 87.31 163 VAL B C 1
ATOM 4308 O O . VAL B 1 163 ? 15.188 -15.453 -3.076 1 87.31 163 VAL B O 1
ATOM 4311 N N . SER B 1 164 ? 15.625 -14.555 -1.088 1 85.31 164 SER B N 1
ATOM 4312 C CA . SER B 1 164 ? 16.078 -15.82 -0.518 1 85.31 164 SER B CA 1
ATOM 4313 C C . SER B 1 164 ? 14.977 -16.875 -0.568 1 85.31 164 SER B C 1
ATOM 4315 O O . SER B 1 164 ? 15.227 -18.016 -0.949 1 85.31 164 SER B O 1
ATOM 4317 N N . LYS B 1 165 ? 13.812 -16.5 -0.273 1 77.06 165 LYS B N 1
ATOM 4318 C CA . LYS B 1 165 ? 12.68 -17.406 -0.275 1 77.06 165 LYS B CA 1
ATOM 4319 C C . LYS B 1 165 ? 12.328 -17.859 -1.694 1 77.06 165 LYS B C 1
ATOM 4321 O O . LYS B 1 165 ? 12.039 -19.031 -1.929 1 77.06 165 LYS B O 1
ATOM 4326 N N . LYS B 1 166 ? 12.453 -16.938 -2.627 1 76.44 166 LYS B N 1
ATOM 4327 C CA . LYS B 1 166 ? 12.109 -17.25 -4.012 1 76.44 166 LYS B CA 1
ATOM 4328 C C . LYS B 1 166 ? 13.148 -18.188 -4.633 1 76.44 166 LYS B C 1
ATOM 4330 O O . LYS B 1 166 ? 12.805 -19.078 -5.414 1 76.44 166 LYS B O 1
ATOM 4335 N N . ILE B 1 167 ? 14.391 -18 -4.324 1 79.44 167 ILE B N 1
ATOM 4336 C CA . ILE B 1 167 ? 15.461 -18.812 -4.891 1 79.44 167 ILE B CA 1
ATOM 4337 C C . ILE B 1 167 ? 15.359 -20.25 -4.367 1 79.44 167 ILE B C 1
ATOM 4339 O O . ILE B 1 167 ? 15.625 -21.203 -5.102 1 79.44 167 ILE B O 1
ATOM 4343 N N . LYS B 1 168 ? 14.969 -20.359 -3.201 1 73.75 168 LYS B N 1
ATOM 4344 C CA . LYS B 1 168 ? 14.82 -21.688 -2.613 1 73.75 168 LYS B CA 1
ATOM 4345 C C . LYS B 1 168 ? 13.719 -22.484 -3.311 1 73.75 168 LYS B C 1
ATOM 4347 O O . LYS B 1 168 ? 13.773 -23.703 -3.381 1 73.75 168 LYS B O 1
ATOM 4352 N N . LYS B 1 169 ? 12.883 -21.766 -3.904 1 68 169 LYS B N 1
ATOM 4353 C CA . LYS B 1 169 ? 11.742 -22.391 -4.574 1 68 169 LYS B CA 1
ATOM 4354 C C . LYS B 1 169 ? 12.078 -22.734 -6.023 1 68 169 LYS B C 1
ATOM 4356 O O . LYS B 1 169 ? 11.391 -23.531 -6.648 1 68 169 LYS B O 1
ATOM 4361 N N . ALA B 1 170 ? 13.141 -22.078 -6.484 1 70.25 170 ALA B N 1
ATOM 4362 C CA . ALA B 1 170 ? 13.477 -22.25 -7.895 1 70.25 170 ALA B CA 1
ATOM 4363 C C . ALA B 1 170 ? 14.242 -23.547 -8.125 1 70.25 170 ALA B C 1
ATOM 4365 O O . ALA B 1 170 ? 15.055 -23.953 -7.293 1 70.25 170 ALA B O 1
ATOM 4366 N N . ASN B 1 171 ? 13.773 -24.359 -9.062 1 69.19 171 ASN B N 1
ATOM 4367 C CA . ASN B 1 171 ? 14.523 -25.547 -9.484 1 69.19 171 ASN B CA 1
ATOM 4368 C C . ASN B 1 171 ? 15.828 -25.156 -10.18 1 69.19 171 ASN B C 1
ATOM 4370 O O . ASN B 1 171 ? 15.82 -24.734 -11.336 1 69.19 171 ASN B O 1
ATOM 4374 N N . LEU B 1 172 ? 16.859 -25.188 -9.461 1 73.12 172 LEU B N 1
ATOM 4375 C CA . LEU B 1 172 ? 18.141 -24.781 -10 1 73.12 172 LEU B CA 1
ATOM 4376 C C . LEU B 1 172 ? 18.75 -25.906 -10.836 1 73.12 172 LEU B C 1
ATOM 4378 O O . LEU B 1 172 ? 18.422 -27.078 -10.641 1 73.12 172 LEU B O 1
ATOM 4382 N N . PRO B 1 173 ? 19.562 -25.422 -11.836 1 71 173 PRO B N 1
ATOM 4383 C CA . PRO B 1 173 ? 20.234 -26.453 -12.625 1 71 173 PRO B CA 1
ATOM 4384 C C . PRO B 1 173 ? 20.969 -27.469 -11.758 1 71 173 PRO B C 1
ATOM 4386 O O . PRO B 1 173 ? 21.5 -27.109 -10.703 1 71 173 PRO B O 1
ATOM 4389 N N . GLY B 1 174 ? 20.906 -28.672 -12.25 1 72.38 174 GLY B N 1
ATOM 4390 C CA . GLY B 1 174 ? 21.516 -29.781 -11.516 1 72.38 174 GLY B CA 1
ATOM 4391 C C . GLY B 1 174 ? 22.984 -29.562 -11.234 1 72.38 174 GLY B C 1
ATOM 4392 O O . GLY B 1 174 ? 23.516 -30.109 -10.266 1 72.38 174 GLY B O 1
ATOM 4393 N N . LEU B 1 175 ? 23.562 -28.781 -12.055 1 75.5 175 LEU B N 1
ATOM 4394 C CA . LEU B 1 175 ? 25 -28.578 -11.875 1 75.5 175 LEU B CA 1
ATOM 4395 C C . LEU B 1 175 ? 25.281 -27.641 -10.703 1 75.5 175 LEU B C 1
ATOM 4397 O O . LEU B 1 175 ? 26.406 -27.609 -10.195 1 75.5 175 LEU B O 1
ATOM 4401 N N . LEU B 1 176 ? 24.25 -26.984 -10.273 1 77.19 176 LEU B N 1
ATOM 4402 C CA . LEU B 1 176 ? 24.453 -26.031 -9.203 1 77.19 176 LEU B CA 1
ATOM 4403 C C . LEU B 1 176 ? 24.016 -26.609 -7.859 1 77.19 176 LEU B C 1
ATOM 4405 O O . LEU B 1 176 ? 23.016 -27.312 -7.781 1 77.19 176 LEU B O 1
ATOM 4409 N N . GLY B 1 177 ? 24.891 -26.406 -6.949 1 78.38 177 GLY B N 1
ATOM 4410 C CA . GLY B 1 177 ? 24.531 -26.781 -5.59 1 78.38 177 GLY B CA 1
ATOM 4411 C C . GLY B 1 177 ? 23.578 -25.797 -4.926 1 78.38 177 GLY B C 1
ATOM 4412 O O . GLY B 1 177 ? 22.812 -25.109 -5.605 1 78.38 177 GLY B O 1
ATOM 4413 N N . GLU B 1 178 ? 23.625 -25.844 -3.598 1 82.5 178 GLU B N 1
ATOM 4414 C CA . GLU B 1 178 ? 22.812 -24.922 -2.803 1 82.5 178 GLU B CA 1
ATOM 4415 C C . GLU B 1 178 ? 23.234 -23.484 -3.029 1 82.5 178 GLU B C 1
ATOM 4417 O O . GLU B 1 178 ? 24.438 -23.172 -3.1 1 82.5 178 GLU B O 1
ATOM 4422 N N . VAL B 1 179 ? 22.312 -22.719 -3.154 1 85.88 179 VAL B N 1
ATOM 4423 C CA . VAL B 1 179 ? 22.578 -21.312 -3.459 1 85.88 179 VAL B CA 1
ATOM 4424 C C . VAL B 1 179 ? 22.469 -20.469 -2.188 1 85.88 179 VAL B C 1
ATOM 4426 O O . VAL B 1 179 ? 21.484 -20.578 -1.456 1 85.88 179 VAL B O 1
ATOM 4429 N N . HIS B 1 180 ? 23.516 -19.734 -1.924 1 88.56 180 HIS B N 1
ATOM 4430 C CA . HIS B 1 180 ? 23.516 -18.797 -0.814 1 88.56 180 HIS B CA 1
ATOM 4431 C C . HIS B 1 180 ? 23.641 -17.359 -1.314 1 88.56 180 HIS B C 1
ATOM 4433 O O . HIS B 1 180 ? 24.5 -17.062 -2.146 1 88.56 180 HIS B O 1
ATOM 4439 N N . ILE B 1 181 ? 22.812 -16.562 -0.72 1 91 181 ILE B N 1
ATOM 4440 C CA . ILE B 1 181 ? 22.828 -15.156 -1.132 1 91 181 ILE B CA 1
ATOM 4441 C C . ILE B 1 181 ? 23.875 -14.398 -0.326 1 91 181 ILE B C 1
ATOM 4443 O O . ILE B 1 181 ? 23.859 -14.422 0.907 1 91 181 ILE B O 1
ATOM 4447 N N . GLN B 1 182 ? 24.75 -13.734 -0.985 1 91.19 182 GLN B N 1
ATOM 4448 C CA . GLN B 1 182 ? 25.781 -12.945 -0.329 1 91.19 182 GLN B CA 1
ATOM 4449 C C . GLN B 1 182 ? 25.328 -11.5 -0.143 1 91.19 182 GLN B C 1
ATOM 4451 O O . GLN B 1 182 ? 25.531 -10.914 0.924 1 91.19 182 GLN B O 1
ATOM 4456 N N . SER B 1 183 ? 24.781 -10.977 -1.151 1 92.06 183 SER B N 1
ATOM 4457 C CA . SER B 1 183 ? 24.328 -9.594 -1.08 1 92.06 183 SER B CA 1
ATOM 4458 C C . SER B 1 183 ? 23.266 -9.305 -2.137 1 92.06 183 SER B C 1
ATOM 4460 O O . SER B 1 183 ? 23.188 -10.008 -3.146 1 92.06 183 SER B O 1
ATOM 4462 N N . VAL B 1 184 ? 22.484 -8.352 -1.79 1 94.38 184 VAL B N 1
ATOM 4463 C CA . VAL B 1 184 ? 21.453 -7.898 -2.711 1 94.38 184 VAL B CA 1
ATOM 4464 C C . VAL B 1 184 ? 21.547 -6.383 -2.889 1 94.38 184 VAL B C 1
ATOM 4466 O O . VAL B 1 184 ? 21.656 -5.641 -1.909 1 94.38 184 VAL B O 1
ATOM 4469 N N . ASP B 1 185 ? 21.625 -5.961 -4.121 1 94.94 185 ASP B N 1
ATOM 4470 C CA . ASP B 1 185 ? 21.516 -4.551 -4.484 1 94.94 185 ASP B CA 1
ATOM 4471 C C . ASP B 1 185 ? 20.172 -4.25 -5.148 1 94.94 185 ASP B C 1
ATOM 4473 O O . ASP B 1 185 ? 19.906 -4.727 -6.254 1 94.94 185 ASP B O 1
ATOM 4477 N N . ILE B 1 186 ? 19.391 -3.418 -4.555 1 94.56 186 ILE B N 1
ATOM 4478 C CA . ILE B 1 186 ? 18.016 -3.188 -4.957 1 94.56 186 ILE B CA 1
ATOM 4479 C C . ILE B 1 186 ? 17.969 -2.367 -6.246 1 94.56 186 ILE B C 1
ATOM 4481 O O . ILE B 1 186 ? 16.969 -2.354 -6.953 1 94.56 186 ILE B O 1
ATOM 4485 N N . GLY B 1 187 ? 19.031 -1.75 -6.574 1 94.62 187 GLY B N 1
ATOM 4486 C CA . GLY B 1 187 ? 19.078 -0.962 -7.797 1 94.62 187 GLY B CA 1
ATOM 4487 C C . GLY B 1 187 ? 18.656 0.479 -7.594 1 94.62 187 GLY B C 1
ATOM 4488 O O . GLY B 1 187 ? 18.406 0.908 -6.465 1 94.62 187 GLY B O 1
ATOM 4489 N N . HIS B 1 188 ? 18.547 1.253 -8.742 1 94.19 188 HIS B N 1
ATOM 4490 C CA . HIS B 1 188 ? 18.359 2.693 -8.609 1 94.19 188 HIS B CA 1
ATOM 4491 C C . HIS B 1 188 ? 16.969 3.113 -9.07 1 94.19 188 HIS B C 1
ATOM 4493 O O . HIS B 1 188 ? 16.656 4.305 -9.117 1 94.19 188 HIS B O 1
ATOM 4499 N N . SER B 1 189 ? 16.172 2.039 -9.43 1 93.62 189 SER B N 1
ATOM 4500 C CA . SER B 1 189 ? 14.844 2.402 -9.906 1 93.62 189 SER B CA 1
ATOM 4501 C C . SER B 1 189 ? 13.867 1.235 -9.766 1 93.62 189 SER B C 1
ATOM 4503 O O . SER B 1 189 ? 14.281 0.076 -9.727 1 93.62 189 SER B O 1
ATOM 4505 N N . ILE B 1 190 ? 12.555 1.544 -9.664 1 93.25 190 ILE B N 1
ATOM 4506 C CA . ILE B 1 190 ? 11.477 0.567 -9.742 1 93.25 190 ILE B CA 1
ATOM 4507 C C . ILE B 1 190 ? 10.961 0.482 -11.18 1 93.25 190 ILE B C 1
ATOM 4509 O O . ILE B 1 190 ? 11.242 1.357 -12 1 93.25 190 ILE B O 1
ATOM 4513 N N . PRO B 1 191 ? 10.312 -0.606 -11.469 1 94.25 191 PRO B N 1
ATOM 4514 C CA . PRO B 1 191 ? 9.734 -0.683 -12.812 1 94.25 191 PRO B CA 1
ATOM 4515 C C . PRO B 1 191 ? 8.688 0.397 -13.07 1 94.25 191 PRO B C 1
ATOM 4517 O O . PRO B 1 191 ? 7.949 0.773 -12.156 1 94.25 191 PRO B O 1
ATOM 4520 N N . PHE B 1 192 ? 8.594 0.853 -14.305 1 94.31 192 PHE B N 1
ATOM 4521 C CA . PHE B 1 192 ? 7.598 1.83 -14.727 1 94.31 192 PHE B CA 1
ATOM 4522 C C . PHE B 1 192 ? 6.453 1.148 -15.461 1 94.31 192 PHE B C 1
ATOM 4524 O O . PHE B 1 192 ? 6.676 0.236 -16.266 1 94.31 192 PHE B O 1
ATOM 4531 N N . ILE B 1 193 ? 5.316 1.576 -15.164 1 94.5 193 ILE B N 1
ATOM 4532 C CA . ILE B 1 193 ? 4.117 1.037 -15.797 1 94.5 193 ILE B CA 1
ATOM 4533 C C . ILE B 1 193 ? 3.629 1.994 -16.875 1 94.5 193 ILE B C 1
ATOM 4535 O O . ILE B 1 193 ? 3.596 3.209 -16.672 1 94.5 193 ILE B O 1
ATOM 4539 N N . THR B 1 194 ? 3.256 1.468 -18.062 1 93.69 194 THR B N 1
ATOM 4540 C CA . THR B 1 194 ? 2.727 2.305 -19.141 1 93.69 194 THR B CA 1
ATOM 4541 C C . THR B 1 194 ? 1.504 1.653 -19.781 1 93.69 194 THR B C 1
ATOM 4543 O O . THR B 1 194 ? 1.33 0.436 -19.703 1 93.69 194 THR B O 1
ATOM 4546 N N . GLN B 1 195 ? 0.675 2.426 -20.219 1 93.5 195 GLN B N 1
ATOM 4547 C CA . GLN B 1 195 ? -0.51 2.051 -20.984 1 93.5 195 GLN B CA 1
ATOM 4548 C C . GLN B 1 195 ? -1.396 1.094 -20.188 1 93.5 195 GLN B C 1
ATOM 4550 O O . GLN B 1 195 ? -1.789 0.041 -20.703 1 93.5 195 GLN B O 1
ATOM 4555 N N . PRO B 1 196 ? -1.66 1.447 -18.969 1 95.06 196 PRO B N 1
ATOM 4556 C CA . PRO B 1 196 ? -2.602 0.609 -18.219 1 95.06 196 PRO B CA 1
ATOM 4557 C C . PRO B 1 196 ? -4.02 0.669 -18.781 1 95.06 196 PRO B C 1
ATOM 4559 O O . PRO B 1 196 ? -4.465 1.727 -19.234 1 95.06 196 PRO B O 1
ATOM 4562 N N . LYS B 1 197 ? -4.645 -0.468 -18.812 1 95.19 197 LYS B N 1
ATOM 4563 C CA . LYS B 1 197 ? -5.996 -0.572 -19.359 1 95.19 197 LYS B CA 1
ATOM 4564 C C . LYS B 1 197 ? -6.82 -1.607 -18.594 1 95.19 197 LYS B C 1
ATOM 4566 O O . LYS B 1 197 ? -6.332 -2.703 -18.312 1 95.19 197 LYS B O 1
ATOM 4571 N N . LEU B 1 198 ? -8.008 -1.197 -18.25 1 96.44 198 LEU B N 1
ATOM 4572 C CA . LEU B 1 198 ? -8.953 -2.152 -17.688 1 96.44 198 LEU B CA 1
ATOM 4573 C C . LEU B 1 198 ? -9.594 -3.002 -18.781 1 96.44 198 LEU B C 1
ATOM 4575 O O . LEU B 1 198 ? -10.141 -2.467 -19.75 1 96.44 198 LEU B O 1
ATOM 4579 N N . LEU B 1 199 ? -9.469 -4.266 -18.641 1 97.5 199 LEU B N 1
ATOM 4580 C CA . LEU B 1 199 ? -10.039 -5.16 -19.641 1 97.5 199 LEU B CA 1
ATOM 4581 C C . LEU B 1 199 ? -11.461 -5.566 -19.25 1 97.5 199 LEU B C 1
ATOM 4583 O O . LEU B 1 199 ? -12.352 -5.598 -20.094 1 97.5 199 LEU B O 1
ATOM 4587 N N . SER B 1 200 ? -11.625 -5.891 -17.953 1 97.06 200 SER B N 1
ATOM 4588 C CA . SER B 1 200 ? -12.953 -6.324 -17.547 1 97.06 200 SER B CA 1
ATOM 4589 C C . SER B 1 200 ? -13.094 -6.289 -16.016 1 97.06 200 SER B C 1
ATOM 4591 O O . SER B 1 200 ? -12.102 -6.438 -15.297 1 97.06 200 SER B O 1
ATOM 4593 N N . LEU B 1 201 ? -14.25 -5.984 -15.547 1 97.25 201 LEU B N 1
ATOM 4594 C CA . LEU B 1 201 ? -14.719 -6.105 -14.172 1 97.25 201 LEU B CA 1
ATOM 4595 C C . LEU B 1 201 ? -16.141 -6.66 -14.133 1 97.25 201 LEU B C 1
ATOM 4597 O O . LEU B 1 201 ? -17.078 -5.992 -14.555 1 97.25 201 LEU B O 1
ATOM 4601 N N . THR B 1 202 ? -16.266 -7.914 -13.555 1 96.81 202 THR B N 1
ATOM 4602 C CA . THR B 1 202 ? -17.562 -8.586 -13.602 1 96.81 202 THR B CA 1
ATOM 4603 C C . THR B 1 202 ? -18.281 -8.461 -12.258 1 96.81 202 THR B C 1
ATOM 4605 O O . THR B 1 202 ? -17.656 -8.148 -11.242 1 96.81 202 THR B O 1
ATOM 4608 N N . PRO B 1 203 ? -19.594 -8.672 -12.203 1 95.31 203 PRO B N 1
ATOM 4609 C CA . PRO B 1 203 ? -20.375 -8.602 -10.961 1 95.31 203 PRO B CA 1
ATOM 4610 C C . PRO B 1 203 ? -19.906 -9.625 -9.922 1 95.31 203 PRO B C 1
ATOM 4612 O O . PRO B 1 203 ? -20.109 -9.43 -8.727 1 95.31 203 PRO B O 1
ATOM 4615 N N . GLU B 1 204 ? -19.266 -10.711 -10.391 1 94.56 204 GLU B N 1
ATOM 4616 C CA . GLU B 1 204 ? -18.781 -11.734 -9.477 1 94.56 204 GLU B CA 1
ATOM 4617 C C . GLU B 1 204 ? -17.484 -11.297 -8.812 1 94.56 204 GLU B C 1
ATOM 4619 O O . GLU B 1 204 ? -17.047 -11.906 -7.828 1 94.56 204 GLU B O 1
ATOM 4624 N N . GLY B 1 205 ? -16.797 -10.273 -9.414 1 96.5 205 GLY B N 1
ATOM 4625 C CA . GLY B 1 205 ? -15.594 -9.742 -8.797 1 96.5 205 GLY B CA 1
ATOM 4626 C C . GLY B 1 205 ? -14.328 -10.102 -9.555 1 96.5 205 GLY B C 1
ATOM 4627 O O . GLY B 1 205 ? -13.219 -9.883 -9.062 1 96.5 205 GLY B O 1
ATOM 4628 N N . ASP B 1 206 ? -14.508 -10.672 -10.758 1 97.5 206 ASP B N 1
ATOM 4629 C CA . ASP B 1 206 ? -13.352 -10.938 -11.617 1 97.5 206 ASP B CA 1
ATOM 4630 C C . ASP B 1 206 ? -12.836 -9.656 -12.258 1 97.5 206 ASP B C 1
ATOM 4632 O O . ASP B 1 206 ? -13.578 -8.961 -12.953 1 97.5 206 ASP B O 1
ATOM 4636 N N . LEU B 1 207 ? -11.57 -9.375 -11.977 1 98.56 207 LEU B N 1
ATOM 4637 C CA . LEU B 1 207 ? -10.969 -8.172 -12.539 1 98.56 207 LEU B CA 1
ATOM 4638 C C . LEU B 1 207 ? -9.75 -8.523 -13.391 1 98.56 207 LEU B C 1
ATOM 4640 O O . LEU B 1 207 ? -8.883 -9.281 -12.961 1 98.56 207 LEU B O 1
ATOM 4644 N N . LEU B 1 208 ? -9.711 -8.047 -14.641 1 98.69 208 LEU B N 1
ATOM 4645 C CA . LEU B 1 208 ? -8.578 -8.172 -15.547 1 98.69 208 LEU B CA 1
ATOM 4646 C C . LEU B 1 208 ? -8.102 -6.801 -16.016 1 98.69 208 LEU B C 1
ATOM 4648 O O . LEU B 1 208 ? -8.898 -5.977 -16.453 1 98.69 208 LEU B O 1
ATOM 4652 N N . ALA B 1 209 ? -6.906 -6.527 -15.805 1 98.44 209 ALA B N 1
ATOM 4653 C CA . ALA B 1 209 ? -6.246 -5.328 -16.328 1 98.44 209 ALA B CA 1
ATOM 4654 C C . ALA B 1 209 ? -4.906 -5.676 -16.969 1 98.44 209 ALA B C 1
ATOM 4656 O O . ALA B 1 209 ? -4.328 -6.73 -16.688 1 98.44 209 ALA B O 1
ATOM 4657 N N . GLU B 1 210 ? -4.441 -4.891 -17.875 1 98.31 210 GLU B N 1
ATOM 4658 C CA . GLU B 1 210 ? -3.146 -5.121 -18.516 1 98.31 210 GLU B CA 1
ATOM 4659 C C . GLU B 1 210 ? -2.33 -3.834 -18.578 1 98.31 210 GLU B C 1
ATOM 4661 O O . GLU B 1 210 ? -2.875 -2.738 -18.438 1 98.31 210 GLU B O 1
ATOM 4666 N N . ALA B 1 211 ? -1.072 -3.926 -18.688 1 97.31 211 ALA B N 1
ATOM 4667 C CA . ALA B 1 211 ? -0.142 -2.807 -18.812 1 97.31 211 ALA B CA 1
ATOM 4668 C C . ALA B 1 211 ? 1.219 -3.281 -19.312 1 97.31 211 ALA B C 1
ATOM 4670 O O . ALA B 1 211 ? 1.437 -4.48 -19.5 1 97.31 211 ALA B O 1
ATOM 4671 N N . PHE B 1 212 ? 2.031 -2.359 -19.703 1 96.81 212 PHE B N 1
ATOM 4672 C CA . PHE B 1 212 ? 3.432 -2.629 -20 1 96.81 212 PHE B CA 1
ATOM 4673 C C . PHE B 1 212 ? 4.32 -2.262 -18.812 1 96.81 212 PHE B C 1
ATOM 4675 O O . PHE B 1 212 ? 4.004 -1.345 -18.062 1 96.81 212 PHE B O 1
ATOM 4682 N N . VAL B 1 213 ? 5.344 -3 -18.688 1 96.62 213 VAL B N 1
ATOM 4683 C CA . VAL B 1 213 ? 6.32 -2.691 -17.656 1 96.62 213 VAL B CA 1
ATOM 4684 C C . VAL B 1 213 ? 7.703 -2.506 -18.281 1 96.62 213 VAL B C 1
ATOM 4686 O O . VAL B 1 213 ? 8.07 -3.232 -19.203 1 96.62 213 VAL B O 1
ATOM 4689 N N . ASP B 1 214 ? 8.352 -1.476 -17.891 1 94.88 214 ASP B N 1
ATOM 4690 C CA . ASP B 1 214 ? 9.727 -1.199 -18.297 1 94.88 214 ASP B CA 1
ATOM 4691 C C . ASP B 1 214 ? 10.625 -1.04 -17.062 1 94.88 214 ASP B C 1
ATOM 4693 O O . ASP B 1 214 ? 10.352 -0.222 -16.188 1 94.88 214 ASP B O 1
ATOM 4697 N N . TYR B 1 215 ? 11.656 -1.834 -17.062 1 95.88 215 TYR B N 1
ATOM 4698 C CA . TYR B 1 215 ? 12.578 -1.789 -15.938 1 95.88 215 TYR B CA 1
ATOM 4699 C C . TYR B 1 215 ? 14.016 -1.622 -16.422 1 95.88 215 TYR B C 1
ATOM 4701 O O . TYR B 1 215 ? 14.461 -2.326 -17.328 1 95.88 215 TYR B O 1
ATOM 4709 N N . SER B 1 216 ? 14.773 -0.714 -15.766 1 94 216 SER B N 1
ATOM 4710 C CA . SER B 1 216 ? 16.203 -0.509 -16.016 1 94 216 SER B CA 1
ATOM 4711 C C . SER B 1 216 ? 16.938 -0.134 -14.734 1 94 216 SER B C 1
ATOM 4713 O O . SER B 1 216 ? 17.812 0.726 -14.75 1 94 216 SER B O 1
ATOM 4715 N N . GLY B 1 217 ? 16.594 -0.732 -13.625 1 92.12 217 GLY B N 1
ATOM 4716 C CA . GLY B 1 217 ? 17.094 -0.315 -12.328 1 92.12 217 GLY B CA 1
ATOM 4717 C C . GLY B 1 217 ? 18.375 -1.025 -11.93 1 92.12 217 GLY B C 1
ATOM 4718 O O . GLY B 1 217 ? 19.016 -0.674 -10.93 1 92.12 217 GLY B O 1
ATOM 4719 N N . LEU B 1 218 ? 18.781 -2.082 -12.539 1 94.38 218 LEU B N 1
ATOM 4720 C CA . LEU B 1 218 ? 20.031 -2.809 -12.289 1 94.38 218 LEU B CA 1
ATOM 4721 C C . LEU B 1 218 ? 19.953 -3.557 -10.961 1 94.38 218 LEU B C 1
ATOM 4723 O O . LEU B 1 218 ? 20.875 -3.459 -10.141 1 94.38 218 LEU B O 1
ATOM 4727 N N . PHE B 1 219 ? 18.906 -4.18 -10.75 1 96 219 PHE B N 1
ATOM 4728 C CA . PHE B 1 219 ? 18.797 -5.082 -9.609 1 96 219 PHE B CA 1
ATOM 4729 C C . PHE B 1 219 ? 19.875 -6.16 -9.672 1 96 219 PHE B C 1
ATOM 4731 O O . PHE B 1 219 ? 20.078 -6.781 -10.719 1 96 219 PHE B O 1
ATOM 4738 N N . ARG B 1 220 ? 20.578 -6.406 -8.5 1 96.31 220 ARG B N 1
ATOM 4739 C CA . ARG B 1 220 ? 21.719 -7.32 -8.531 1 96.31 220 ARG B CA 1
ATOM 4740 C C . ARG B 1 220 ? 21.734 -8.227 -7.309 1 96.31 220 ARG B C 1
ATOM 4742 O O . ARG B 1 220 ? 21.531 -7.762 -6.184 1 96.31 220 ARG B O 1
ATOM 4749 N N . VAL B 1 221 ? 21.984 -9.43 -7.574 1 94.44 221 VAL B N 1
ATOM 4750 C CA . VAL B 1 221 ? 22.141 -10.414 -6.508 1 94.44 221 VAL B CA 1
ATOM 4751 C C . VAL B 1 221 ? 23.484 -11.141 -6.664 1 94.44 221 VAL B C 1
ATOM 4753 O O . VAL B 1 221 ? 23.812 -11.602 -7.754 1 94.44 221 VAL B O 1
ATOM 4756 N N . VAL B 1 222 ? 24.219 -11.211 -5.637 1 93.5 222 VAL B N 1
ATOM 4757 C CA . VAL B 1 222 ? 25.438 -12 -5.625 1 93.5 222 VAL B CA 1
ATOM 4758 C C . VAL B 1 222 ? 25.188 -13.328 -4.902 1 93.5 222 VAL B C 1
ATOM 4760 O O . VAL B 1 222 ? 24.797 -13.336 -3.736 1 93.5 222 VAL B O 1
ATOM 4763 N N . ILE B 1 223 ? 25.422 -14.344 -5.598 1 89.81 223 ILE B N 1
ATOM 4764 C CA . ILE B 1 223 ? 25.125 -15.656 -5.039 1 89.81 223 ILE B CA 1
ATOM 4765 C C . ILE B 1 223 ? 26.406 -16.484 -4.941 1 89.81 223 ILE B C 1
ATOM 4767 O O . ILE B 1 223 ? 27.312 -16.328 -5.762 1 89.81 223 ILE B O 1
ATOM 4771 N N . GLN B 1 224 ? 26.438 -17.25 -3.936 1 89.5 224 GLN B N 1
ATOM 4772 C CA . GLN B 1 224 ? 27.5 -18.25 -3.76 1 89.5 224 GLN B CA 1
ATOM 4773 C C . GLN B 1 224 ? 26.938 -19.656 -3.908 1 89.5 224 GLN B C 1
ATOM 4775 O O . GLN B 1 224 ? 25.922 -20 -3.307 1 89.5 224 GLN B O 1
ATOM 4780 N N . THR B 1 225 ? 27.531 -20.375 -4.816 1 86.19 225 THR B N 1
ATOM 4781 C CA . THR B 1 225 ? 27.109 -21.75 -5.047 1 86.19 225 THR B CA 1
ATOM 4782 C C . THR B 1 225 ? 28.297 -22.625 -5.43 1 86.19 225 THR B C 1
ATOM 4784 O O . THR B 1 225 ? 29.406 -22.125 -5.617 1 86.19 225 THR B O 1
ATOM 4787 N N . ASP B 1 226 ? 28 -23.938 -5.367 1 83.25 226 ASP B N 1
ATOM 4788 C CA . ASP B 1 226 ? 28.984 -24.891 -5.832 1 83.25 226 ASP B CA 1
ATOM 4789 C C . ASP B 1 226 ? 28.625 -25.422 -7.223 1 83.25 226 ASP B C 1
ATOM 4791 O O . ASP B 1 226 ? 27.469 -25.703 -7.504 1 83.25 226 ASP B O 1
ATOM 4795 N N . CYS B 1 227 ? 29.531 -25.344 -8.07 1 78.19 227 CYS B N 1
ATOM 4796 C CA . CYS B 1 227 ? 29.344 -25.922 -9.391 1 78.19 227 CYS B CA 1
ATOM 4797 C C . CYS B 1 227 ? 30.047 -27.266 -9.516 1 78.19 227 CYS B C 1
ATOM 4799 O O . CYS B 1 227 ? 31.219 -27.391 -9.164 1 78.19 227 CYS B O 1
ATOM 4801 N N . SER B 1 228 ? 29.156 -28.219 -9.82 1 76.62 228 SER B N 1
ATOM 4802 C CA . SER B 1 228 ? 29.75 -29.547 -10.031 1 76.62 228 SER B CA 1
ATOM 4803 C C . SER B 1 228 ? 30.062 -29.781 -11.5 1 76.62 228 SER B C 1
ATOM 4805 O O . SER B 1 228 ? 29.172 -29.781 -12.344 1 76.62 228 SER B O 1
ATOM 4807 N N . TYR B 1 229 ? 31.312 -29.547 -11.906 1 65.25 229 TYR B N 1
ATOM 4808 C CA . TYR B 1 229 ? 31.75 -29.906 -13.25 1 65.25 229 TYR B CA 1
ATOM 4809 C C . TYR B 1 229 ? 32.75 -31.078 -13.203 1 65.25 229 TYR B C 1
ATOM 4811 O O . TYR B 1 229 ? 33.781 -30.984 -12.57 1 65.25 229 TYR B O 1
ATOM 4819 N N . SER B 1 230 ? 32.531 -32.062 -14.164 1 61.28 230 SER B N 1
ATOM 4820 C CA . SER B 1 230 ? 33.438 -33.188 -14.375 1 61.28 230 SER B CA 1
ATOM 4821 C C . SER B 1 230 ? 34.031 -33.688 -13.062 1 61.28 230 SER B C 1
ATOM 4823 O O . SER B 1 230 ? 35.25 -33.781 -12.938 1 61.28 230 SER B O 1
ATOM 4825 N N . LEU B 1 231 ? 33.312 -33.875 -11.953 1 63.91 231 LEU B N 1
ATOM 4826 C CA . LEU B 1 231 ? 33.656 -34.531 -10.703 1 63.91 231 LEU B CA 1
ATOM 4827 C C . LEU B 1 231 ? 34.25 -33.531 -9.695 1 63.91 231 LEU B C 1
ATOM 4829 O O . LEU B 1 231 ? 34.531 -33.906 -8.555 1 63.91 231 LEU B O 1
ATOM 4833 N N . ILE B 1 232 ? 34.531 -32.375 -10.109 1 66.12 232 ILE B N 1
ATOM 4834 C CA . ILE B 1 232 ? 35.094 -31.391 -9.172 1 66.12 232 ILE B CA 1
ATOM 4835 C C . ILE B 1 232 ? 34.031 -30.391 -8.773 1 66.12 232 ILE B C 1
ATOM 4837 O O . ILE B 1 232 ? 33.281 -29.875 -9.625 1 66.12 232 ILE B O 1
ATOM 4841 N N . ARG B 1 233 ? 34 -30.219 -7.461 1 75.62 233 ARG B N 1
ATOM 4842 C CA . ARG B 1 233 ? 33.125 -29.188 -6.922 1 75.62 233 ARG B CA 1
ATOM 4843 C C . ARG B 1 233 ? 33.906 -27.891 -6.695 1 75.62 233 ARG B C 1
ATOM 4845 O O . ARG B 1 233 ? 34.906 -27.875 -5.973 1 75.62 233 ARG B O 1
ATOM 4852 N N . VAL B 1 234 ? 33.562 -26.875 -7.457 1 77.44 234 VAL B N 1
ATOM 4853 C CA . VAL B 1 234 ? 34.281 -25.609 -7.328 1 77.44 234 VAL B CA 1
ATOM 4854 C C . VAL B 1 234 ? 33.312 -24.547 -6.816 1 77.44 234 VAL B C 1
ATOM 4856 O O . VAL B 1 234 ? 32.219 -24.344 -7.383 1 77.44 234 VAL B O 1
ATOM 4859 N N . PRO B 1 235 ? 33.719 -24 -5.699 1 81.88 235 PRO B N 1
ATOM 4860 C CA . PRO B 1 235 ? 32.906 -22.875 -5.227 1 81.88 235 PRO B CA 1
ATOM 4861 C C . PRO B 1 235 ? 32.875 -21.703 -6.215 1 81.88 235 PRO B C 1
ATOM 4863 O O . PRO B 1 235 ? 33.875 -21.375 -6.809 1 81.88 235 PRO B O 1
ATOM 4866 N N . LEU B 1 236 ? 31.688 -21.25 -6.441 1 83.25 236 LEU B N 1
ATOM 4867 C CA . LEU B 1 236 ? 31.5 -20.188 -7.426 1 83.25 236 LEU B CA 1
ATOM 4868 C C . LEU B 1 236 ? 30.703 -19.031 -6.824 1 83.25 236 LEU B C 1
ATOM 4870 O O . LEU B 1 236 ? 29.734 -19.25 -6.102 1 83.25 236 LEU B O 1
ATOM 4874 N N . ILE B 1 237 ? 31.281 -17.844 -7 1 88.75 237 ILE B N 1
ATOM 4875 C CA . ILE B 1 237 ? 30.531 -16.641 -6.641 1 88.75 237 ILE B CA 1
ATOM 4876 C C . ILE B 1 237 ? 30.141 -15.891 -7.91 1 88.75 237 ILE B C 1
ATOM 4878 O O . ILE B 1 237 ? 30.984 -15.539 -8.727 1 88.75 237 ILE B O 1
ATOM 4882 N N . LEU B 1 238 ? 28.875 -15.727 -8.055 1 89 238 LEU B N 1
ATOM 4883 C CA . LEU B 1 238 ? 28.344 -15.117 -9.266 1 89 238 LEU B CA 1
ATOM 4884 C C . LEU B 1 238 ? 27.562 -13.844 -8.938 1 89 238 LEU B C 1
ATOM 4886 O O . LEU B 1 238 ? 26.828 -13.805 -7.957 1 89 238 LEU B O 1
ATOM 4890 N N . SER B 1 239 ? 27.766 -12.82 -9.719 1 93.25 239 SER B N 1
ATOM 4891 C CA . SER B 1 239 ? 26.938 -11.617 -9.695 1 93.25 239 SER B CA 1
ATOM 4892 C C . SER B 1 239 ? 25.891 -11.648 -10.805 1 93.25 239 SER B C 1
ATOM 4894 O O . SER B 1 239 ? 26.234 -11.695 -11.984 1 93.25 239 SER B O 1
ATOM 4896 N N . VAL B 1 240 ? 24.703 -11.727 -10.406 1 93.25 240 VAL B N 1
ATOM 4897 C CA . VAL B 1 240 ? 23.594 -11.781 -11.352 1 93.25 240 VAL B CA 1
ATOM 4898 C C . VAL B 1 240 ? 22.844 -10.445 -11.359 1 93.25 240 VAL B C 1
ATOM 4900 O O . VAL B 1 240 ? 22.234 -10.07 -10.359 1 93.25 240 VAL B O 1
ATOM 4903 N N . THR B 1 241 ? 22.875 -9.695 -12.508 1 96.5 241 THR B N 1
ATOM 4904 C CA . THR B 1 241 ? 22.297 -8.359 -12.586 1 96.5 241 THR B CA 1
ATOM 4905 C C . THR B 1 241 ? 21.219 -8.305 -13.664 1 96.5 241 THR B C 1
ATOM 4907 O O . THR B 1 241 ? 21.453 -8.734 -14.797 1 96.5 241 THR B O 1
ATOM 4910 N N . LEU B 1 242 ? 20.047 -7.855 -13.289 1 96.38 242 LEU B N 1
ATOM 4911 C CA . LEU B 1 242 ? 19 -7.578 -14.266 1 96.38 242 LEU B CA 1
ATOM 4912 C C . LEU B 1 242 ? 19.125 -6.164 -14.812 1 96.38 242 LEU B C 1
ATOM 4914 O O . LEU B 1 242 ? 18.797 -5.195 -14.125 1 96.38 242 LEU B O 1
ATOM 4918 N N . GLN B 1 243 ? 19.469 -6.066 -16.047 1 96.56 243 GLN B N 1
ATOM 4919 C CA . GLN B 1 243 ? 19.75 -4.762 -16.641 1 96.56 243 GLN B CA 1
ATOM 4920 C C . GLN B 1 243 ? 18.484 -4.121 -17.188 1 96.56 243 GLN B C 1
ATOM 4922 O O . GLN B 1 243 ? 18.281 -2.914 -17.031 1 96.56 243 GLN B O 1
ATOM 4927 N N . GLN B 1 244 ? 17.75 -4.973 -17.812 1 96.69 244 GLN B N 1
ATOM 4928 C CA . GLN B 1 244 ? 16.531 -4.461 -18.438 1 96.69 244 GLN B CA 1
ATOM 4929 C C . GLN B 1 244 ? 15.43 -5.523 -18.453 1 96.69 244 GLN B C 1
ATOM 4931 O O . GLN B 1 244 ? 15.719 -6.719 -18.547 1 96.69 244 GLN B O 1
ATOM 4936 N N . LEU B 1 245 ? 14.219 -5.066 -18.359 1 97.25 245 LEU B N 1
ATOM 4937 C CA . LEU B 1 245 ? 13.031 -5.906 -18.484 1 97.25 245 LEU B CA 1
ATOM 4938 C C . LEU B 1 245 ? 11.883 -5.129 -19.125 1 97.25 245 LEU B C 1
ATOM 4940 O O . LEU B 1 245 ? 11.57 -4.016 -18.688 1 97.25 245 LEU B O 1
ATOM 4944 N N . HIS B 1 246 ? 11.359 -5.641 -20.203 1 97.5 246 HIS B N 1
ATOM 4945 C CA . HIS B 1 246 ? 10.227 -5.027 -20.891 1 97.5 246 HIS B CA 1
ATOM 4946 C C . HIS B 1 246 ? 9.203 -6.078 -21.312 1 97.5 246 HIS B C 1
ATOM 4948 O O . HIS B 1 246 ? 9.57 -7.102 -21.906 1 97.5 246 HIS B O 1
ATOM 4954 N N . GLY B 1 247 ? 7.957 -5.82 -20.953 1 98.12 247 GLY B N 1
ATOM 4955 C CA . GLY B 1 247 ? 6.938 -6.766 -21.375 1 98.12 247 GLY B CA 1
ATOM 4956 C C . GLY B 1 247 ? 5.531 -6.32 -21.016 1 98.12 247 GLY B C 1
ATOM 4957 O O . GLY B 1 247 ? 5.352 -5.41 -20.203 1 98.12 247 GLY B O 1
ATOM 4958 N N . LYS B 1 248 ? 4.613 -6.891 -21.688 1 98.56 248 LYS B N 1
ATOM 4959 C CA . LYS B 1 248 ? 3.197 -6.691 -21.406 1 98.56 248 LYS B CA 1
ATOM 4960 C C . LYS B 1 248 ? 2.68 -7.75 -20.438 1 98.56 248 LYS B C 1
ATOM 4962 O O . LYS B 1 248 ? 2.967 -8.938 -20.594 1 98.56 248 LYS B O 1
ATOM 4967 N N . PHE B 1 249 ? 1.971 -7.289 -19.422 1 98.31 249 PHE B N 1
ATOM 4968 C CA . PHE B 1 249 ? 1.525 -8.266 -18.422 1 98.31 249 PHE B CA 1
ATOM 4969 C C . PHE B 1 249 ? 0.037 -8.102 -18.141 1 98.31 249 PHE B C 1
ATOM 4971 O O . PHE B 1 249 ? -0.547 -7.055 -18.438 1 98.31 249 PHE B O 1
ATOM 4978 N N . LEU B 1 250 ? -0.553 -9.195 -17.672 1 98.75 250 LEU B N 1
ATOM 4979 C CA . LEU B 1 250 ? -1.944 -9.266 -17.234 1 98.75 250 LEU B CA 1
ATOM 4980 C C . LEU B 1 250 ? -2.039 -9.273 -15.719 1 98.75 250 LEU B C 1
ATOM 4982 O O . LEU B 1 250 ? -1.271 -9.977 -15.047 1 98.75 250 LEU B O 1
ATOM 4986 N N . PHE B 1 251 ? -2.834 -8.383 -15.258 1 98.44 251 PHE B N 1
ATOM 4987 C CA . PHE B 1 251 ? -3.176 -8.336 -13.844 1 98.44 251 PHE B CA 1
ATOM 4988 C C . PHE B 1 251 ? -4.57 -8.898 -13.602 1 98.44 251 PHE B C 1
ATOM 4990 O O . PHE B 1 251 ? -5.535 -8.484 -14.25 1 98.44 251 PHE B O 1
ATOM 4997 N N . LYS B 1 252 ? -4.645 -9.82 -12.602 1 98.44 252 LYS B N 1
ATOM 4998 C CA . LYS B 1 252 ? -5.914 -10.508 -12.406 1 98.44 252 LYS B CA 1
ATOM 4999 C C . LYS B 1 252 ? -6.27 -10.594 -10.922 1 98.44 252 LYS B C 1
ATOM 5001 O O . LYS B 1 252 ? -5.41 -10.867 -10.086 1 98.44 252 LYS B O 1
ATOM 5006 N N . MET B 1 253 ? -7.516 -10.242 -10.57 1 98.25 253 MET B N 1
ATOM 5007 C CA . MET B 1 253 ? -8.117 -10.531 -9.273 1 98.25 253 MET B CA 1
ATOM 5008 C C . MET B 1 253 ? -9.305 -11.469 -9.414 1 98.25 253 MET B C 1
ATOM 5010 O O . MET B 1 253 ? -10.25 -11.172 -10.148 1 98.25 253 MET B O 1
ATOM 5014 N N . LYS B 1 254 ? -9.25 -12.531 -8.781 1 97.38 254 LYS B N 1
ATOM 5015 C CA . LYS B 1 254 ? -10.328 -13.508 -8.867 1 97.38 254 LYS B CA 1
ATOM 5016 C C . LYS B 1 254 ? -11.422 -13.211 -7.844 1 97.38 254 LYS B C 1
ATOM 5018 O O . LYS B 1 254 ? -11.211 -12.438 -6.906 1 97.38 254 LYS B O 1
ATOM 5023 N N . PRO B 1 255 ? -12.609 -13.727 -8.031 1 96.31 255 PRO B N 1
ATOM 5024 C CA . PRO B 1 255 ? -13.711 -13.492 -7.094 1 96.31 255 PRO B CA 1
ATOM 5025 C C . PRO B 1 255 ? -13.414 -14.023 -5.695 1 96.31 255 PRO B C 1
ATOM 5027 O O . PRO B 1 255 ? -12.453 -14.766 -5.504 1 96.31 255 PRO B O 1
ATOM 5030 N N . PRO B 1 256 ? -14.18 -13.516 -4.738 1 94.62 256 PRO B N 1
ATOM 5031 C CA . PRO B 1 256 ? -14.055 -14.109 -3.406 1 94.62 256 PRO B CA 1
ATOM 5032 C C . PRO B 1 256 ? -14.242 -15.625 -3.418 1 94.62 256 PRO B C 1
ATOM 5034 O O . PRO B 1 256 ? -14.977 -16.156 -4.262 1 94.62 256 PRO B O 1
ATOM 5037 N N . PRO B 1 257 ? -13.453 -16.312 -2.607 1 95.62 257 PRO B N 1
ATOM 5038 C CA . PRO B 1 257 ? -12.773 -15.812 -1.41 1 95.62 257 PRO B CA 1
ATOM 5039 C C . PRO B 1 257 ? -11.289 -15.555 -1.636 1 95.62 257 PRO B C 1
ATOM 5041 O O . PRO B 1 257 ? -10.508 -15.578 -0.684 1 95.62 257 PRO B O 1
ATOM 5044 N N . SER B 1 258 ? -10.883 -15.297 -2.859 1 96.69 258 SER B N 1
ATOM 5045 C CA . SER B 1 258 ? -9.469 -15.094 -3.158 1 96.69 258 SER B CA 1
ATOM 5046 C C . SER B 1 258 ? -8.891 -13.938 -2.34 1 96.69 258 SER B C 1
ATOM 5048 O O . SER B 1 258 ? -9.523 -12.891 -2.195 1 96.69 258 SER B O 1
ATOM 5050 N N . ASN B 1 259 ? -7.75 -14.156 -1.806 1 96.38 259 ASN B N 1
ATOM 5051 C CA . ASN B 1 259 ? -7.055 -13.133 -1.036 1 96.38 259 ASN B CA 1
ATOM 5052 C C . ASN B 1 259 ? -5.766 -12.688 -1.727 1 96.38 259 ASN B C 1
ATOM 5054 O O . ASN B 1 259 ? -4.832 -12.227 -1.069 1 96.38 259 ASN B O 1
ATOM 5058 N N . ARG B 1 260 ? -5.668 -12.898 -3.027 1 96.25 260 ARG B N 1
ATOM 5059 C CA . ARG B 1 260 ? -4.43 -12.609 -3.74 1 96.25 260 ARG B CA 1
ATOM 5060 C C . ARG B 1 260 ? -4.715 -12.078 -5.145 1 96.25 260 ARG B C 1
ATOM 5062 O O . ARG B 1 260 ? -5.832 -12.203 -5.645 1 96.25 260 ARG B O 1
ATOM 5069 N N . CYS B 1 261 ? -3.758 -11.406 -5.707 1 97.19 261 CYS B N 1
ATOM 5070 C CA . CYS B 1 261 ? -3.762 -10.992 -7.109 1 97.19 261 CYS B CA 1
ATOM 5071 C C . CYS B 1 261 ? -2.795 -11.844 -7.93 1 97.19 261 CYS B C 1
ATOM 5073 O O . CYS B 1 261 ? -1.874 -12.445 -7.379 1 97.19 261 CYS B O 1
ATOM 5075 N N . TRP B 1 262 ? -3.061 -11.938 -9.172 1 97.06 262 TRP B N 1
ATOM 5076 C CA . TRP B 1 262 ? -2.252 -12.734 -10.086 1 97.06 262 TRP B CA 1
ATOM 5077 C C . TRP B 1 262 ? -1.68 -11.859 -11.203 1 97.06 262 TRP B C 1
ATOM 5079 O O . TRP B 1 262 ? -2.371 -10.992 -11.734 1 97.06 262 TRP B O 1
ATOM 5089 N N . ILE B 1 263 ? -0.455 -12.078 -11.492 1 97.5 263 ILE B N 1
ATOM 5090 C CA . ILE B 1 263 ? 0.215 -11.344 -12.562 1 97.5 263 ILE B CA 1
ATOM 5091 C C . ILE B 1 263 ? 0.901 -12.32 -13.508 1 97.5 263 ILE B C 1
ATOM 5093 O O . ILE B 1 263 ? 1.519 -13.297 -13.07 1 97.5 263 ILE B O 1
ATOM 5097 N N . GLY B 1 264 ? 0.784 -12.141 -14.781 1 98.06 264 GLY B N 1
ATOM 5098 C CA . GLY B 1 264 ? 1.438 -12.938 -15.812 1 98.06 264 GLY B CA 1
ATOM 5099 C C . GLY B 1 264 ? 1.713 -12.164 -17.078 1 98.06 264 GLY B C 1
ATOM 5100 O O . GLY B 1 264 ? 0.889 -11.352 -17.516 1 98.06 264 GLY B O 1
ATOM 5101 N N . PHE B 1 265 ? 2.848 -12.461 -17.672 1 98.56 265 PHE B N 1
ATOM 5102 C CA . PHE B 1 265 ? 3.188 -11.836 -18.953 1 98.56 265 PHE B CA 1
ATOM 5103 C C . PHE B 1 265 ? 2.48 -12.539 -20.109 1 98.56 265 PHE B C 1
ATOM 5105 O O . PHE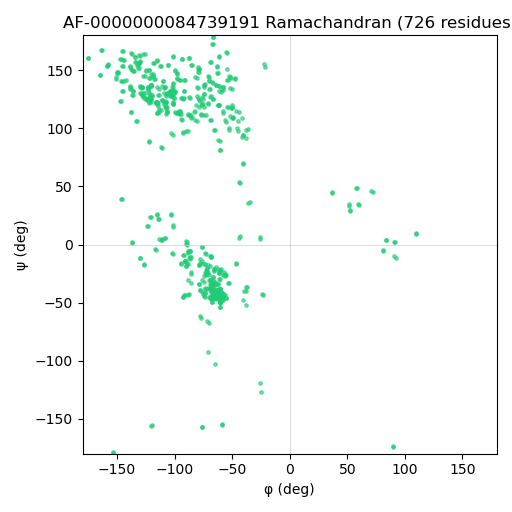 B 1 265 ? 2.33 -13.758 -20.094 1 98.56 265 PHE B O 1
ATOM 5112 N N . TYR B 1 266 ? 2.074 -11.758 -21.094 1 98.31 266 TYR B N 1
ATOM 5113 C CA . TYR B 1 266 ? 1.472 -12.336 -22.297 1 98.31 266 TYR B CA 1
ATOM 5114 C C . TYR B 1 266 ? 2.48 -13.195 -23.047 1 98.31 266 TYR B C 1
ATOM 5116 O O . TYR B 1 266 ? 2.125 -14.227 -23.609 1 98.31 266 TYR B O 1
ATOM 5124 N N . GLU B 1 267 ? 3.656 -12.711 -23.109 1 97.94 267 GLU B N 1
ATOM 5125 C CA . GLU B 1 267 ? 4.809 -13.391 -23.688 1 97.94 267 GLU B CA 1
ATOM 5126 C C . GLU B 1 267 ? 6.051 -13.211 -22.828 1 97.94 267 GLU B C 1
ATOM 5128 O O . GLU B 1 267 ? 6.062 -12.391 -21.906 1 97.94 267 GLU B O 1
ATOM 5133 N N . LEU B 1 268 ? 7.004 -14.039 -23.109 1 97.25 268 LEU B N 1
ATOM 5134 C CA . LEU B 1 268 ? 8.258 -13.875 -22.375 1 97.25 268 LEU B CA 1
ATOM 5135 C C . LEU B 1 268 ? 8.781 -12.453 -22.5 1 97.25 268 LEU B C 1
ATOM 5137 O O . LEU B 1 268 ? 8.992 -11.953 -23.609 1 97.25 268 LEU B O 1
ATOM 5141 N N . PRO B 1 269 ? 8.891 -11.781 -21.375 1 97.38 269 PRO B N 1
ATOM 5142 C CA . PRO B 1 269 ? 9.383 -10.406 -21.453 1 97.38 269 PRO B CA 1
ATOM 5143 C C . PRO B 1 269 ? 10.812 -10.32 -21.984 1 97.38 269 PRO B C 1
ATOM 5145 O O . PRO B 1 269 ? 11.57 -11.289 -21.875 1 97.38 269 PRO B O 1
ATOM 5148 N N . ASN B 1 270 ? 11.141 -9.219 -22.578 1 97.31 270 ASN B N 1
ATOM 5149 C CA . ASN B 1 270 ? 12.516 -8.953 -22.984 1 97.31 270 ASN B CA 1
ATOM 5150 C C . ASN B 1 270 ? 13.398 -8.609 -21.797 1 97.31 270 ASN B C 1
ATOM 5152 O O . ASN B 1 270 ? 13.219 -7.566 -21.156 1 97.31 270 ASN B O 1
ATOM 5156 N N . MET B 1 271 ? 14.289 -9.516 -21.531 1 96.44 271 MET B N 1
ATOM 5157 C CA . MET B 1 271 ? 15.148 -9.328 -20.359 1 96.44 271 MET B CA 1
ATOM 5158 C C . MET B 1 271 ? 16.625 -9.352 -20.766 1 96.44 271 MET B C 1
ATOM 5160 O O . MET B 1 271 ? 17.031 -10.172 -21.594 1 96.44 271 MET B O 1
ATOM 5164 N N . LYS B 1 272 ? 17.344 -8.453 -20.25 1 96 272 LYS B N 1
ATOM 5165 C CA . LYS B 1 272 ? 18.797 -8.453 -20.391 1 96 272 LYS B CA 1
ATOM 5166 C C . LYS B 1 272 ? 19.484 -8.719 -19.047 1 96 272 LYS B C 1
ATOM 5168 O O . LYS B 1 272 ? 19.391 -7.914 -18.125 1 96 272 LYS B O 1
ATOM 5173 N N . TRP B 1 273 ? 20.203 -9.883 -19.016 1 94.19 273 TRP B N 1
ATOM 5174 C CA . TRP B 1 273 ? 20.875 -10.281 -17.797 1 94.19 273 TRP B CA 1
ATOM 5175 C C . TRP B 1 273 ? 22.391 -10.172 -17.953 1 94.19 273 TRP B C 1
ATOM 5177 O O . TRP B 1 273 ? 22.938 -10.438 -19.031 1 94.19 273 TRP B O 1
ATOM 5187 N N . GLU B 1 274 ? 23 -9.711 -16.891 1 93.81 274 GLU B N 1
ATOM 5188 C CA . GLU B 1 274 ? 24.453 -9.742 -16.781 1 93.81 274 GLU B CA 1
ATOM 5189 C C . GLU B 1 274 ? 24.906 -10.648 -15.648 1 93.81 274 GLU B C 1
ATOM 5191 O O . GLU B 1 274 ? 24.625 -10.375 -14.484 1 93.81 274 GLU B O 1
ATOM 5196 N N . ILE B 1 275 ? 25.547 -11.734 -15.953 1 91.19 275 ILE B N 1
ATOM 5197 C CA . ILE B 1 275 ? 26.047 -12.695 -14.969 1 91.19 275 ILE B CA 1
ATOM 5198 C C . ILE B 1 275 ? 27.562 -12.711 -14.992 1 91.19 275 ILE B C 1
ATOM 5200 O O . ILE B 1 275 ? 28.172 -13.094 -16 1 91.19 275 ILE B O 1
ATOM 5204 N N . ILE B 1 276 ? 28.156 -12.25 -13.852 1 88.88 276 ILE B N 1
ATOM 5205 C CA . ILE B 1 276 ? 29.609 -12.117 -13.797 1 88.88 276 ILE B CA 1
ATOM 5206 C C . ILE B 1 276 ? 30.156 -12.898 -12.594 1 88.88 276 ILE B C 1
ATOM 5208 O O . ILE B 1 276 ? 29.703 -12.703 -11.469 1 88.88 276 ILE B O 1
ATOM 5212 N N . PRO B 1 277 ? 31.094 -13.781 -12.852 1 84.56 277 PRO B N 1
ATOM 5213 C CA . PRO B 1 277 ? 31.781 -14.391 -11.703 1 84.56 277 PRO B CA 1
ATOM 5214 C C . PRO B 1 277 ? 32.625 -13.391 -10.93 1 84.56 277 PRO B C 1
ATOM 5216 O O . PRO B 1 277 ? 33.375 -12.594 -11.539 1 84.56 277 PRO B O 1
ATOM 5219 N N . VAL B 1 278 ? 32.469 -13.211 -9.688 1 78.44 278 VAL B N 1
ATOM 5220 C CA . VAL B 1 278 ? 33.281 -12.281 -8.883 1 78.44 278 VAL B CA 1
ATOM 5221 C C . VAL B 1 278 ? 34.625 -12.883 -8.578 1 78.44 278 VAL B C 1
ATOM 5223 O O . VAL B 1 278 ? 35.656 -12.203 -8.688 1 78.44 278 VAL B O 1
ATOM 5226 N N . ILE B 1 279 ? 34.844 -14.031 -7.867 1 65.12 279 ILE B N 1
ATOM 5227 C CA . ILE B 1 279 ? 36.125 -14.68 -7.582 1 65.12 279 ILE B CA 1
ATOM 5228 C C . ILE B 1 279 ? 36.219 -16 -8.344 1 65.12 279 ILE B C 1
ATOM 5230 O O . ILE B 1 279 ? 35.312 -16.828 -8.273 1 65.12 279 ILE B O 1
ATOM 5234 N N . SER B 1 280 ? 36.594 -16 -9.586 1 55.78 280 SER B N 1
ATOM 5235 C CA . SER B 1 280 ? 36.844 -17.375 -10.023 1 55.78 280 SER B CA 1
ATOM 5236 C C . SER B 1 280 ? 38.312 -17.703 -10.055 1 55.78 280 SER B C 1
ATOM 5238 O O . SER B 1 280 ? 39.125 -16.953 -10.633 1 55.78 280 SER B O 1
ATOM 5240 N N . ASP B 1 281 ? 38.688 -18.25 -8.992 1 52.06 281 ASP B N 1
ATOM 5241 C CA . ASP B 1 281 ? 40.094 -18.703 -9.109 1 52.06 281 ASP B CA 1
ATOM 5242 C C . ASP B 1 281 ? 40.375 -19.25 -10.5 1 52.06 281 ASP B C 1
ATOM 5244 O O . ASP B 1 281 ? 41.5 -19.172 -10.984 1 52.06 281 ASP B O 1
ATOM 5248 N N . LYS B 1 282 ? 39.531 -20.203 -10.977 1 51.56 282 LYS B N 1
ATOM 5249 C CA . LYS B 1 282 ? 39.938 -21 -12.133 1 51.56 282 LYS B CA 1
ATOM 5250 C C . LYS B 1 282 ? 39.156 -20.594 -13.375 1 51.56 282 LYS B C 1
ATOM 5252 O O . LYS B 1 282 ? 38 -20.141 -13.273 1 51.56 282 LYS B O 1
ATOM 5257 N N . GLN B 1 283 ? 39.938 -20.297 -14.461 1 51.88 283 GLN B N 1
ATOM 5258 C CA . GLN B 1 283 ? 39.469 -20.047 -15.812 1 51.88 283 GLN B CA 1
ATOM 5259 C C . GLN B 1 283 ? 38.25 -20.891 -16.141 1 51.88 283 GLN B C 1
ATOM 5261 O O . GLN B 1 283 ? 38.375 -21.969 -16.719 1 51.88 283 GLN B O 1
ATOM 5266 N N . ILE B 1 284 ? 37.375 -21.141 -15.32 1 54.06 284 ILE B N 1
ATOM 5267 C CA . ILE B 1 284 ? 36.156 -21.938 -15.5 1 54.06 284 ILE B CA 1
ATOM 5268 C C . ILE B 1 284 ? 35.406 -21.469 -16.75 1 54.06 284 ILE B C 1
ATOM 5270 O O . ILE B 1 284 ? 35.344 -20.266 -17.016 1 54.06 284 ILE B O 1
ATOM 5274 N N . LYS B 1 285 ? 35.281 -22.391 -17.594 1 59 285 LYS B N 1
ATOM 5275 C CA . LYS B 1 285 ? 34.406 -22.156 -18.734 1 59 285 LYS B CA 1
ATOM 5276 C C . LYS B 1 285 ? 33.156 -21.422 -18.328 1 59 285 LYS B C 1
ATOM 5278 O O . LYS B 1 285 ? 32.094 -22.031 -18.109 1 59 285 LYS B O 1
ATOM 5283 N N . LEU B 1 286 ? 33.344 -20.109 -17.953 1 70.5 286 LEU B N 1
ATOM 5284 C CA . LEU B 1 286 ? 32.406 -19.141 -17.375 1 70.5 286 LEU B CA 1
ATOM 5285 C C . LEU B 1 286 ? 31.219 -18.891 -18.281 1 70.5 286 LEU B C 1
ATOM 5287 O O . LEU B 1 286 ? 30.078 -18.766 -17.812 1 70.5 286 LEU B O 1
ATOM 5291 N N . ASN B 1 287 ? 31.562 -19.25 -19.578 1 75.56 287 ASN B N 1
ATOM 5292 C CA . ASN B 1 287 ? 30.5 -18.938 -20.516 1 75.56 287 ASN B CA 1
ATOM 5293 C C . ASN B 1 287 ? 29.375 -19.969 -20.469 1 75.56 287 ASN B C 1
ATOM 5295 O O . ASN B 1 287 ? 28.203 -19.641 -20.547 1 75.56 287 ASN B O 1
ATOM 5299 N N . MET B 1 288 ? 29.797 -21.234 -20.328 1 75.94 288 MET B N 1
ATOM 5300 C CA . MET B 1 288 ? 28.797 -22.297 -20.266 1 75.94 288 MET B CA 1
ATOM 5301 C C . MET B 1 288 ? 27.922 -22.156 -19.031 1 75.94 288 MET B C 1
ATOM 5303 O O . MET B 1 288 ? 26.703 -22.344 -19.109 1 75.94 288 MET B O 1
ATOM 5307 N N . ILE B 1 289 ? 28.547 -21.812 -18.016 1 77.56 289 ILE B N 1
ATOM 5308 C CA . ILE B 1 289 ? 27.844 -21.703 -16.75 1 77.56 289 ILE B CA 1
ATOM 5309 C C . ILE B 1 289 ? 26.891 -20.5 -16.797 1 77.56 289 ILE B C 1
ATOM 5311 O O . ILE B 1 289 ? 25.734 -20.609 -16.391 1 77.56 289 ILE B O 1
ATOM 5315 N N . THR B 1 290 ? 27.375 -19.406 -17.281 1 82.38 290 THR B N 1
ATOM 5316 C CA . THR B 1 290 ? 26.578 -18.188 -17.359 1 82.38 290 THR B CA 1
ATOM 5317 C C . THR B 1 290 ? 25.375 -18.391 -18.281 1 82.38 290 THR B C 1
ATOM 5319 O O . THR B 1 290 ? 24.266 -17.969 -17.969 1 82.38 290 THR B O 1
ATOM 5322 N N . ASN B 1 291 ? 25.672 -19.109 -19.344 1 84.19 291 ASN B N 1
ATOM 5323 C CA . ASN B 1 291 ? 24.594 -19.391 -20.281 1 84.19 291 ASN B CA 1
ATOM 5324 C C . ASN B 1 291 ? 23.547 -20.312 -19.672 1 84.19 291 ASN B C 1
ATOM 5326 O O . ASN B 1 291 ? 22.344 -20.141 -19.875 1 84.19 291 ASN B O 1
ATOM 5330 N N . ALA B 1 292 ? 24.016 -21.25 -18.984 1 82.25 292 ALA B N 1
ATOM 5331 C CA . ALA B 1 292 ? 23.109 -22.203 -18.328 1 82.25 292 ALA B CA 1
ATOM 5332 C C . ALA B 1 292 ? 22.234 -21.5 -17.297 1 82.25 292 ALA B C 1
ATOM 5334 O O . ALA B 1 292 ? 21.031 -21.781 -17.203 1 82.25 292 ALA B O 1
ATOM 5335 N N . ILE B 1 293 ? 22.797 -20.609 -16.609 1 83.81 293 ILE B N 1
ATOM 5336 C CA . ILE B 1 293 ? 22.062 -19.875 -15.586 1 83.81 293 ILE B CA 1
ATOM 5337 C C . ILE B 1 293 ? 21.016 -18.984 -16.25 1 83.81 293 ILE B C 1
ATOM 5339 O O . ILE B 1 293 ? 19.859 -18.938 -15.812 1 83.81 293 ILE B O 1
ATOM 5343 N N . GLU B 1 294 ? 21.438 -18.328 -17.234 1 87.94 294 GLU B N 1
ATOM 5344 C CA . GLU B 1 294 ? 20.5 -17.469 -17.969 1 87.94 294 GLU B CA 1
ATOM 5345 C C . GLU B 1 294 ? 19.344 -18.281 -18.531 1 87.94 294 GLU B C 1
ATOM 5347 O O . GLU B 1 294 ? 18.188 -17.844 -18.469 1 87.94 294 GLU B O 1
ATOM 5352 N N . ALA B 1 295 ? 19.703 -19.359 -19.078 1 87.62 295 ALA B N 1
ATOM 5353 C CA . ALA B 1 295 ? 18.656 -20.234 -19.641 1 87.62 295 ALA B CA 1
ATOM 5354 C C . ALA B 1 295 ? 17.688 -20.703 -18.547 1 87.62 295 ALA B C 1
ATOM 5356 O O . ALA B 1 295 ? 16.484 -20.75 -18.766 1 87.62 295 ALA B O 1
ATOM 5357 N N . LYS B 1 296 ? 18.203 -20.984 -17.453 1 84.38 296 LYS B N 1
ATOM 5358 C CA . LYS B 1 296 ? 17.359 -21.438 -16.344 1 84.38 296 LYS B CA 1
ATOM 5359 C C . LYS B 1 296 ? 16.453 -20.312 -15.859 1 84.38 296 LYS B C 1
ATOM 5361 O O . LYS B 1 296 ? 15.32 -20.562 -15.445 1 84.38 296 LYS B O 1
ATOM 5366 N N . ILE B 1 297 ? 16.922 -19.172 -15.812 1 88.19 297 ILE B N 1
ATOM 5367 C CA . ILE B 1 297 ? 16.125 -18.031 -15.414 1 88.19 297 ILE B CA 1
ATOM 5368 C C . ILE B 1 297 ? 14.961 -17.844 -16.391 1 88.19 297 ILE B C 1
ATOM 5370 O O . ILE B 1 297 ? 13.812 -17.656 -15.977 1 88.19 297 ILE B O 1
ATOM 5374 N N . ARG B 1 298 ? 15.305 -17.938 -17.609 1 91.19 298 ARG B N 1
ATOM 5375 C CA . ARG B 1 298 ? 14.273 -17.812 -18.641 1 91.19 298 ARG B CA 1
ATOM 5376 C C . ARG B 1 298 ? 13.219 -18.906 -18.484 1 91.19 298 ARG B C 1
ATOM 5378 O O . ARG B 1 298 ? 12.023 -18.625 -18.578 1 91.19 298 ARG B O 1
ATOM 5385 N N . GLU B 1 299 ? 13.688 -20.031 -18.297 1 89.81 299 GLU B N 1
ATOM 5386 C CA . GLU B 1 299 ? 12.789 -21.156 -18.078 1 89.81 299 GLU B CA 1
ATOM 5387 C C . GLU B 1 299 ? 11.891 -20.922 -16.875 1 89.81 299 GLU B C 1
ATOM 5389 O O . GLU B 1 299 ? 10.688 -21.188 -16.922 1 89.81 299 GLU B O 1
ATOM 5394 N N . PHE B 1 300 ? 12.492 -20.453 -15.906 1 86.69 300 PHE B N 1
ATOM 5395 C CA . PHE B 1 300 ? 11.766 -20.172 -14.68 1 86.69 300 PHE B CA 1
ATOM 5396 C C . PHE B 1 300 ? 10.664 -19.141 -14.93 1 86.69 300 PHE B C 1
ATOM 5398 O O . PHE B 1 300 ? 9.523 -19.328 -14.484 1 86.69 300 PHE B O 1
ATOM 5405 N N . ILE B 1 301 ? 10.953 -18.109 -15.578 1 91.56 301 ILE B N 1
ATOM 5406 C CA . ILE B 1 301 ? 9.984 -17.062 -15.875 1 91.56 301 ILE B CA 1
ATOM 5407 C C . ILE B 1 301 ? 8.875 -17.625 -16.766 1 91.56 301 ILE B C 1
ATOM 5409 O O . ILE B 1 301 ? 7.691 -17.359 -16.531 1 91.56 301 ILE B O 1
ATOM 5413 N N . LEU B 1 302 ? 9.258 -18.391 -17.703 1 92.75 302 LEU B N 1
ATOM 5414 C CA . LEU B 1 302 ? 8.297 -19 -18.609 1 92.75 302 LEU B CA 1
ATOM 5415 C C . LEU B 1 302 ? 7.324 -19.891 -17.859 1 92.75 302 LEU B C 1
ATOM 5417 O O . LEU B 1 302 ? 6.113 -19.828 -18.078 1 92.75 302 LEU B O 1
ATOM 5421 N N . GLU B 1 303 ? 7.789 -20.578 -16.891 1 87.94 303 GLU B N 1
ATOM 5422 C CA . GLU B 1 303 ? 7 -21.594 -16.203 1 87.94 303 GLU B CA 1
ATOM 5423 C C . GLU B 1 303 ? 6.18 -20.969 -15.07 1 87.94 303 GLU B C 1
ATOM 5425 O O . GLU B 1 303 ? 5.25 -21.594 -14.555 1 87.94 303 GLU B O 1
ATOM 5430 N N . ASN B 1 304 ? 6.52 -19.703 -14.742 1 88.44 304 ASN B N 1
ATOM 5431 C CA . ASN B 1 304 ? 5.867 -19.188 -13.547 1 88.44 304 ASN B CA 1
ATOM 5432 C C . ASN B 1 304 ? 5.172 -17.859 -13.82 1 88.44 304 ASN B C 1
ATOM 5434 O O . ASN B 1 304 ? 4.289 -17.438 -13.07 1 88.44 304 ASN B O 1
ATOM 5438 N N . MET B 1 305 ? 5.539 -17.203 -14.938 1 93.88 305 MET B N 1
ATOM 5439 C CA . MET B 1 305 ? 5.059 -15.82 -15.031 1 93.88 305 MET B CA 1
ATOM 5440 C C . MET B 1 305 ? 4.551 -15.516 -16.438 1 93.88 305 MET B C 1
ATOM 5442 O O . MET B 1 305 ? 4.195 -14.375 -16.734 1 93.88 305 MET B O 1
ATOM 5446 N N . VAL B 1 306 ? 4.605 -16.484 -17.266 1 97.5 306 VAL B N 1
ATOM 5447 C CA . VAL B 1 306 ? 4.07 -16.281 -18.609 1 97.5 306 VAL B CA 1
ATOM 5448 C C . VAL B 1 306 ? 2.752 -17.031 -18.766 1 97.5 306 VAL B C 1
ATOM 5450 O O . VAL B 1 306 ? 2.662 -18.219 -18.406 1 97.5 306 VAL B O 1
ATOM 5453 N N . LEU B 1 307 ? 1.767 -16.344 -19.234 1 96.69 307 LEU B N 1
ATOM 5454 C CA . LEU B 1 307 ? 0.441 -16.922 -19.391 1 96.69 307 LEU B CA 1
ATOM 5455 C C . LEU B 1 307 ? 0.516 -18.25 -20.141 1 96.69 307 LEU B C 1
ATOM 5457 O O . LEU B 1 307 ? 1.249 -18.359 -21.125 1 96.69 307 LEU B O 1
ATOM 5461 N N . PRO B 1 308 ? -0.177 -19.281 -19.641 1 95.06 308 PRO B N 1
ATOM 5462 C CA . PRO B 1 308 ? -1.255 -19.219 -18.641 1 95.06 308 PRO B CA 1
ATOM 5463 C C . PRO B 1 308 ? -0.745 -19.312 -17.219 1 95.06 308 PRO B C 1
ATOM 5465 O O . PRO B 1 308 ? -1.537 -19.266 -16.266 1 95.06 308 PRO B O 1
ATOM 5468 N N . ASN B 1 309 ? 0.604 -19.438 -17.062 1 93.94 309 ASN B N 1
ATOM 5469 C CA . ASN B 1 309 ? 1.203 -19.422 -15.742 1 93.94 309 ASN B CA 1
ATOM 5470 C C . ASN B 1 309 ? 1.22 -18.016 -15.156 1 93.94 309 ASN B C 1
ATOM 5472 O O . ASN B 1 309 ? 1.474 -17.047 -15.875 1 93.94 309 ASN B O 1
ATOM 5476 N N . MET B 1 310 ? 0.888 -17.906 -13.883 1 94.88 310 MET B N 1
ATOM 5477 C CA . MET B 1 310 ? 0.871 -16.609 -13.219 1 94.88 310 MET B CA 1
ATOM 5478 C C . MET B 1 310 ? 1.491 -16.688 -11.828 1 94.88 310 MET B C 1
ATOM 5480 O O . MET B 1 310 ? 1.469 -17.75 -11.203 1 94.88 310 MET B O 1
ATOM 5484 N N . ASP B 1 311 ? 2.062 -15.594 -11.43 1 92.31 311 ASP B N 1
ATOM 5485 C CA . ASP B 1 311 ? 2.576 -15.469 -10.062 1 92.31 311 ASP B CA 1
ATOM 5486 C C . ASP B 1 311 ? 1.594 -14.711 -9.18 1 92.31 311 ASP B C 1
ATOM 5488 O O . ASP B 1 311 ? 0.819 -13.883 -9.664 1 92.31 311 ASP B O 1
ATOM 5492 N N . ASP B 1 312 ? 1.59 -15.023 -7.906 1 92.69 312 ASP B N 1
ATOM 5493 C CA . ASP B 1 312 ? 0.564 -14.453 -7.039 1 92.69 312 ASP B CA 1
ATOM 5494 C C . ASP B 1 312 ? 1.177 -13.484 -6.027 1 92.69 312 ASP B C 1
ATOM 5496 O O . ASP B 1 312 ? 2.365 -13.578 -5.719 1 92.69 312 ASP B O 1
ATOM 5500 N N . PHE B 1 313 ? 0.367 -12.539 -5.582 1 92.25 313 PHE B N 1
ATOM 5501 C CA . PHE B 1 313 ? 0.646 -11.602 -4.504 1 92.25 313 PHE B CA 1
ATOM 5502 C C . PHE B 1 313 ? -0.533 -11.516 -3.541 1 92.25 313 PHE B C 1
ATOM 5504 O O . PHE B 1 313 ? -1.566 -10.93 -3.867 1 92.25 313 PHE B O 1
ATOM 5511 N N . PRO B 1 314 ? -0.35 -12.117 -2.352 1 94.06 314 PRO B N 1
ATOM 5512 C CA . PRO B 1 314 ? -1.446 -12.023 -1.385 1 94.06 314 PRO B CA 1
ATOM 5513 C C . PRO B 1 314 ? -1.618 -10.617 -0.824 1 94.06 314 PRO B C 1
ATOM 5515 O O . PRO B 1 314 ? -0.63 -9.906 -0.599 1 94.06 314 PRO B O 1
ATOM 5518 N N . PHE B 1 315 ? -2.832 -10.141 -0.616 1 94 315 PHE B N 1
ATOM 5519 C CA . PHE B 1 315 ? -3.08 -8.805 -0.082 1 94 315 PHE B CA 1
ATOM 5520 C C . PHE B 1 315 ? -3.777 -8.883 1.271 1 94 315 PHE B C 1
ATOM 5522 O O . PHE B 1 315 ? -3.988 -7.863 1.927 1 94 315 PHE B O 1
ATOM 5529 N N . TYR B 1 316 ? -4.117 -10.008 1.702 1 94.31 316 TYR B N 1
ATOM 5530 C CA . TYR B 1 316 ? -4.777 -10.242 2.98 1 94.31 316 TYR B CA 1
ATOM 5531 C C . TYR B 1 316 ? -4.328 -11.57 3.59 1 94.31 316 TYR B C 1
ATOM 5533 O O . TYR B 1 316 ? -4.176 -12.562 2.881 1 94.31 316 TYR B O 1
ATOM 5541 N N . PRO B 1 317 ? -4.145 -11.609 4.875 1 92.12 317 PRO B N 1
ATOM 5542 C CA . PRO B 1 317 ? -3.764 -12.875 5.5 1 92.12 317 PRO B CA 1
ATOM 5543 C C . PRO B 1 317 ? -4.891 -13.906 5.484 1 92.12 317 PRO B C 1
ATOM 5545 O O . PRO B 1 317 ? -6.023 -13.586 5.855 1 92.12 317 PRO B O 1
ATOM 5548 N N . SER B 1 318 ? -4.617 -15.117 5.117 1 92.12 318 SER B N 1
ATOM 5549 C CA . SER B 1 318 ? -5.629 -16.156 5.02 1 92.12 318 SER B CA 1
ATOM 5550 C C . SER B 1 318 ? -5.699 -16.984 6.305 1 92.12 318 SER B C 1
ATOM 5552 O O . SER B 1 318 ? -6.648 -17.75 6.512 1 92.12 318 SER B O 1
ATOM 5554 N N . HIS B 1 319 ? -4.699 -16.891 7.125 1 88.25 319 HIS B N 1
ATOM 5555 C CA . HIS B 1 319 ? -4.621 -17.656 8.359 1 88.25 319 HIS B CA 1
ATOM 5556 C C . HIS B 1 319 ? -4.648 -19.156 8.07 1 88.25 319 HIS B C 1
ATOM 5558 O O . HIS B 1 319 ? -5.352 -19.906 8.75 1 88.25 319 HIS B O 1
ATOM 5564 N N . GLY B 1 320 ? -4.07 -19.5 6.984 1 87.69 320 GLY B N 1
ATOM 5565 C CA . GLY B 1 320 ? -3.904 -20.906 6.652 1 87.69 320 GLY B CA 1
ATOM 5566 C C . GLY B 1 320 ? -5.055 -21.469 5.836 1 87.69 320 GLY B C 1
ATOM 5567 O O . GLY B 1 320 ? -5.027 -22.625 5.438 1 87.69 320 GLY B O 1
ATOM 5568 N N . LYS B 1 321 ? -5.996 -20.656 5.496 1 90.69 321 LYS B N 1
ATOM 5569 C CA . LYS B 1 321 ? -7.176 -21.141 4.789 1 90.69 321 LYS B CA 1
ATOM 5570 C C . LYS B 1 321 ? -7.098 -20.828 3.299 1 90.69 321 LYS B C 1
ATOM 5572 O O . LYS B 1 321 ? -7.961 -21.25 2.525 1 90.69 321 LYS B O 1
ATOM 5577 N N . GLY B 1 322 ? -6.113 -20.062 2.891 1 91.88 322 GLY B N 1
ATOM 5578 C CA . GLY B 1 322 ? -5.844 -19.812 1.482 1 91.88 322 GLY B CA 1
ATOM 5579 C C . GLY B 1 322 ? -6.734 -18.75 0.878 1 91.88 322 GLY B C 1
ATOM 5580 O O . GLY B 1 322 ? -6.562 -18.375 -0.283 1 91.88 322 GLY B O 1
ATOM 5581 N N . GLY B 1 323 ? -7.703 -18.266 1.664 1 94.38 323 GLY B N 1
ATOM 5582 C CA . GLY B 1 323 ? -8.641 -17.234 1.237 1 94.38 323 GLY B CA 1
ATOM 5583 C C . GLY B 1 323 ? -9.195 -16.422 2.387 1 94.38 323 GLY B C 1
ATOM 5584 O O . GLY B 1 323 ? -8.719 -16.516 3.518 1 94.38 323 GLY B O 1
ATOM 5585 N N . ILE B 1 324 ? -10.031 -15.555 2.043 1 95.75 324 ILE B N 1
ATOM 5586 C CA . ILE B 1 324 ? -10.711 -14.758 3.057 1 95.75 324 ILE B CA 1
ATOM 5587 C C . ILE B 1 324 ? -12.047 -15.398 3.412 1 95.75 324 ILE B C 1
ATOM 5589 O O . ILE B 1 324 ? -12.984 -15.383 2.611 1 95.75 324 ILE B O 1
ATOM 5593 N N . PHE B 1 325 ? -12.102 -15.961 4.586 1 93 325 PHE B N 1
ATOM 5594 C CA . PHE B 1 325 ? -13.305 -16.672 5.012 1 93 325 PHE B CA 1
ATOM 5595 C C . PHE B 1 325 ? -13.844 -16.078 6.309 1 93 325 PHE B C 1
ATOM 5597 O O . PHE B 1 325 ? -13.078 -15.719 7.203 1 93 325 PHE B O 1
ATOM 5604 N N . GLY B 1 326 ? -15.148 -15.906 6.293 1 91.19 326 GLY B N 1
ATOM 5605 C CA . GLY B 1 326 ? -15.844 -15.492 7.5 1 91.19 326 GLY B CA 1
ATOM 5606 C C . GLY B 1 326 ? -16.891 -16.5 7.957 1 91.19 326 GLY B C 1
ATOM 5607 O O . GLY B 1 326 ? -16.75 -17.688 7.719 1 91.19 326 GLY B O 1
ATOM 5608 N N . GLN B 1 327 ? -17.859 -15.969 8.695 1 89.75 327 GLN B N 1
ATOM 5609 C CA . GLN B 1 327 ? -18.953 -16.812 9.156 1 89.75 327 GLN B CA 1
ATOM 5610 C C . GLN B 1 327 ? -19.984 -17.031 8.055 1 89.75 327 GLN B C 1
ATOM 5612 O O . GLN B 1 327 ? -20.125 -16.203 7.156 1 89.75 327 GLN B O 1
ATOM 5617 N N . ARG B 1 328 ? -20.578 -18.203 8.117 1 86.38 328 ARG B N 1
ATOM 5618 C CA . ARG B 1 328 ? -21.672 -18.484 7.18 1 86.38 328 ARG B CA 1
ATOM 5619 C C . ARG B 1 328 ? -22.969 -17.828 7.637 1 86.38 328 ARG B C 1
ATOM 5621 O O . ARG B 1 328 ? -23.422 -18.047 8.766 1 86.38 328 ARG B O 1
ATOM 5628 N N . VAL B 1 329 ? -23.453 -16.938 6.812 1 86.69 329 VAL B N 1
ATOM 5629 C CA . VAL B 1 329 ? -24.688 -16.234 7.137 1 86.69 329 VAL B CA 1
ATOM 5630 C C . VAL B 1 329 ? -25.688 -16.406 6.008 1 86.69 329 VAL B C 1
ATOM 5632 O O . VAL B 1 329 ? -25.312 -16.688 4.863 1 86.69 329 VAL B O 1
ATOM 5635 N N . PRO B 1 330 ? -27 -16.391 6.395 1 83.5 330 PRO B N 1
ATOM 5636 C CA . PRO B 1 330 ? -28 -16.5 5.34 1 83.5 330 PRO B CA 1
ATOM 5637 C C . PRO B 1 330 ? -27.938 -15.344 4.348 1 83.5 330 PRO B C 1
ATOM 5639 O O . PRO B 1 330 ? -27.703 -14.203 4.742 1 83.5 330 PRO B O 1
ATOM 5642 N N . ARG B 1 331 ? -28.031 -15.664 3.193 1 79.12 331 ARG B N 1
ATOM 5643 C CA . ARG B 1 331 ? -28.062 -14.625 2.174 1 79.12 331 ARG B CA 1
ATOM 5644 C C . ARG B 1 331 ? -29.281 -13.719 2.338 1 79.12 331 ARG B C 1
ATOM 5646 O O . ARG B 1 331 ? -30.391 -14.211 2.57 1 79.12 331 ARG B O 1
ATOM 5653 N N . PRO B 1 332 ? -29.031 -12.336 2.553 1 67.69 332 PRO B N 1
ATOM 5654 C CA . PRO B 1 332 ? -30.172 -11.438 2.695 1 67.69 332 PRO B CA 1
ATOM 5655 C C . PRO B 1 332 ? -31.203 -11.625 1.584 1 67.69 332 PRO B C 1
ATOM 5657 O O . PRO B 1 332 ? -30.844 -11.828 0.424 1 67.69 332 PRO B O 1
ATOM 5660 N N . SER B 1 333 ? -32.344 -12.211 2.014 1 57.53 333 SER B N 1
ATOM 5661 C CA . SER B 1 333 ? -33.469 -12.406 1.088 1 57.53 333 SER B CA 1
ATOM 5662 C C . SER B 1 333 ? -33.719 -11.148 0.259 1 57.53 333 SER B C 1
ATOM 5664 O O . SER B 1 333 ? -33.688 -10.031 0.783 1 57.53 333 SER B O 1
ATOM 5666 N N . GLN B 1 334 ? -33.344 -10.914 -0.856 1 49.5 334 GLN B N 1
ATOM 5667 C CA . GLN B 1 334 ? -33.938 -9.82 -1.614 1 49.5 334 GLN B CA 1
ATOM 5668 C C . GLN B 1 334 ? -35.438 -9.688 -1.319 1 49.5 334 GLN B C 1
ATOM 5670 O O . GLN B 1 334 ? -36.188 -10.648 -1.464 1 49.5 334 GLN B O 1
ATOM 5675 N N . SER B 1 335 ? -36 -8.883 -0.547 1 37.22 335 SER B N 1
ATOM 5676 C CA . SER B 1 335 ? -37.438 -8.688 -0.301 1 37.22 335 SER B CA 1
ATOM 5677 C C . SER B 1 335 ? -38.25 -9.141 -1.493 1 37.22 335 SER B C 1
ATOM 5679 O O . SER B 1 335 ? -39.156 -9.977 -1.349 1 37.22 335 SER B O 1
ATOM 5681 N N . GLU B 1 336 ? -39.312 -8.023 -2.068 1 34.03 336 GLU B N 1
ATOM 5682 C CA . GLU B 1 336 ? -40.75 -7.965 -2.377 1 34.03 336 GLU B CA 1
ATOM 5683 C C . GLU B 1 336 ? -41.062 -8.797 -3.611 1 34.03 336 GLU B C 1
ATOM 5685 O O . GLU B 1 336 ? -42.125 -9.43 -3.674 1 34.03 336 GLU B O 1
ATOM 5690 N N . GLY B 1 337 ? -41.094 -8.281 -4.93 1 30.25 337 GLY B N 1
ATOM 5691 C CA . GLY B 1 337 ? -42.188 -8.648 -5.812 1 30.25 337 GLY B CA 1
ATOM 5692 C C . GLY B 1 337 ? -42.156 -10.094 -6.254 1 30.25 337 GLY B C 1
ATOM 5693 O O . GLY B 1 337 ? -43.094 -10.594 -6.867 1 30.25 337 GLY B O 1
ATOM 5694 N N . LYS B 1 338 ? -41.219 -10.68 -7.074 1 32.25 338 LYS B N 1
ATOM 5695 C CA . LYS B 1 338 ? -41.812 -11.773 -7.824 1 32.25 338 LYS B CA 1
ATOM 5696 C C . LYS B 1 338 ? -42.156 -12.938 -6.906 1 32.25 338 LYS B C 1
ATOM 5698 O O . LYS B 1 338 ? -41.438 -13.234 -5.957 1 32.25 338 LYS B O 1
ATOM 5703 N N . LYS B 1 339 ? -43.469 -13.414 -6.953 1 30.73 339 LYS B N 1
ATOM 5704 C CA . LYS B 1 339 ? -44.219 -14.648 -6.684 1 30.73 339 LYS B CA 1
ATOM 5705 C C . LYS B 1 339 ? -43.281 -15.859 -6.727 1 30.73 339 LYS B C 1
ATOM 5707 O O . LYS B 1 339 ? -42.281 -15.859 -7.461 1 30.73 339 LYS B O 1
ATOM 5712 N N . LYS B 1 340 ? -43.625 -16.922 -5.984 1 31.48 340 LYS B N 1
ATOM 5713 C CA . LYS B 1 340 ? -43.25 -18.312 -5.734 1 31.48 340 LYS B CA 1
ATOM 5714 C C . LYS B 1 340 ? -42.969 -19.047 -7.043 1 31.48 340 LYS B C 1
ATOM 5716 O O . LYS B 1 340 ? -43.719 -19.953 -7.426 1 31.48 340 LYS B O 1
ATOM 5721 N N . GLN B 1 341 ? -42.906 -18.531 -8.258 1 28.23 341 GLN B N 1
ATOM 5722 C CA . GLN B 1 341 ? -42.938 -19.688 -9.164 1 28.23 341 GLN B CA 1
ATOM 5723 C C . GLN B 1 341 ? -41.938 -20.734 -8.766 1 28.23 341 GLN B C 1
ATOM 5725 O O . GLN B 1 341 ? -40.781 -20.406 -8.484 1 28.23 341 GLN B O 1
ATOM 5730 N N . GLN B 1 342 ? -42.438 -22 -8.219 1 29.7 342 GLN B N 1
ATOM 5731 C CA . GLN B 1 342 ? -41.906 -23.344 -8.008 1 29.7 342 GLN B CA 1
ATOM 5732 C C . GLN B 1 342 ? -40.781 -23.641 -8.992 1 29.7 342 GLN B C 1
ATOM 5734 O O . GLN B 1 342 ? -40.875 -24.594 -9.773 1 29.7 342 GLN B O 1
ATOM 5739 N N . ARG B 1 343 ? -40.344 -22.734 -9.75 1 28.12 343 ARG B N 1
ATOM 5740 C CA . ARG B 1 343 ? -39.438 -23.391 -10.703 1 28.12 343 ARG B CA 1
ATOM 5741 C C . ARG B 1 343 ? -38.375 -24.219 -9.984 1 28.12 343 ARG B C 1
ATOM 5743 O O . ARG B 1 343 ? -38 -23.922 -8.852 1 28.12 343 ARG B O 1
ATOM 5750 N N . GLY B 1 344 ? -37.969 -25.438 -10.656 1 27.11 344 GLY B N 1
ATOM 5751 C CA . GLY B 1 344 ? -37.219 -26.641 -10.297 1 27.11 344 GLY B CA 1
ATOM 5752 C C . GLY B 1 344 ? -36 -26.344 -9.453 1 27.11 344 GLY B C 1
ATOM 5753 O O . GLY B 1 344 ? -35.312 -25.359 -9.688 1 27.11 344 GLY B O 1
ATOM 5754 N N . SER B 1 345 ? -35.938 -26.672 -8.133 1 33.5 345 SER B N 1
ATOM 5755 C CA . SER B 1 345 ? -34.969 -26.828 -7.047 1 33.5 345 SER B CA 1
ATOM 5756 C C . SER B 1 345 ? -33.562 -27.109 -7.586 1 33.5 345 SER B C 1
ATOM 5758 O O . SER B 1 345 ? -32.562 -26.734 -6.965 1 33.5 345 SER B O 1
ATOM 5760 N N . ASP B 1 346 ? -33.469 -27.984 -8.586 1 34.19 346 ASP B N 1
ATOM 5761 C CA . ASP B 1 346 ? -32.281 -28.656 -9.023 1 34.19 346 ASP B CA 1
ATOM 5762 C C . ASP B 1 346 ? -31.297 -27.672 -9.672 1 34.19 346 ASP B C 1
ATOM 5764 O O . ASP B 1 346 ? -30.078 -27.875 -9.617 1 34.19 346 ASP B O 1
ATOM 5768 N N . VAL B 1 347 ? -31.719 -26.703 -10.453 1 33.44 347 VAL B N 1
ATOM 5769 C CA . VAL B 1 347 ? -30.906 -25.891 -11.336 1 33.44 347 VAL B CA 1
ATOM 5770 C C . VAL B 1 347 ? -30.188 -24.812 -10.523 1 33.44 347 VAL B C 1
ATOM 5772 O O . VAL B 1 347 ? -29.078 -24.391 -10.891 1 33.44 347 VAL B O 1
ATOM 5775 N N . LEU B 1 348 ? -30.75 -24.281 -9.484 1 35.38 348 LEU B N 1
ATOM 5776 C CA . LEU B 1 348 ? -30.25 -23.094 -8.805 1 35.38 348 LEU B CA 1
ATOM 5777 C C . LEU B 1 348 ? -29 -23.422 -7.996 1 35.38 348 LEU B C 1
ATOM 5779 O O . LEU B 1 348 ? -28.062 -22.625 -7.922 1 35.38 348 LEU B O 1
ATOM 5783 N N . LEU B 1 349 ? -29.031 -24.516 -7.348 1 39.16 349 LEU B N 1
ATOM 5784 C CA . LEU B 1 349 ? -27.875 -24.953 -6.586 1 39.16 349 LEU B CA 1
ATOM 5785 C C . LEU B 1 349 ? -26.672 -25.188 -7.504 1 39.16 349 LEU B C 1
ATOM 5787 O O . LEU B 1 349 ? -25.531 -25.094 -7.078 1 39.16 349 LEU B O 1
ATOM 5791 N N . THR B 1 350 ? -26.938 -25.656 -8.672 1 41.22 350 THR B N 1
ATOM 5792 C CA . THR B 1 350 ? -25.906 -25.984 -9.648 1 41.22 350 THR B CA 1
ATOM 5793 C C . THR B 1 350 ? -25.094 -24.734 -10 1 41.22 350 THR B C 1
ATOM 5795 O O . THR B 1 350 ? -23.906 -24.844 -10.352 1 41.22 350 THR B O 1
ATOM 5798 N N . HIS B 1 351 ? -25.688 -23.594 -9.938 1 42.31 351 HIS B N 1
ATOM 5799 C CA . HIS B 1 351 ? -25 -22.391 -10.422 1 42.31 351 HIS B CA 1
ATOM 5800 C C . HIS B 1 351 ? -23.969 -21.891 -9.422 1 42.31 351 HIS B C 1
ATOM 5802 O O . HIS B 1 351 ? -23.125 -21.062 -9.75 1 42.31 351 HIS B O 1
ATOM 5808 N N . LEU B 1 352 ? -24.109 -22.391 -8.203 1 45.34 352 LEU B N 1
ATOM 5809 C CA . LEU B 1 352 ? -23.234 -21.797 -7.199 1 45.34 352 LEU B CA 1
ATOM 5810 C C . LEU B 1 352 ? -21.906 -22.562 -7.129 1 45.34 352 LEU B C 1
ATOM 5812 O O . LEU B 1 352 ? -20.969 -22.125 -6.457 1 45.34 352 LEU B O 1
ATOM 5816 N N . ILE B 1 353 ? -21.953 -23.812 -7.715 1 47.62 353 ILE B N 1
ATOM 5817 C CA . ILE B 1 353 ? -20.703 -24.562 -7.641 1 47.62 353 ILE B CA 1
ATOM 5818 C C . ILE B 1 353 ? -19.828 -24.219 -8.836 1 47.62 353 ILE B C 1
ATOM 5820 O O . ILE B 1 353 ? -20.234 -24.406 -9.992 1 47.62 353 ILE B O 1
ATOM 5824 N N . PRO B 1 354 ? -18.781 -23.594 -8.609 1 55.75 354 PRO B N 1
ATOM 5825 C CA . PRO B 1 354 ? -17.891 -23.312 -9.734 1 55.75 354 PRO B CA 1
ATOM 5826 C C . PRO B 1 354 ? -17.578 -24.578 -10.547 1 55.75 354 PRO B C 1
ATOM 5828 O O . PRO B 1 354 ? -17.406 -25.656 -9.977 1 55.75 354 PRO B O 1
ATOM 5831 N N . ARG B 1 355 ? -17.969 -24.641 -11.883 1 59.38 355 ARG B N 1
ATOM 5832 C CA . ARG B 1 355 ? -17.562 -25.703 -12.805 1 59.38 355 ARG B CA 1
ATOM 5833 C C . ARG B 1 355 ? -16.125 -25.484 -13.273 1 59.38 355 ARG B C 1
ATOM 5835 O O . ARG B 1 355 ? -15.75 -24.391 -13.68 1 59.38 355 ARG B O 1
ATOM 5842 N N . ILE B 1 356 ? -15.328 -26.5 -12.742 1 71.12 356 ILE B N 1
ATOM 5843 C CA . ILE B 1 356 ? -13.984 -26.484 -13.297 1 71.12 356 ILE B CA 1
ATOM 5844 C C . ILE B 1 356 ? -13.898 -27.484 -14.453 1 71.12 356 ILE B C 1
ATOM 5846 O O . ILE B 1 356 ? -14.227 -28.672 -14.289 1 71.12 356 ILE B O 1
ATOM 5850 N N . ALA B 1 357 ? -13.688 -26.938 -15.633 1 67.88 357 ALA B N 1
ATOM 5851 C CA . ALA B 1 357 ? -13.531 -27.797 -16.812 1 67.88 357 ALA B CA 1
ATOM 5852 C C . ALA B 1 357 ? -12.43 -28.828 -16.594 1 67.88 357 ALA B C 1
ATOM 5854 O O . ALA B 1 357 ? -11.727 -28.781 -15.586 1 67.88 357 ALA B O 1
ATOM 5855 N N . ILE B 1 358 ? -12.461 -29.797 -17.453 1 66 358 ILE B N 1
ATOM 5856 C CA . ILE B 1 358 ? -11.477 -30.875 -17.359 1 66 358 ILE B CA 1
ATOM 5857 C C . ILE B 1 358 ? -10.062 -30.281 -17.438 1 66 358 ILE B C 1
ATOM 5859 O O . ILE B 1 358 ? -9.727 -29.578 -18.391 1 66 358 ILE B O 1
ATOM 5863 N N . GLU B 1 359 ? -9.43 -30.453 -16.328 1 75.69 359 GLU B N 1
ATOM 5864 C CA . GLU B 1 359 ? -8.055 -29.969 -16.234 1 75.69 359 GLU B CA 1
ATOM 5865 C C . GLU B 1 359 ? -7.121 -31.078 -15.758 1 75.69 359 GLU B C 1
ATOM 5867 O O . GLU B 1 359 ? -7.551 -32 -15.07 1 75.69 359 GLU B O 1
ATOM 5872 N N . ARG B 1 360 ? -5.988 -31.047 -16.266 1 75.44 360 ARG B N 1
ATOM 5873 C CA . ARG B 1 360 ? -4.973 -32 -15.828 1 75.44 360 ARG B CA 1
ATOM 5874 C C . ARG B 1 360 ? -4.496 -31.688 -14.414 1 75.44 360 ARG B C 1
ATOM 5876 O O . ARG B 1 360 ? -4.164 -30.547 -14.102 1 75.44 360 ARG B O 1
ATOM 5883 N N . ILE B 1 361 ? -4.676 -32.719 -13.523 1 77 361 ILE B N 1
ATOM 5884 C CA . ILE B 1 361 ? -4.215 -32.562 -12.148 1 77 361 ILE B CA 1
ATOM 5885 C C . ILE B 1 361 ? -3.387 -33.781 -11.742 1 77 361 ILE B C 1
ATOM 5887 O O . ILE B 1 361 ? -3.275 -34.75 -12.5 1 77 361 ILE B O 1
ATOM 5891 N N . GLN B 1 362 ? -2.678 -33.656 -10.75 1 78.5 362 GLN B N 1
ATOM 5892 C CA . GLN B 1 362 ? -1.976 -34.781 -10.172 1 78.5 362 GLN B CA 1
ATOM 5893 C C . GLN B 1 362 ? -2.631 -35.219 -8.867 1 78.5 362 GLN B C 1
ATOM 5895 O O . GLN B 1 362 ? -3.037 -34.406 -8.055 1 78.5 362 GLN B O 1
ATOM 5900 N N . LEU B 1 363 ? -2.871 -36.625 -8.812 1 75.06 363 LEU B N 1
ATOM 5901 C CA . LEU B 1 363 ? -3.586 -37.188 -7.676 1 75.06 363 LEU B CA 1
ATOM 5902 C C . LEU B 1 363 ? -2.729 -38.219 -6.953 1 75.06 363 LEU B C 1
ATOM 5904 O O . LEU B 1 363 ? -2.053 -39.031 -7.598 1 75.06 363 LEU B O 1
ATOM 5908 N N . LEU B 1 364 ? -2.551 -38.031 -5.691 1 68.44 364 LEU B N 1
ATOM 5909 C CA . LEU B 1 364 ? -1.866 -39.031 -4.859 1 68.44 364 LEU B CA 1
ATOM 5910 C C . LEU B 1 364 ? -2.809 -39.594 -3.809 1 68.44 364 LEU B C 1
ATOM 5912 O O . LEU B 1 364 ? -3.533 -38.844 -3.145 1 68.44 364 LEU B O 1
ATOM 5916 N N . LYS B 1 365 ? -3.045 -40.938 -3.787 1 72.19 365 LYS B N 1
ATOM 5917 C CA . LYS B 1 365 ? -3.844 -41.625 -2.773 1 72.19 365 LYS B CA 1
ATOM 5918 C C . LYS B 1 365 ? -2.955 -42.219 -1.688 1 72.19 365 LYS B C 1
ATOM 5920 O O . LYS B 1 365 ? -2.008 -42.969 -1.986 1 72.19 365 LYS B O 1
#

Secondary structure (DSSP, 8-state):
-------HHHHTTPEEEEEEEETTEEEEESSS-TTS-EEEEEEGGGSEEEE--SSGGGTTSTT--EEEE-TTT--EEEEE-SSHHHHHHHHHHHHHHHH--TT-SS-EEETTSPPHHHHHHHHHHHTSSHHHHTTHHHHHHHHHHHHHHTTSHHHHHHHHHHHHHHHHHS---TTB---EEEEEE--S-PPEEEEEEEEEE-TT--EEEEEEEEE-S-EEEEEEEEEEETTEEEEEEEEEEEEEEEEEEEEEEPSTTB-EEEEEESS--EEEEEEEEEE-SS---HHHHHHHHHHHHHHHHHHHHBTT--EEEE-S--TTSSB----EEE-----SS-------TTTTGGGGS--EEEEEEEEE-/-------HHHHTTPEEEEEEEETTEEEEESSS-TTS-EEEEEEGGGSEEEE--SSGGGTTSTT--EEEE-TTT--EEEEE-SSHHHHHHHHHHHHHHHH--TT-SS-EEETTSPPHHHHHHHHHHHTSSHHHHTTHHHHHHHHHHHHHHTTSHHHHHHHHHHHHHHHHHS---TTB---EEEEEE--S-PPEEEEEEEEEE-TT--EEEEEEEEE-S-EEEEEEEEEEETTEEEEEEEEEEEEEEEEEEEEEEPSTTB-EEEEEESS--EEEEEEEEEE-SS---HHHHHHHHHHHHHHHHHHHHBTT--EEEE-S--TTSSB----EEE-----SSS------THHHHHTTS--EEEEEEEEE-

Solvent-accessible surface area (backbone atoms only — not comparable to full-atom values): 39705 Å² total; per-residue (Å²): 132,85,76,73,69,77,47,76,71,57,60,74,59,53,40,79,31,20,32,29,40,54,95,40,24,39,38,32,24,79,51,88,51,81,86,48,70,69,73,43,76,42,63,32,54,61,32,47,74,46,52,63,36,95,41,80,89,46,40,47,35,69,87,30,44,37,35,36,37,22,84,86,73,73,44,56,38,35,37,34,35,84,36,35,65,55,35,50,51,51,50,54,33,50,48,46,21,27,62,60,52,89,80,55,92,62,64,66,34,53,56,28,53,62,55,62,65,42,43,47,48,52,52,53,57,44,66,42,62,78,60,30,57,83,38,26,39,57,45,49,51,52,43,52,54,44,46,63,38,66,58,34,67,68,51,47,53,51,50,47,52,51,50,53,57,52,55,71,68,47,86,65,60,85,46,46,53,71,76,39,80,74,48,72,42,75,45,66,48,68,70,37,64,32,68,70,41,60,73,46,70,46,76,72,44,39,33,37,31,37,30,33,38,43,32,68,24,44,34,30,38,30,35,36,31,33,37,56,52,98,91,42,76,42,78,37,32,36,33,42,28,44,47,34,37,38,38,45,33,38,39,37,32,57,33,79,44,52,28,43,35,34,38,22,18,72,48,82,53,50,65,41,75,47,68,42,69,73,58,61,89,57,93,54,72,54,62,61,53,43,50,50,50,51,50,48,52,51,49,48,43,50,67,36,30,16,57,94,21,36,39,77,47,66,80,51,85,34,86,48,68,75,21,56,78,55,55,82,34,71,51,80,72,81,81,82,74,88,76,78,77,79,66,74,75,72,62,65,64,55,70,70,40,62,74,44,67,80,39,73,33,34,43,35,115,131,85,78,72,69,77,47,74,72,57,60,74,59,53,40,78,31,19,32,29,40,52,95,40,25,41,37,32,24,78,51,88,51,80,88,48,71,70,72,44,75,41,64,32,54,62,33,47,74,46,52,63,36,96,41,80,89,46,38,48,36,69,86,28,45,39,36,37,38,22,83,88,73,72,44,55,38,34,38,36,35,84,35,33,66,55,34,50,50,49,51,56,33,49,44,45,19,28,62,58,52,89,80,54,91,62,64,68,35,52,56,28,54,62,54,60,66,42,43,47,49,51,53,53,56,44,66,42,62,78,61,30,58,84,37,25,41,55,44,49,51,53,44,51,56,44,46,64,39,64,58,33,68,68,52,48,53,50,51,47,53,52,50,54,58,51,55,70,67,48,86,66,60,85,47,47,51,71,76,40,80,74,46,71,43,73,45,67,47,67,70,38,65,33,68,72,40,60,74,48,71,47,74,73,46,40,34,37,30,37,32,34,38,44,32,69,24,44,33,30,40,28,36,37,31,33,36,56,51,98,91,42,76,42,76,38,33,37,33,42,29,44,47,33,36,38,36,45,34,39,38,36,33,58,35,78,45,54,30,44,34,35,38,21,18,73,47,83,52,52,66,42,76,47,69,42,69,73,59,60,90,59,92,53,72,56,64,60,53,43,48,51,52,51,51,48,51,51,50,48,43,50,68,35,30,16,57,93,20,35,39,76,48,65,80,51,86,34,88,49,67,75,20,54,80,56,55,80,35,71,52,80,72,79,82,82,75,87,77,78,75,80,67,75,78,72,62,64,64,54,71,71,41,65,73,44,68,79,39,72,33,35,45,34,116

Nearest PDB structures (foldseek):
  5tod-assembly7_D  TM=6.328E-01  e=9.884E-05  Homo sapiens
  5tod-assembly7_C  TM=7.233E-01  e=5.747E-04  Homo sapiens
  5tod-assembly7_E  TM=5.745E-01  e=3.030E-04  Homo sapiens
  5tod-assembly7_F  TM=6.111E-01  e=3.956E-04  Homo sapiens
  5tod-assembly2_A  TM=6.004E-01  e=7.914E-04  Homo sapiens

InterPro domains:
  IPR001849 Pleckstrin homology domain [PS50003] (1-99)
  IPR011993 PH-like domain superfamily [G3DSA:2.30.29.30] (1-104)
  IPR031468 Synaptotagmin-like mitochondrial-lipid-binding domain [PS51847] (131-316)

Radius of gyration: 30.96 Å; Cα contacts (8 Å, |Δi|>4): 1442; chains: 2; bounding box: 85×90×58 Å

pLDDT: mean 82.31, std 17.0, range [26.98, 98.75]